Protein AF-A8Q9K2-F1 (afdb_monomer_lite)

Foldseek 3Di:
DLVVCLVVLVVVVNVVCQVVCVVVVNDDVVVVLLVQLSNLLVDDDPDDLVVSLVVSVVVCVVVVPDDFQNSLLSSLSSLCSVLVVCLVVLDALVSNCVSLVVSLVVLVQVLCVQQLNNPPPDDPDDDDDDDPPSDRNLVGRVLSLLSSLVSQLVSLVSSVSNVVVVCVVVVVVDPPQPPPGSLCVRLVVSVVSLVSSVVSVVVVVVVVVVVVVVPPDDDPPDDDPPPVPSLSSLLSVLLSCLSVVVLVVSLVSLLVQLVPDLDPVNLVSSLVSLVSQLVVLLPDDLVSSLVSLVSSLVSCVPPSSQPDDPDPGSLLSSLVSLLVSLLSLLCSQQPPDDPVVNLCCCQDPVHLVVVLVSLVSNLVSLLVDQHDDDCSLVDLRSLLSNLLSCVSNVHDLVSVVSSCVSNVPDPVSVVSNVVSNVVNVVVVVVVVVPDDDDDDDDDDDDDDDDDDDDDDDPPPPPPDDPDDDDDDDDDDDDDDDDD

pLDDT: mean 71.09, std 20.92, range [22.05, 94.56]

Structure (mmCIF, N/CA/C/O backbone):
data_AF-A8Q9K2-F1
#
_entry.id   AF-A8Q9K2-F1
#
loop_
_atom_site.group_PDB
_atom_site.id
_atom_site.type_symbol
_atom_site.label_atom_id
_atom_site.label_alt_id
_atom_site.label_comp_id
_atom_site.label_asym_id
_atom_site.label_entity_id
_atom_site.label_seq_id
_atom_site.pdbx_PDB_ins_code
_atom_site.Cartn_x
_atom_site.Cartn_y
_atom_site.Cartn_z
_atom_site.occupancy
_atom_site.B_iso_or_equiv
_atom_site.auth_seq_id
_atom_site.auth_comp_id
_atom_site.auth_asym_id
_atom_site.auth_atom_id
_atom_site.pdbx_PDB_model_num
ATOM 1 N N . MET A 1 1 ? -9.027 19.944 8.288 1.00 60.22 1 MET A N 1
ATOM 2 C CA . MET A 1 1 ? -7.819 20.645 8.782 1.00 60.22 1 MET A CA 1
ATOM 3 C C . MET A 1 1 ? -6.836 19.699 9.482 1.00 60.22 1 MET A C 1
ATOM 5 O O . MET A 1 1 ? -5.762 19.484 8.935 1.00 60.22 1 MET A O 1
ATOM 9 N N . LEU A 1 2 ? -7.207 19.042 10.596 1.00 69.62 2 LEU A N 1
ATOM 10 C CA . LEU A 1 2 ? -6.344 18.103 11.353 1.00 69.62 2 LEU A CA 1
ATOM 11 C C . LEU A 1 2 ? -5.632 17.043 10.490 1.00 69.62 2 LEU A C 1
ATOM 13 O O . LEU A 1 2 ? -4.417 16.878 10.571 1.00 69.62 2 LEU A O 1
ATOM 17 N N . ARG A 1 3 ? -6.368 16.376 9.588 1.00 65.31 3 ARG A N 1
ATOM 18 C CA . ARG A 1 3 ? -5.808 15.371 8.660 1.00 65.31 3 ARG A CA 1
ATOM 19 C C . ARG A 1 3 ? -4.657 15.911 7.788 1.00 65.31 3 ARG A C 1
ATOM 21 O O . ARG A 1 3 ? -3.778 15.133 7.431 1.00 65.31 3 ARG A O 1
ATOM 28 N N . SER A 1 4 ? -4.657 17.208 7.466 1.00 64.56 4 SER A N 1
ATOM 29 C CA . SER A 1 4 ? -3.613 17.869 6.666 1.00 64.56 4 SER A CA 1
ATOM 30 C C . SER A 1 4 ? -2.328 18.063 7.477 1.00 64.56 4 SER A C 1
ATOM 32 O O . SER A 1 4 ? -1.261 17.647 7.033 1.00 64.56 4 SER A O 1
ATOM 34 N N . HIS A 1 5 ? -2.432 18.596 8.700 1.00 73.06 5 HIS A N 1
ATOM 35 C CA . HIS A 1 5 ? -1.278 18.811 9.589 1.00 73.06 5 HIS A CA 1
ATOM 36 C C . HIS A 1 5 ? -0.619 17.500 10.031 1.00 73.06 5 HIS A C 1
ATOM 38 O O . HIS A 1 5 ? 0.604 17.403 10.111 1.00 73.06 5 HIS A O 1
ATOM 44 N N . VAL A 1 6 ? -1.410 16.439 10.213 1.00 67.50 6 VAL A N 1
ATOM 45 C CA . VAL A 1 6 ? -0.874 15.095 10.464 1.00 67.50 6 VAL A CA 1
ATOM 46 C C . VAL A 1 6 ? 0.019 14.594 9.326 1.00 67.50 6 VAL A C 1
ATOM 48 O O . VAL A 1 6 ? 1.026 13.937 9.584 1.00 67.50 6 VAL A O 1
ATOM 51 N N . GLN A 1 7 ? -0.322 14.873 8.064 1.00 63.88 7 GLN A N 1
ATOM 52 C CA . GLN A 1 7 ? 0.498 14.441 6.926 1.00 63.88 7 GLN A CA 1
ATOM 53 C C . GLN A 1 7 ? 1.806 15.230 6.808 1.00 63.88 7 GLN A C 1
ATOM 55 O O . GLN A 1 7 ? 2.812 14.655 6.396 1.00 63.88 7 GLN A O 1
ATOM 60 N N . THR A 1 8 ? 1.812 16.506 7.200 1.00 66.00 8 THR A N 1
ATOM 61 C CA . THR A 1 8 ? 3.030 17.328 7.281 1.00 66.00 8 THR A CA 1
ATOM 62 C C . THR A 1 8 ? 3.807 17.107 8.578 1.00 66.00 8 THR A C 1
ATOM 64 O O . THR A 1 8 ? 4.806 17.783 8.806 1.00 66.00 8 THR A O 1
ATOM 67 N N . THR A 1 9 ? 3.374 16.159 9.424 1.00 72.25 9 THR A N 1
ATOM 68 C CA . THR A 1 9 ? 3.949 15.885 10.753 1.00 72.25 9 THR A CA 1
ATOM 69 C C . THR A 1 9 ? 4.042 17.130 11.641 1.00 72.25 9 THR A C 1
ATOM 71 O O . THR A 1 9 ? 4.910 17.231 12.503 1.00 72.25 9 THR A O 1
ATOM 74 N N . ASP A 1 10 ? 3.132 18.080 11.430 1.00 80.00 10 ASP A N 1
ATOM 75 C CA . ASP A 1 10 ? 3.025 19.324 12.186 1.00 80.00 10 ASP A CA 1
ATOM 76 C C . ASP A 1 10 ? 2.203 19.073 13.456 1.00 80.00 10 ASP A C 1
ATOM 78 O O . ASP A 1 10 ? 1.042 19.466 13.580 1.00 80.00 10 ASP A O 1
ATOM 82 N N . TRP A 1 11 ? 2.794 18.299 14.368 1.00 81.38 11 TRP A N 1
ATOM 83 C CA . TRP A 1 11 ? 2.110 17.799 15.559 1.00 81.38 11 TRP A CA 1
ATOM 84 C C . TRP A 1 11 ? 1.711 18.910 16.526 1.00 81.38 11 TRP A C 1
ATOM 86 O O . TRP A 1 11 ? 0.678 18.786 17.168 1.00 81.38 11 TRP A O 1
ATOM 96 N N . HIS A 1 12 ? 2.447 20.025 16.551 1.00 81.81 12 HIS A N 1
ATOM 97 C CA . HIS A 1 12 ? 2.087 21.188 17.360 1.00 81.81 12 HIS A CA 1
ATOM 98 C C . HIS A 1 12 ? 0.717 21.748 16.959 1.00 81.81 12 HIS A C 1
ATOM 100 O O . HIS A 1 12 ? -0.153 21.932 17.805 1.00 81.81 12 HIS A O 1
ATOM 106 N N . ARG A 1 13 ? 0.487 21.976 15.657 1.00 81.44 13 ARG A N 1
ATOM 107 C CA . ARG A 1 13 ? -0.816 22.465 15.177 1.00 81.44 13 ARG A CA 1
ATOM 108 C C . ARG A 1 13 ? -1.926 21.431 15.318 1.00 81.44 13 ARG A C 1
ATOM 110 O O . ARG A 1 13 ? -3.089 21.802 15.435 1.00 81.44 13 ARG A O 1
ATOM 117 N N . VAL A 1 14 ? -1.587 20.141 15.285 1.00 83.00 14 VAL A N 1
ATOM 118 C CA . VAL A 1 14 ? -2.546 19.069 15.582 1.00 83.00 14 VAL A CA 1
ATOM 119 C C . VAL A 1 14 ? -2.979 19.145 17.045 1.00 83.00 14 VAL A C 1
ATOM 121 O O . VAL A 1 14 ? -4.178 19.164 17.292 1.00 83.00 14 VAL A O 1
ATOM 124 N N . ASP A 1 15 ? -2.042 19.247 17.988 1.00 81.81 15 ASP A N 1
ATOM 125 C CA . ASP A 1 15 ? -2.337 19.319 19.424 1.00 81.81 15 ASP A CA 1
ATOM 126 C C . ASP A 1 15 ? -3.170 20.563 19.771 1.00 81.81 15 ASP A C 1
ATOM 128 O O . ASP A 1 15 ? -4.173 20.462 20.474 1.00 81.81 15 ASP A O 1
ATOM 132 N N . GLU A 1 16 ? -2.806 21.725 19.221 1.00 83.31 16 GLU A N 1
ATOM 133 C CA . GLU A 1 16 ? -3.547 22.978 19.400 1.00 83.31 16 GLU A CA 1
ATOM 134 C C . GLU A 1 16 ? -4.986 22.859 18.875 1.00 83.31 16 GLU A C 1
ATOM 136 O O . GLU A 1 16 ? -5.944 23.178 19.578 1.00 83.31 16 GLU A O 1
ATOM 141 N N . ALA A 1 17 ? -5.159 22.317 17.666 1.00 84.56 17 ALA A N 1
ATOM 142 C CA . ALA A 1 17 ? -6.479 22.118 17.077 1.00 84.56 17 ALA A CA 1
ATOM 143 C C . ALA A 1 17 ? -7.313 21.049 17.810 1.00 84.56 17 ALA A C 1
ATOM 145 O O . ALA A 1 17 ? -8.537 21.167 17.848 1.00 84.56 17 ALA A O 1
ATOM 146 N N . LEU A 1 18 ? -6.685 20.026 18.402 1.00 85.00 18 LEU A N 1
ATOM 147 C CA . LEU A 1 18 ? -7.368 19.054 19.263 1.00 85.00 18 LEU A CA 1
ATOM 148 C C . LEU A 1 18 ? -7.838 19.707 20.563 1.00 85.00 18 LEU A C 1
ATOM 150 O O . LEU A 1 18 ? -8.991 19.528 20.941 1.00 85.00 18 LEU A O 1
ATOM 154 N N . HIS A 1 19 ? -6.978 20.491 21.219 1.00 82.62 19 HIS A N 1
ATOM 155 C CA . HIS A 1 19 ? -7.313 21.167 22.471 1.00 82.62 19 HIS A CA 1
ATOM 156 C C . HIS A 1 19 ? -8.465 22.162 22.283 1.00 82.62 19 HIS A C 1
ATOM 158 O O . HIS A 1 19 ? -9.457 22.109 23.008 1.00 82.62 19 HIS A O 1
ATOM 164 N N . VAL A 1 20 ? -8.379 23.004 21.248 1.00 85.06 20 VAL A N 1
ATOM 165 C CA . VAL A 1 20 ? -9.450 23.937 20.875 1.00 85.06 20 VAL A CA 1
ATOM 166 C C . VAL A 1 20 ? -10.716 23.180 20.467 1.00 85.06 20 VAL A C 1
ATOM 168 O O . VAL A 1 20 ? -11.809 23.541 20.891 1.00 85.06 20 VAL A O 1
ATOM 171 N N . GLY A 1 21 ? -10.595 22.104 19.684 1.00 82.56 21 GLY A N 1
ATOM 172 C CA . GLY A 1 21 ? -11.744 21.316 19.236 1.00 82.56 21 GLY A CA 1
ATOM 173 C C . GLY A 1 21 ? -12.503 20.633 20.376 1.00 82.56 21 GLY A C 1
ATOM 174 O O . GLY A 1 21 ? -13.732 20.627 20.353 1.00 82.56 21 GLY A O 1
ATOM 175 N N . VAL A 1 22 ? -11.801 20.115 21.388 1.00 84.62 22 VAL A N 1
ATOM 176 C CA . VAL A 1 22 ? -12.423 19.552 22.600 1.00 84.62 22 VAL A CA 1
ATOM 177 C C . VAL A 1 22 ? -13.064 20.653 23.443 1.00 84.62 22 VAL A C 1
ATOM 179 O O . VAL A 1 22 ? -14.209 20.504 23.861 1.00 84.62 22 VAL A O 1
ATOM 182 N N . ALA A 1 23 ? -12.379 21.785 23.642 1.00 82.75 23 ALA A N 1
ATOM 183 C CA . ALA A 1 23 ? -12.917 22.916 24.403 1.00 82.75 23 ALA A CA 1
ATOM 184 C C . ALA A 1 23 ? -14.195 23.503 23.776 1.00 82.75 23 ALA A C 1
ATOM 186 O O . ALA A 1 23 ? -15.094 23.942 24.488 1.00 82.75 23 ALA A O 1
ATOM 187 N N . LEU A 1 24 ? -14.295 23.478 22.444 1.00 86.00 24 LEU A N 1
ATOM 188 C CA . LEU A 1 24 ? -15.474 23.915 21.691 1.00 86.00 24 LEU A CA 1
ATOM 189 C C . LEU A 1 24 ? -16.555 22.827 21.549 1.00 86.00 24 LEU A C 1
ATOM 191 O O . LEU A 1 24 ? -17.568 23.067 20.897 1.00 86.00 24 LEU A O 1
ATOM 195 N N . GLY A 1 25 ? -16.343 21.625 22.097 1.00 81.94 25 GLY A N 1
ATOM 196 C CA . GLY A 1 25 ? -17.260 20.486 21.960 1.00 81.94 25 GLY A CA 1
ATOM 197 C C . GLY A 1 25 ? -17.372 19.922 20.535 1.00 81.94 25 GLY A C 1
ATOM 198 O O . GLY A 1 25 ? -18.257 19.116 20.260 1.00 81.94 25 GLY A O 1
ATOM 199 N N . ALA A 1 26 ? -16.493 20.339 19.620 1.00 82.38 26 ALA A N 1
ATOM 200 C CA . ALA A 1 26 ? -16.473 19.896 18.227 1.00 82.38 26 ALA A CA 1
ATOM 201 C C . ALA A 1 26 ? -15.768 18.542 18.037 1.00 82.38 26 ALA A C 1
ATOM 203 O O . ALA A 1 26 ? -15.952 17.894 17.007 1.00 82.38 26 ALA A O 1
ATOM 204 N N . LEU A 1 27 ? -14.946 18.132 19.007 1.00 82.75 27 LEU A N 1
ATOM 205 C CA . LEU A 1 27 ? -14.232 16.856 19.036 1.00 82.75 27 LEU A CA 1
ATOM 206 C C . LEU A 1 27 ? -14.474 16.156 20.368 1.00 82.75 27 LEU A C 1
ATOM 208 O O . LEU A 1 27 ? -14.642 16.807 21.400 1.00 82.75 27 LEU A O 1
ATOM 212 N N . ASN A 1 28 ? -14.454 14.827 20.345 1.00 84.12 28 ASN A N 1
ATOM 213 C CA . ASN A 1 28 ? -14.558 14.023 21.557 1.00 84.12 28 ASN A CA 1
ATOM 214 C C . ASN A 1 28 ? -13.165 13.608 22.072 1.00 84.12 28 ASN A C 1
ATOM 216 O O . ASN A 1 28 ? -12.153 13.727 21.380 1.00 84.12 28 ASN A O 1
ATOM 220 N N . GLU A 1 29 ? -13.098 13.086 23.299 1.00 82.44 29 GLU A N 1
ATOM 221 C CA . GLU A 1 29 ? -11.837 12.572 23.861 1.00 82.44 29 GLU A CA 1
ATOM 222 C C . GLU A 1 29 ? -11.249 11.414 23.034 1.00 82.44 29 GLU A C 1
ATOM 224 O O . GLU A 1 29 ? -10.033 11.232 22.979 1.00 82.44 29 GLU A O 1
ATOM 229 N N . LEU A 1 30 ? -12.100 10.650 22.341 1.00 84.88 30 LEU A N 1
ATOM 230 C CA . LEU A 1 30 ? -11.689 9.543 21.480 1.00 84.88 30 LEU A CA 1
ATOM 231 C C . LEU A 1 30 ? -10.865 10.033 20.277 1.00 84.88 30 LEU A C 1
ATOM 233 O O . LEU A 1 30 ? -9.857 9.411 19.939 1.00 84.88 30 LEU A O 1
ATOM 237 N N . ASP A 1 31 ? -11.206 11.190 19.705 1.00 83.38 31 ASP A N 1
ATOM 238 C CA . ASP A 1 31 ? -10.422 11.858 18.668 1.00 83.38 31 ASP A CA 1
ATOM 239 C C . ASP A 1 31 ? -9.018 12.193 19.185 1.00 83.38 31 ASP A C 1
ATOM 241 O O . ASP A 1 31 ? -8.028 11.946 18.494 1.00 83.38 31 ASP A O 1
ATOM 245 N N . VAL A 1 32 ? -8.897 12.676 20.425 1.00 85.12 32 VAL A N 1
ATOM 246 C CA . VAL A 1 32 ? -7.589 12.968 21.032 1.00 85.12 32 VAL A CA 1
ATOM 247 C C . VAL A 1 32 ? -6.730 11.706 21.076 1.00 85.12 32 VAL A C 1
ATOM 249 O O . VAL A 1 32 ? -5.629 11.705 20.523 1.00 85.12 32 VAL A O 1
ATOM 252 N N . TYR A 1 33 ? -7.245 10.599 21.624 1.00 87.81 33 TYR A N 1
ATOM 253 C CA . TYR A 1 33 ? -6.498 9.335 21.683 1.00 87.81 33 TYR A CA 1
ATOM 254 C C . TYR A 1 33 ? -6.107 8.813 20.297 1.00 87.81 33 TYR A C 1
ATOM 256 O O . TYR A 1 33 ? -4.987 8.327 20.106 1.00 87.81 33 TYR A O 1
ATOM 264 N N . HIS A 1 34 ? -6.992 8.959 19.310 1.00 84.69 34 HIS A N 1
ATOM 265 C CA . HIS A 1 34 ? -6.717 8.621 17.915 1.00 84.69 34 HIS A CA 1
ATOM 266 C C . HIS A 1 34 ? -5.505 9.350 17.359 1.00 84.69 34 HIS A C 1
ATOM 268 O O . HIS A 1 34 ? -4.596 8.730 16.791 1.00 84.69 34 HIS A O 1
ATOM 274 N N . TYR A 1 35 ? -5.478 10.672 17.512 1.00 83.94 35 TYR A N 1
ATOM 275 C CA . TYR A 1 35 ? -4.391 11.491 16.998 1.00 83.94 35 TYR A CA 1
ATOM 276 C C . TYR A 1 35 ? -3.109 11.325 17.826 1.00 83.94 35 TYR A C 1
ATOM 278 O O . TYR A 1 35 ? -2.030 11.300 17.230 1.00 83.94 35 TYR A O 1
ATOM 286 N N . THR A 1 36 ? -3.194 11.083 19.139 1.00 85.75 36 THR A N 1
ATOM 287 C CA . THR A 1 36 ? -2.038 10.735 19.984 1.00 85.75 36 THR A CA 1
ATOM 288 C C . THR A 1 36 ? -1.395 9.420 19.542 1.00 85.75 36 THR A C 1
ATOM 290 O O . THR A 1 36 ? -0.189 9.365 19.300 1.00 85.75 36 THR A O 1
ATOM 293 N N . LEU A 1 37 ? -2.180 8.353 19.351 1.00 87.19 37 LEU A N 1
ATOM 294 C CA . LEU A 1 37 ? -1.656 7.079 18.845 1.00 87.19 37 LEU A CA 1
ATOM 295 C C . LEU A 1 37 ? -1.076 7.240 17.439 1.00 87.19 37 LEU A C 1
ATOM 297 O O . LEU A 1 37 ? -0.024 6.678 17.128 1.00 87.19 37 LEU A O 1
ATOM 301 N N . ARG A 1 38 ? -1.717 8.050 16.592 1.00 84.12 38 ARG A N 1
ATOM 302 C CA . ARG A 1 38 ? -1.205 8.351 15.256 1.00 84.12 38 ARG A CA 1
ATOM 303 C C . ARG A 1 38 ? 0.128 9.095 15.307 1.00 84.12 38 ARG A C 1
ATOM 305 O O . ARG A 1 38 ? 1.022 8.743 14.543 1.00 84.12 38 ARG A O 1
ATOM 312 N N . ARG A 1 39 ? 0.294 10.052 16.217 1.00 84.38 39 ARG A N 1
ATOM 313 C CA . ARG A 1 39 ? 1.551 10.767 16.466 1.00 84.38 39 ARG A CA 1
ATOM 314 C C . ARG A 1 39 ? 2.671 9.825 16.891 1.00 84.38 39 ARG A C 1
ATOM 316 O O . ARG A 1 39 ? 3.721 9.813 16.250 1.00 84.38 39 ARG A O 1
ATOM 323 N N . LEU A 1 40 ? 2.410 8.944 17.857 1.00 83.19 40 LEU A N 1
ATOM 324 C CA . LEU A 1 40 ? 3.377 7.946 18.336 1.00 83.19 40 LEU A CA 1
ATOM 325 C C . LEU A 1 40 ? 3.912 7.034 17.216 1.00 83.19 40 LEU A C 1
ATOM 327 O O . LEU A 1 40 ? 5.046 6.558 17.275 1.00 83.19 40 LEU A O 1
ATOM 331 N N . ARG A 1 41 ? 3.130 6.810 16.149 1.00 81.50 41 ARG A N 1
ATOM 332 C CA . ARG A 1 41 ? 3.584 6.057 14.965 1.00 81.50 41 ARG A CA 1
ATOM 333 C C . ARG A 1 41 ? 4.640 6.784 14.131 1.00 81.50 41 ARG A C 1
ATOM 335 O O . ARG A 1 41 ? 5.357 6.127 13.370 1.00 81.50 41 ARG A O 1
ATOM 342 N N . HIS A 1 42 ? 4.679 8.108 14.208 1.00 76.56 42 HIS A N 1
ATOM 343 C CA . HIS A 1 42 ? 5.476 8.984 13.353 1.00 76.56 42 HIS A CA 1
ATOM 344 C C . HIS A 1 42 ? 6.602 9.712 14.101 1.00 76.56 42 HIS A C 1
ATOM 346 O O . HIS A 1 42 ? 7.536 10.170 13.445 1.00 76.56 42 HIS A O 1
ATOM 352 N N . GLU A 1 43 ? 6.553 9.784 15.432 1.00 72.56 43 GLU A N 1
ATOM 353 C CA . GLU A 1 43 ? 7.617 10.366 16.256 1.00 72.56 43 GLU A CA 1
ATOM 354 C C . GLU A 1 43 ? 8.941 9.578 16.204 1.00 72.56 43 GLU A C 1
ATOM 356 O O . GLU A 1 43 ? 8.999 8.378 15.891 1.00 72.56 43 GLU A O 1
ATOM 361 N N . THR A 1 44 ? 10.035 10.297 16.473 1.00 59.56 44 THR A N 1
ATOM 362 C CA . THR A 1 44 ? 11.428 9.845 16.349 1.00 59.56 44 THR A CA 1
ATOM 363 C C . THR A 1 44 ? 11.825 8.789 17.396 1.00 59.56 44 THR A C 1
ATOM 365 O O . THR A 1 44 ? 11.068 8.432 18.297 1.00 59.56 44 THR A O 1
ATOM 368 N N . CYS A 1 45 ? 13.010 8.192 17.212 1.00 57.56 45 CYS A N 1
ATOM 369 C CA . CYS A 1 45 ? 13.467 6.938 17.830 1.00 57.56 45 CYS A CA 1
ATOM 370 C C . CYS A 1 45 ? 13.647 6.921 19.361 1.00 57.56 45 CYS A C 1
ATOM 372 O O . CYS A 1 45 ? 14.028 5.876 19.880 1.00 57.56 45 CYS A O 1
ATOM 374 N N . THR A 1 46 ? 13.409 8.018 20.078 1.00 55.72 46 THR A N 1
ATOM 375 C CA . THR A 1 46 ? 13.729 8.139 21.512 1.00 55.72 46 THR A CA 1
ATOM 376 C C . THR A 1 46 ? 12.648 7.593 22.444 1.00 55.72 46 THR A C 1
ATOM 378 O O . THR A 1 46 ? 12.947 7.267 23.587 1.00 55.72 46 THR A O 1
ATOM 381 N N . LEU A 1 47 ? 11.407 7.466 21.971 1.00 62.88 47 LEU A N 1
ATOM 382 C CA . LEU A 1 47 ? 10.279 7.018 22.787 1.00 62.88 47 LEU A CA 1
ATOM 383 C C . LEU A 1 47 ? 10.029 5.513 22.638 1.00 62.88 47 LEU A C 1
ATOM 385 O O . LEU A 1 47 ? 9.994 5.007 21.508 1.00 62.88 47 LEU A O 1
ATOM 389 N N . ASP A 1 48 ? 9.810 4.828 23.768 1.00 78.50 48 ASP A N 1
ATOM 390 C CA . ASP A 1 48 ? 9.334 3.441 23.816 1.00 78.50 48 ASP A CA 1
ATOM 391 C C . ASP A 1 48 ? 7.838 3.385 23.444 1.00 78.50 48 ASP A C 1
ATOM 393 O O . ASP A 1 48 ? 6.982 3.785 24.243 1.00 78.50 48 ASP A O 1
ATOM 397 N N . PRO A 1 49 ? 7.480 2.878 22.247 1.00 77.75 49 PRO A N 1
ATOM 398 C CA . PRO A 1 49 ? 6.093 2.862 21.795 1.00 77.75 49 PRO A CA 1
ATOM 399 C C . PRO A 1 49 ? 5.196 1.963 22.650 1.00 77.75 49 PRO A C 1
ATOM 401 O O . PRO A 1 49 ? 3.981 2.146 22.632 1.00 77.75 49 PRO A O 1
ATOM 404 N N . HIS A 1 50 ? 5.757 0.980 23.366 1.00 81.38 50 HIS A N 1
ATOM 405 C CA . HIS A 1 50 ? 4.979 0.052 24.193 1.00 81.38 50 HIS A CA 1
ATOM 406 C C . HIS A 1 50 ? 4.567 0.713 25.507 1.00 81.38 50 HIS A C 1
ATOM 408 O O . HIS A 1 50 ? 3.382 0.688 25.839 1.00 81.38 50 HIS A O 1
ATOM 414 N N . SER A 1 51 ? 5.503 1.377 26.195 1.00 84.19 51 SER A N 1
ATOM 415 C CA . SER A 1 51 ? 5.203 2.195 27.377 1.00 84.19 51 SER A CA 1
ATOM 416 C C . SER A 1 51 ? 4.184 3.298 27.065 1.00 84.19 51 SER A C 1
ATOM 418 O O . SER A 1 51 ? 3.167 3.414 27.748 1.00 84.19 51 SER A O 1
ATOM 420 N N . ASN A 1 52 ? 4.366 4.033 25.964 1.00 85.00 52 ASN A N 1
ATOM 421 C CA . ASN A 1 52 ? 3.438 5.106 25.589 1.00 85.00 52 ASN A CA 1
ATOM 422 C C . ASN A 1 52 ? 2.041 4.577 25.224 1.00 85.00 52 ASN A C 1
ATOM 424 O O . ASN A 1 52 ? 1.032 5.168 25.600 1.00 85.00 52 ASN A O 1
ATOM 428 N N . ALA A 1 53 ? 1.958 3.438 24.531 1.00 85.94 53 ALA A N 1
ATOM 429 C CA . ALA A 1 53 ? 0.682 2.779 24.258 1.00 85.94 53 ALA A CA 1
ATOM 430 C C . ALA A 1 53 ? -0.027 2.334 25.553 1.00 85.94 53 ALA A C 1
ATOM 432 O O . ALA A 1 53 ? -1.244 2.481 25.671 1.00 85.94 53 ALA A O 1
ATOM 433 N N . ALA A 1 54 ? 0.723 1.833 26.540 1.00 86.75 54 ALA A N 1
ATOM 434 C CA . ALA A 1 54 ? 0.181 1.472 27.848 1.00 86.75 54 ALA A CA 1
ATOM 435 C C . ALA A 1 54 ? -0.319 2.699 28.629 1.00 86.75 54 ALA A C 1
ATOM 437 O O . ALA A 1 54 ? -1.378 2.631 29.252 1.00 86.75 54 ALA A O 1
ATOM 438 N N . GLN A 1 55 ? 0.388 3.831 28.550 1.00 87.81 55 GLN A N 1
ATOM 439 C CA . GLN A 1 55 ? -0.049 5.096 29.150 1.00 87.81 55 GLN A CA 1
ATOM 440 C C . GLN A 1 55 ? -1.363 5.591 28.537 1.00 87.81 55 GLN A C 1
ATOM 442 O O . GLN A 1 55 ? -2.282 5.931 29.280 1.00 87.81 55 GLN A O 1
ATOM 447 N N . VAL A 1 56 ? -1.495 5.549 27.204 1.00 88.12 56 VAL A N 1
ATOM 448 C CA . VAL A 1 56 ? -2.750 5.897 26.514 1.00 88.12 56 VAL A CA 1
ATOM 449 C C . VAL A 1 56 ? -3.903 5.021 27.011 1.00 88.12 56 VAL A C 1
ATOM 451 O O . VAL A 1 56 ? -4.945 5.544 27.394 1.00 88.12 56 VAL A O 1
ATOM 454 N N . LEU A 1 57 ? -3.711 3.699 27.086 1.00 89.25 57 LEU A N 1
ATOM 455 C CA . LEU A 1 57 ? -4.737 2.784 27.600 1.00 89.25 57 LEU A CA 1
ATOM 456 C C . LEU A 1 57 ? -5.090 3.044 29.072 1.00 89.25 57 LEU A C 1
ATOM 458 O O . LEU A 1 57 ? -6.259 2.954 29.445 1.00 89.25 57 LEU A O 1
ATOM 462 N N . SER A 1 58 ? -4.101 3.368 29.909 1.00 90.31 58 SER A N 1
ATOM 463 C CA . SER A 1 58 ? -4.331 3.724 31.312 1.00 90.31 58 SER A CA 1
ATOM 464 C C . SER A 1 58 ? -5.170 4.996 31.428 1.00 90.31 58 SER A C 1
ATOM 466 O O . SER A 1 58 ? -6.120 5.029 32.207 1.00 90.31 58 SER A O 1
ATOM 468 N N . HIS A 1 59 ? -4.869 6.014 30.621 1.00 89.62 59 HIS A N 1
ATOM 469 C CA . HIS A 1 59 ? -5.605 7.276 30.613 1.00 89.62 59 HIS A CA 1
ATOM 470 C C . HIS A 1 59 ? -7.035 7.108 30.067 1.00 89.62 59 HIS A C 1
ATOM 472 O O . HIS A 1 59 ? -7.990 7.608 30.660 1.00 89.62 59 HIS A O 1
ATOM 478 N N . MET A 1 60 ? -7.223 6.317 29.002 1.00 90.94 60 MET A N 1
ATOM 479 C CA . MET A 1 60 ? -8.560 5.944 28.512 1.00 90.94 60 MET A CA 1
ATOM 480 C C . MET A 1 60 ? -9.385 5.247 29.598 1.00 90.94 60 MET A C 1
ATOM 482 O O . MET A 1 60 ? -10.564 5.537 29.781 1.00 90.94 60 MET A O 1
ATOM 486 N N . ARG A 1 61 ? -8.756 4.346 30.363 1.00 89.44 61 ARG A N 1
ATOM 487 C CA . ARG A 1 61 ? -9.421 3.652 31.469 1.00 89.44 61 ARG A CA 1
ATOM 488 C C . ARG A 1 61 ? -9.813 4.605 32.598 1.00 89.44 61 ARG A C 1
ATOM 490 O O . ARG A 1 61 ? -10.901 4.456 33.140 1.00 89.44 61 ARG A O 1
ATOM 497 N N . GLN A 1 62 ? -8.945 5.552 32.947 1.00 89.25 62 GLN A N 1
ATOM 498 C CA . GLN A 1 62 ? -9.192 6.547 33.999 1.00 89.25 62 GLN A CA 1
ATOM 499 C C . GLN A 1 62 ? -10.298 7.539 33.616 1.00 89.25 62 GLN A C 1
ATOM 501 O O . GLN A 1 62 ? -11.134 7.860 34.451 1.00 89.25 62 GLN A O 1
ATOM 506 N N . SER A 1 63 ? -10.338 7.966 32.353 1.00 86.44 63 SER A N 1
ATOM 507 C CA . SER A 1 63 ? -11.392 8.842 31.810 1.00 86.44 63 SER A CA 1
ATOM 508 C C . SER A 1 63 ? -12.721 8.122 31.548 1.00 86.44 63 SER A C 1
ATOM 510 O O . SER A 1 63 ? -13.727 8.763 31.266 1.00 86.44 63 SER A O 1
ATOM 512 N N . GLY A 1 64 ? -12.755 6.786 31.612 1.00 86.12 64 GLY A N 1
ATOM 513 C CA . GLY A 1 64 ? -13.944 5.999 31.273 1.00 86.12 64 GLY A CA 1
ATOM 514 C C . GLY A 1 64 ? -14.250 5.936 29.770 1.00 86.12 64 GLY A C 1
ATOM 515 O O . GLY A 1 64 ? -15.301 5.420 29.381 1.00 86.12 64 GLY A O 1
ATOM 516 N N . THR A 1 65 ? -13.338 6.407 28.912 1.00 86.62 65 THR A N 1
ATOM 517 C CA . THR A 1 65 ? -13.501 6.360 27.455 1.00 86.62 65 THR A CA 1
ATOM 518 C C . THR A 1 65 ? -13.453 4.914 26.954 1.00 86.62 65 THR A C 1
ATOM 520 O O . THR A 1 65 ? -12.477 4.186 27.159 1.00 86.62 65 THR A O 1
ATOM 523 N N . LYS A 1 66 ? -14.513 4.478 26.259 1.00 86.94 66 LYS A N 1
ATOM 524 C CA . LYS A 1 66 ? -14.596 3.129 25.678 1.00 86.94 66 LYS A CA 1
ATOM 525 C C . LYS A 1 66 ? -13.701 3.005 24.445 1.00 86.94 66 LYS A C 1
ATOM 527 O O . LYS A 1 66 ? -13.691 3.876 23.583 1.00 86.94 66 LYS A O 1
ATOM 532 N N . LEU A 1 67 ? -12.991 1.883 24.347 1.00 87.56 67 LEU A N 1
ATOM 533 C CA . LEU A 1 67 ? -12.165 1.550 23.190 1.00 87.56 67 LEU A CA 1
ATOM 534 C C . LEU A 1 67 ? -13.044 1.156 21.995 1.00 87.56 67 LEU A C 1
ATOM 536 O O . LEU A 1 67 ? -13.785 0.176 22.080 1.00 87.56 67 LEU A O 1
ATOM 540 N N . ASP A 1 68 ? -12.927 1.886 20.890 1.00 89.44 68 ASP A N 1
ATOM 541 C CA . ASP A 1 68 ? -13.605 1.583 19.630 1.00 89.44 68 ASP A CA 1
ATOM 542 C C . ASP A 1 68 ? -12.695 0.818 18.648 1.00 89.44 68 ASP A C 1
ATOM 544 O O . ASP A 1 68 ? -11.491 0.639 18.870 1.00 89.44 68 ASP A O 1
ATOM 548 N N . ASP A 1 69 ? -13.285 0.358 17.542 1.00 86.94 69 ASP A N 1
ATOM 549 C CA . ASP A 1 69 ? -12.596 -0.421 16.507 1.00 86.94 69 ASP A CA 1
ATOM 550 C C . ASP A 1 69 ? -11.385 0.317 15.933 1.00 86.94 69 ASP A C 1
ATOM 552 O O . ASP A 1 69 ? -10.280 -0.218 15.790 1.00 86.94 69 ASP A O 1
ATOM 556 N N . SER A 1 70 ? -11.581 1.599 15.647 1.00 85.38 70 SER A N 1
ATOM 557 C CA . SER A 1 70 ? -10.577 2.391 14.969 1.00 85.38 70 SER A CA 1
ATOM 558 C C . SER A 1 70 ? -9.404 2.743 15.898 1.00 85.38 70 SER A C 1
ATOM 560 O O . SER A 1 70 ? -8.252 2.689 15.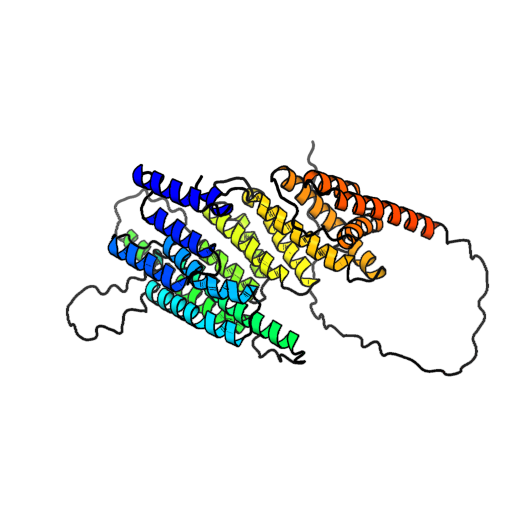454 1.00 85.38 70 SER A O 1
ATOM 562 N N . THR A 1 71 ? -9.641 3.033 17.186 1.00 88.56 71 THR A N 1
ATOM 563 C CA . THR A 1 71 ? -8.564 3.286 18.164 1.00 88.56 71 THR A CA 1
ATOM 564 C C . THR A 1 71 ? -7.757 2.016 18.404 1.00 88.56 71 THR A C 1
ATOM 566 O O . THR A 1 71 ? -6.524 2.064 18.437 1.00 88.56 71 THR A O 1
ATOM 569 N N . LEU A 1 72 ? -8.419 0.856 18.503 1.00 91.00 72 LEU A N 1
ATOM 570 C CA . LEU A 1 72 ? -7.735 -0.431 18.635 1.00 91.00 72 LEU A CA 1
ATOM 571 C C . LEU A 1 72 ? -6.838 -0.713 17.419 1.00 91.00 72 LEU A C 1
ATOM 573 O O . LEU A 1 72 ? -5.682 -1.103 17.586 1.00 91.00 72 LEU A O 1
ATOM 577 N N . ALA A 1 73 ? -7.315 -0.447 16.202 1.00 89.25 73 ALA A N 1
ATOM 578 C CA . ALA A 1 73 ? -6.501 -0.556 14.994 1.00 89.25 73 ALA A CA 1
ATOM 579 C C . ALA A 1 73 ? -5.253 0.356 15.041 1.00 89.25 73 ALA A C 1
ATOM 581 O O . ALA A 1 73 ? -4.139 -0.086 14.733 1.00 89.25 73 ALA A O 1
ATOM 582 N N . GLN A 1 74 ? -5.399 1.616 15.476 1.00 88.56 74 GLN A N 1
ATOM 583 C CA . GLN A 1 74 ? -4.261 2.535 15.634 1.00 88.56 74 GLN A CA 1
ATOM 584 C C . GLN A 1 74 ? -3.262 2.046 16.681 1.00 88.56 74 GLN A C 1
ATOM 586 O O . GLN A 1 74 ? -2.056 2.056 16.424 1.00 88.56 74 GLN A O 1
ATOM 591 N N . LEU A 1 75 ? -3.753 1.561 17.821 1.00 91.44 75 LEU A N 1
ATOM 592 C CA . LEU A 1 75 ? -2.935 0.990 18.883 1.00 91.44 75 LEU A CA 1
ATOM 593 C C . LEU A 1 75 ? -2.073 -0.166 18.357 1.00 91.44 75 LEU A C 1
ATOM 595 O O . LEU A 1 75 ? -0.861 -0.185 18.576 1.00 91.44 75 LEU A O 1
ATOM 599 N N . MET A 1 76 ? -2.666 -1.091 17.596 1.00 91.81 76 MET A N 1
ATOM 600 C CA . MET A 1 76 ? -1.937 -2.216 16.999 1.00 91.81 76 MET A CA 1
ATOM 601 C C . MET A 1 76 ? -0.834 -1.742 16.045 1.00 91.81 76 MET A C 1
ATOM 603 O O . MET A 1 76 ? 0.283 -2.268 16.063 1.00 91.81 76 MET A O 1
ATOM 607 N N . HIS A 1 77 ? -1.087 -0.698 15.253 1.00 90.38 77 HIS A N 1
ATOM 608 C CA . HIS A 1 77 ? -0.050 -0.097 14.417 1.00 90.38 77 HIS A CA 1
ATOM 609 C C . HIS A 1 77 ? 1.083 0.551 15.218 1.00 90.38 77 HIS A C 1
ATOM 611 O O . HIS A 1 77 ? 2.238 0.443 14.794 1.00 90.38 77 HIS A O 1
ATOM 617 N N . THR A 1 78 ? 0.777 1.213 16.337 1.00 89.94 78 THR A N 1
ATOM 618 C CA . THR A 1 78 ? 1.773 1.822 17.234 1.00 89.94 78 THR A CA 1
ATOM 619 C C . THR A 1 78 ? 2.695 0.762 17.827 1.00 89.94 78 THR A C 1
ATOM 621 O O . THR A 1 78 ? 3.916 0.905 17.785 1.00 89.94 78 THR A O 1
ATOM 624 N N . LEU A 1 79 ? 2.140 -0.368 18.266 1.00 90.19 79 LEU A N 1
ATOM 625 C CA . LEU A 1 79 ? 2.910 -1.472 18.844 1.00 90.19 79 LEU A CA 1
ATOM 626 C C . LEU A 1 79 ? 3.885 -2.132 17.853 1.00 90.19 79 LEU A C 1
ATOM 628 O O . LEU A 1 79 ? 4.908 -2.680 18.265 1.00 90.19 79 LEU A O 1
ATOM 632 N N . VAL A 1 80 ? 3.602 -2.061 16.548 1.00 91.62 80 VAL A N 1
ATOM 633 C CA . VAL A 1 80 ? 4.439 -2.630 15.472 1.00 91.62 80 VAL A CA 1
ATOM 634 C C . VAL A 1 80 ? 5.553 -1.669 15.018 1.00 91.62 80 VAL A C 1
ATOM 636 O O . VAL A 1 80 ? 6.454 -2.067 14.271 1.00 91.62 80 VAL A O 1
ATOM 639 N N . VAL A 1 81 ? 5.556 -0.410 15.476 1.00 90.00 81 VAL A N 1
ATOM 640 C CA . VAL A 1 81 ? 6.577 0.599 15.123 1.00 90.00 81 VAL A CA 1
ATOM 641 C C . VAL A 1 81 ? 8.016 0.099 15.335 1.00 90.00 81 VAL A C 1
ATOM 643 O O . VAL A 1 81 ? 8.806 0.247 14.395 1.00 90.00 81 VAL A O 1
ATOM 646 N N . PRO A 1 82 ? 8.383 -0.550 16.462 1.00 89.44 82 PRO A N 1
ATOM 647 C CA . PRO A 1 82 ? 9.731 -1.089 16.655 1.00 89.44 82 PRO A CA 1
ATOM 648 C C . PRO A 1 82 ? 10.149 -2.081 15.561 1.00 89.44 82 PRO A C 1
ATOM 650 O O . PRO A 1 82 ? 11.253 -1.984 15.029 1.00 89.44 82 PRO A O 1
ATOM 653 N N . VAL A 1 83 ? 9.247 -2.973 15.134 1.00 91.44 83 VAL A N 1
ATOM 654 C CA . VAL A 1 83 ? 9.526 -3.946 14.061 1.00 91.44 83 VAL A CA 1
ATOM 655 C C . VAL A 1 83 ? 9.701 -3.238 12.718 1.00 91.44 83 VAL A C 1
ATOM 657 O O . VAL A 1 83 ? 10.599 -3.569 11.945 1.00 91.44 83 VAL A O 1
ATOM 660 N N . ARG A 1 84 ? 8.882 -2.217 12.429 1.00 90.06 84 ARG A N 1
ATOM 661 C CA . ARG A 1 84 ? 9.038 -1.398 11.213 1.00 90.06 84 ARG A CA 1
ATOM 662 C C . ARG A 1 84 ? 10.386 -0.680 11.192 1.00 90.06 84 ARG A C 1
ATOM 664 O O . ARG A 1 84 ? 11.019 -0.635 10.136 1.00 90.06 84 ARG A O 1
ATOM 671 N N . ARG A 1 85 ? 10.830 -0.150 12.336 1.00 88.31 85 ARG A N 1
ATOM 672 C CA . ARG A 1 85 ? 12.150 0.477 12.498 1.00 88.31 85 ARG A CA 1
ATOM 673 C C . ARG A 1 85 ? 13.261 -0.551 12.265 1.00 88.31 85 ARG A C 1
ATOM 675 O O . ARG A 1 85 ? 14.065 -0.354 11.358 1.00 88.31 85 ARG A O 1
ATOM 682 N N . ALA A 1 86 ? 13.231 -1.689 12.959 1.00 89.69 86 ALA A N 1
ATOM 683 C CA . ALA A 1 86 ? 14.182 -2.789 12.774 1.00 89.69 86 ALA A CA 1
ATOM 684 C C . ALA A 1 86 ? 14.260 -3.258 11.306 1.00 89.69 86 ALA A C 1
ATOM 686 O O . ALA A 1 86 ? 15.343 -3.446 10.750 1.00 89.69 86 ALA A O 1
ATOM 687 N N . HIS A 1 87 ? 13.113 -3.376 10.627 1.00 89.31 87 HIS A N 1
ATOM 688 C CA . HIS A 1 87 ? 13.057 -3.818 9.231 1.00 89.31 87 HIS A CA 1
ATOM 689 C C . HIS A 1 87 ? 13.710 -2.823 8.268 1.00 89.31 87 HIS A C 1
ATOM 691 O O . HIS A 1 87 ? 14.375 -3.246 7.314 1.00 89.31 87 HIS A O 1
ATOM 697 N N . ARG A 1 88 ? 13.527 -1.519 8.519 1.00 87.94 88 ARG A N 1
ATOM 698 C CA . ARG A 1 88 ? 14.165 -0.430 7.762 1.00 87.94 88 ARG A CA 1
ATOM 699 C C . ARG A 1 88 ? 15.669 -0.370 8.014 1.00 87.94 88 ARG A C 1
ATOM 701 O O . ARG A 1 88 ? 16.412 -0.195 7.057 1.00 87.94 88 ARG A O 1
ATOM 708 N N . MET A 1 89 ? 16.092 -0.579 9.260 1.00 88.69 89 MET A N 1
ATOM 709 C CA . MET A 1 89 ? 17.504 -0.633 9.658 1.00 88.69 89 MET A CA 1
ATOM 710 C C . MET A 1 89 ? 18.217 -1.911 9.195 1.00 88.69 89 MET A C 1
ATOM 712 O O . MET A 1 89 ? 19.431 -2.006 9.312 1.00 88.69 89 MET A O 1
ATOM 716 N N . GLN A 1 90 ? 17.480 -2.879 8.636 1.00 89.38 90 GLN A N 1
ATOM 717 C CA . GLN A 1 90 ? 18.021 -4.138 8.114 1.00 89.38 90 GLN A CA 1
ATOM 718 C C . GLN A 1 90 ? 18.843 -4.912 9.156 1.00 89.38 90 GLN A C 1
ATOM 720 O O . GLN A 1 90 ? 19.897 -5.458 8.837 1.00 89.38 90 GLN A O 1
ATOM 725 N N . VAL A 1 91 ? 18.341 -4.951 10.393 1.00 89.69 91 VAL A N 1
ATOM 726 C CA . VAL A 1 91 ? 18.987 -5.651 11.511 1.00 89.69 91 VAL A CA 1
ATOM 727 C C . VAL A 1 91 ? 19.141 -7.155 11.250 1.00 89.69 91 VAL A C 1
ATOM 729 O O . VAL A 1 91 ? 18.542 -7.707 10.317 1.00 89.69 91 VAL A O 1
ATOM 732 N N . SER A 1 92 ? 19.944 -7.819 12.085 1.00 89.25 92 SER A N 1
ATOM 733 C CA . SER A 1 92 ? 20.168 -9.263 12.004 1.00 89.25 92 SER A CA 1
ATOM 734 C C . SER A 1 92 ? 18.865 -10.064 12.210 1.00 89.25 92 SER A C 1
ATOM 736 O O . SER A 1 92 ? 17.881 -9.535 12.740 1.00 89.25 92 SER A O 1
ATOM 738 N N . PRO A 1 93 ? 18.813 -11.345 11.797 1.00 89.31 93 PRO A N 1
ATOM 739 C CA . PRO A 1 93 ? 17.655 -12.198 12.061 1.00 89.31 93 PRO A CA 1
ATOM 740 C C . PRO A 1 93 ? 17.317 -12.324 13.554 1.00 89.31 93 PRO A C 1
ATOM 742 O O . PRO A 1 93 ? 16.137 -12.299 13.905 1.00 89.31 93 PRO A O 1
ATOM 745 N N . ASP A 1 94 ? 18.323 -12.402 14.427 1.00 90.44 94 ASP A N 1
ATOM 746 C CA . ASP A 1 94 ? 18.120 -12.546 15.872 1.00 90.44 94 ASP A CA 1
ATOM 747 C C . ASP A 1 94 ? 17.540 -11.270 16.494 1.00 90.44 94 ASP A C 1
ATOM 749 O O . ASP A 1 94 ? 16.561 -11.336 17.244 1.00 90.44 94 ASP A O 1
ATOM 753 N N . ASP A 1 95 ? 18.045 -10.101 16.089 1.00 92.75 95 ASP A N 1
ATOM 754 C CA . ASP A 1 95 ? 17.493 -8.802 16.495 1.00 92.75 95 ASP A CA 1
ATOM 755 C C . ASP A 1 95 ? 16.068 -8.602 15.962 1.00 92.75 95 ASP A C 1
ATOM 757 O O . ASP A 1 95 ? 15.188 -8.067 16.635 1.00 92.75 95 ASP A O 1
ATOM 761 N N . MET A 1 96 ? 15.796 -9.060 14.738 1.00 93.00 96 MET A N 1
ATOM 762 C CA . MET A 1 96 ? 14.448 -9.007 14.177 1.00 93.00 96 MET A CA 1
ATOM 763 C C . MET A 1 96 ? 13.474 -9.863 14.995 1.00 93.00 96 MET A C 1
ATOM 765 O O . MET A 1 96 ? 12.347 -9.438 15.277 1.00 93.00 96 MET A O 1
ATOM 769 N N . LEU A 1 97 ? 13.897 -11.064 15.396 1.00 90.56 97 LEU A N 1
ATOM 770 C CA . LEU A 1 97 ? 13.090 -11.973 16.204 1.00 90.56 97 LEU A CA 1
ATOM 771 C C . LEU A 1 97 ? 12.856 -11.431 17.617 1.00 90.56 97 LEU A C 1
ATOM 773 O O . LEU A 1 97 ? 11.734 -11.558 18.117 1.00 90.56 97 LEU A O 1
ATOM 777 N N . SER A 1 98 ? 13.865 -10.820 18.245 1.00 92.81 98 SER A N 1
ATOM 778 C CA . SER A 1 98 ? 13.746 -10.248 19.593 1.00 92.81 98 SER A CA 1
ATOM 779 C C . SER A 1 98 ? 12.698 -9.132 19.642 1.00 92.81 98 SER A C 1
ATOM 781 O O . SER A 1 98 ? 11.862 -9.122 20.544 1.00 92.81 98 SER A O 1
ATOM 783 N N . VAL A 1 99 ? 12.641 -8.281 18.612 1.00 92.12 99 VAL A N 1
ATOM 784 C CA . VAL A 1 99 ? 11.649 -7.200 18.500 1.00 92.12 99 VAL A CA 1
ATOM 785 C C . VAL A 1 99 ? 10.278 -7.715 18.038 1.00 92.12 99 VAL A C 1
ATOM 787 O O . VAL A 1 99 ? 9.240 -7.195 18.445 1.00 92.12 99 VAL A O 1
ATOM 790 N N . THR A 1 100 ? 10.228 -8.762 17.207 1.00 92.00 100 THR A N 1
ATOM 791 C CA . THR A 1 100 ? 8.958 -9.285 16.670 1.00 92.00 100 THR A CA 1
ATOM 792 C C . THR A 1 100 ? 8.171 -10.128 17.679 1.00 92.00 100 THR A C 1
ATOM 794 O O . THR A 1 100 ? 6.938 -10.100 17.677 1.00 92.00 100 THR A O 1
ATOM 797 N N . ARG A 1 101 ? 8.849 -10.906 18.535 1.00 90.75 101 ARG A N 1
ATOM 798 C CA . ARG A 1 101 ? 8.198 -11.840 19.475 1.00 90.75 101 ARG A CA 1
ATOM 799 C C . ARG A 1 101 ? 7.198 -11.158 20.427 1.00 90.75 101 ARG A C 1
ATOM 801 O O . ARG A 1 101 ? 6.078 -11.668 20.512 1.00 90.75 101 ARG A O 1
ATOM 808 N N . PRO A 1 102 ? 7.528 -10.039 21.104 1.00 90.62 102 PRO A N 1
ATOM 809 C CA . PRO A 1 102 ? 6.583 -9.346 21.983 1.00 90.62 102 PRO A CA 1
ATOM 810 C C . PRO A 1 102 ? 5.341 -8.868 21.228 1.00 90.62 102 PRO A C 1
ATOM 812 O O . PRO A 1 102 ? 4.217 -9.128 21.647 1.00 90.62 102 PRO A O 1
ATOM 815 N N . VAL A 1 103 ? 5.541 -8.263 20.055 1.00 91.75 103 VAL A N 1
ATOM 816 C CA . VAL A 1 103 ? 4.452 -7.729 19.228 1.00 91.75 103 VAL A CA 1
ATOM 817 C C . VAL A 1 103 ? 3.525 -8.843 18.745 1.00 91.75 103 VAL A C 1
ATOM 819 O O . VAL A 1 103 ? 2.307 -8.713 18.833 1.00 91.75 103 VAL A O 1
ATOM 822 N N . ARG A 1 104 ? 4.080 -9.982 18.307 1.00 90.81 104 ARG A N 1
ATOM 823 C CA . ARG A 1 104 ? 3.284 -11.154 17.913 1.00 90.81 104 ARG A CA 1
ATOM 824 C C . ARG A 1 104 ? 2.429 -11.681 19.066 1.00 90.81 104 ARG A C 1
ATOM 826 O O . ARG A 1 104 ? 1.275 -12.028 18.837 1.00 90.81 104 ARG A O 1
ATOM 833 N N . ARG A 1 105 ? 2.976 -11.742 20.287 1.00 90.12 105 ARG A N 1
ATOM 834 C CA . ARG A 1 105 ? 2.215 -12.169 21.474 1.00 90.12 105 ARG A CA 1
ATOM 835 C C . ARG A 1 105 ? 1.050 -11.225 21.749 1.00 90.12 105 ARG A C 1
ATOM 837 O O . ARG A 1 105 ? -0.051 -11.707 21.974 1.00 90.12 105 ARG A O 1
ATOM 844 N N . ILE A 1 106 ? 1.272 -9.911 21.675 1.00 89.88 106 ILE A N 1
ATOM 845 C CA . ILE A 1 106 ? 0.205 -8.925 21.890 1.00 89.88 106 ILE A CA 1
ATOM 846 C C . ILE A 1 106 ? -0.897 -9.084 20.836 1.00 89.88 106 ILE A C 1
ATOM 848 O O . ILE A 1 106 ? -2.056 -9.233 21.208 1.00 89.88 106 ILE A O 1
ATOM 852 N N . LEU A 1 107 ? -0.545 -9.162 19.545 1.00 90.81 107 LEU A N 1
ATOM 853 C CA . LEU A 1 107 ? -1.519 -9.376 18.464 1.00 90.81 107 LEU A CA 1
ATOM 854 C C . LEU A 1 107 ? -2.327 -10.667 18.668 1.00 90.81 107 LEU A C 1
ATOM 856 O O . LEU A 1 107 ? -3.548 -10.665 18.531 1.00 90.81 107 LEU A O 1
ATOM 860 N N . GLN A 1 108 ? -1.670 -11.760 19.062 1.00 89.00 108 GLN A N 1
ATOM 861 C CA . GLN A 1 108 ? -2.346 -13.028 19.329 1.00 89.00 108 GLN A CA 1
ATOM 862 C C . GLN A 1 108 ? -3.297 -12.943 20.530 1.00 89.00 108 GLN A C 1
ATOM 864 O O . GLN A 1 108 ? -4.425 -13.425 20.445 1.00 89.00 108 GLN A O 1
ATOM 869 N N . THR A 1 109 ? -2.874 -12.329 21.635 1.00 88.44 109 THR A N 1
ATOM 870 C CA . THR A 1 109 ? -3.718 -12.156 22.826 1.00 88.44 109 THR A CA 1
ATOM 871 C C . THR A 1 109 ? -4.917 -11.260 22.528 1.00 88.44 109 THR A C 1
ATOM 873 O O . THR A 1 109 ? -6.042 -11.612 22.879 1.00 88.44 109 THR A O 1
ATOM 876 N N . SER A 1 110 ? -4.708 -10.148 21.819 1.00 88.88 110 SER A N 1
ATOM 877 C CA . SER A 1 110 ? -5.788 -9.271 21.363 1.00 88.88 110 SER A CA 1
ATOM 878 C C . SER A 1 110 ? -6.759 -10.015 20.444 1.00 88.88 110 SER A C 1
ATOM 880 O O . SER A 1 110 ? -7.966 -9.870 20.600 1.00 88.88 110 SER A O 1
ATOM 882 N N . PHE A 1 111 ? -6.264 -10.876 19.547 1.00 87.81 111 PHE A N 1
ATOM 883 C CA . PHE A 1 111 ? -7.112 -11.657 18.644 1.00 87.81 111 PHE A CA 1
ATOM 884 C C . PHE A 1 111 ? -8.013 -12.610 19.436 1.00 87.81 111 PHE A C 1
ATOM 886 O O . PHE A 1 111 ? -9.225 -12.629 19.243 1.00 87.81 111 PHE A O 1
ATOM 893 N N . LEU A 1 112 ? -7.437 -13.351 20.389 1.00 85.94 112 LEU A N 1
ATOM 894 C CA . LEU A 1 112 ? -8.191 -14.258 21.260 1.00 85.94 112 LEU A CA 1
ATOM 895 C C . LEU A 1 112 ? -9.206 -13.516 22.137 1.00 85.94 112 LEU A C 1
ATOM 897 O O . LEU A 1 112 ? -10.291 -14.039 22.394 1.00 85.94 112 LEU A O 1
ATOM 901 N N . TRP A 1 113 ? -8.875 -12.306 22.592 1.00 86.81 113 TRP A N 1
ATOM 902 C CA . TRP A 1 113 ? -9.793 -11.456 23.347 1.00 86.81 113 TRP A CA 1
ATOM 903 C C . TRP A 1 113 ? -10.985 -10.992 22.496 1.00 86.81 113 TRP A C 1
ATOM 905 O O . TRP A 1 113 ? -12.125 -11.076 22.961 1.00 86.81 113 TRP A O 1
ATOM 915 N N . ILE A 1 114 ? -10.756 -10.572 21.245 1.00 85.94 114 ILE A N 1
ATOM 916 C CA . ILE A 1 114 ? -11.833 -10.173 20.323 1.00 85.94 114 ILE A CA 1
ATOM 917 C C . ILE A 1 114 ? -12.721 -11.375 19.986 1.00 85.94 114 ILE A C 1
ATOM 919 O O . ILE A 1 114 ? -13.943 -11.285 20.080 1.00 85.94 114 ILE A O 1
ATOM 923 N N . CYS A 1 115 ? -12.123 -12.523 19.669 1.00 80.06 115 CYS A N 1
ATOM 924 C CA . CYS A 1 115 ? -12.852 -13.749 19.335 1.00 80.06 115 CYS A CA 1
ATOM 925 C C . CYS A 1 115 ? -13.521 -14.430 20.547 1.00 80.06 115 CYS A C 1
ATOM 927 O O . CYS A 1 115 ? -14.107 -15.499 20.397 1.00 80.06 115 CYS A O 1
ATOM 929 N N . GLY A 1 116 ? -13.416 -13.864 21.756 1.00 72.75 116 GLY A N 1
ATOM 930 C CA . GLY A 1 116 ? -14.041 -14.410 22.967 1.00 72.75 116 GLY A CA 1
ATOM 931 C C . GLY A 1 116 ? -13.378 -15.680 23.522 1.00 72.75 116 GLY A C 1
ATOM 932 O O . GLY A 1 116 ? -13.878 -16.267 24.477 1.00 72.75 116 GLY A O 1
ATOM 933 N N . SER A 1 117 ? -12.235 -16.096 22.970 1.00 64.81 117 SER A N 1
ATOM 934 C CA . SER A 1 117 ? -11.495 -17.304 23.371 1.00 64.81 117 SER A CA 1
ATOM 935 C C . SER A 1 117 ? -10.529 -17.076 24.546 1.00 64.81 117 SER A C 1
ATOM 937 O O . SER A 1 117 ? -9.943 -18.026 25.057 1.00 64.81 117 SER A O 1
ATOM 939 N N . GLY A 1 118 ? -10.332 -15.822 24.972 1.00 50.00 118 GLY A N 1
ATOM 940 C CA . GLY A 1 118 ? -9.299 -15.427 25.940 1.00 50.00 118 GLY A CA 1
ATOM 941 C C . GLY A 1 118 ? -9.685 -15.421 27.428 1.00 50.00 118 GLY A C 1
ATOM 942 O O . GLY A 1 118 ? -8.806 -15.195 28.251 1.00 50.00 118 GLY A O 1
ATOM 943 N N . ALA A 1 119 ? -10.952 -15.652 27.801 1.00 46.25 119 ALA A N 1
ATOM 944 C CA . ALA A 1 119 ? -11.423 -15.469 29.188 1.00 46.25 119 ALA A CA 1
ATOM 945 C C . ALA A 1 119 ? -11.799 -16.764 29.945 1.00 46.25 119 ALA A C 1
ATOM 947 O O . ALA A 1 119 ? -12.240 -16.695 31.086 1.00 46.25 119 ALA A O 1
ATOM 948 N N . SER A 1 120 ? -11.617 -17.955 29.362 1.00 40.75 120 SER A N 1
ATOM 949 C CA . SER A 1 120 ? -12.106 -19.220 29.952 1.00 40.75 120 SER A CA 1
ATOM 950 C C . SER A 1 120 ? -11.038 -20.012 30.729 1.00 40.75 120 SER A C 1
ATOM 952 O O . SER A 1 120 ? -10.948 -21.233 30.624 1.00 40.75 120 SER A O 1
ATOM 954 N N . ARG A 1 121 ? -10.177 -19.337 31.504 1.00 37.22 121 ARG A N 1
ATOM 955 C CA . ARG A 1 121 ? -9.250 -20.032 32.427 1.00 37.22 121 ARG A CA 1
ATOM 956 C C . ARG A 1 121 ? -9.121 -19.446 33.835 1.00 37.22 121 ARG A C 1
ATOM 958 O O . ARG A 1 121 ? -8.339 -19.989 34.602 1.00 37.22 121 ARG A O 1
ATOM 965 N N . VAL A 1 122 ? -9.872 -18.403 34.206 1.00 37.94 122 VAL A N 1
ATOM 966 C CA . VAL A 1 122 ? -9.684 -17.748 35.523 1.00 37.94 122 VAL A CA 1
ATOM 967 C C . VAL A 1 122 ? -10.850 -17.923 36.506 1.00 37.94 122 VAL A C 1
ATOM 969 O O . VAL A 1 122 ? -10.630 -17.770 37.700 1.00 37.94 122 VAL A O 1
ATOM 972 N N . HIS A 1 123 ? -12.043 -18.360 36.096 1.00 35.12 123 HIS A N 1
ATOM 973 C CA . HIS A 1 123 ? -13.108 -18.694 37.056 1.00 35.12 123 HIS A CA 1
ATOM 974 C C . HIS A 1 123 ? -13.627 -20.108 36.831 1.00 35.12 123 HIS A C 1
ATOM 976 O O . HIS A 1 123 ? -14.482 -20.348 35.984 1.00 35.12 123 HIS A O 1
ATOM 982 N N . LYS A 1 124 ? -13.051 -21.048 37.588 1.00 36.44 124 LYS A N 1
ATOM 983 C CA . LYS A 1 124 ? -13.580 -22.404 37.758 1.00 36.44 124 LYS A CA 1
ATOM 984 C C . LYS A 1 124 ? -14.409 -22.573 39.035 1.00 36.44 124 LYS A C 1
ATOM 986 O O . LYS A 1 124 ? -14.923 -23.660 39.243 1.00 36.44 124 LYS A O 1
ATOM 991 N N . ASP A 1 125 ? -14.609 -21.506 39.808 1.00 38.38 125 ASP A N 1
ATOM 992 C CA . ASP A 1 125 ? -15.306 -21.565 41.092 1.00 38.38 125 ASP A CA 1
ATOM 993 C C . ASP A 1 125 ? -16.380 -20.482 41.169 1.00 38.38 125 ASP A C 1
ATOM 995 O O . ASP A 1 125 ? -16.180 -19.464 41.817 1.00 38.38 125 ASP A O 1
ATOM 999 N N . SER A 1 126 ? -17.506 -20.652 40.476 1.00 34.31 126 SER A N 1
ATOM 1000 C CA . SER A 1 126 ? -18.796 -20.069 40.885 1.00 34.31 126 SER A CA 1
ATOM 1001 C C . SER A 1 126 ? -19.915 -20.777 40.127 1.00 34.31 126 SER A C 1
ATOM 1003 O O . SER A 1 126 ? -20.134 -20.530 38.943 1.00 34.31 126 SER A O 1
ATOM 1005 N N . GLN A 1 127 ? -20.615 -21.680 40.809 1.00 41.84 127 GLN A N 1
ATOM 1006 C CA . GLN A 1 127 ? -21.979 -22.039 40.446 1.00 41.84 127 GLN A CA 1
ATOM 1007 C C . GLN A 1 127 ? -22.855 -20.805 40.683 1.00 41.84 127 GLN A C 1
ATOM 1009 O O . GLN A 1 127 ? -23.117 -20.452 41.829 1.00 41.84 127 GLN A O 1
ATOM 1014 N N . SER A 1 128 ? -23.295 -20.145 39.619 1.00 33.62 128 SER A N 1
ATOM 1015 C CA . SER A 1 128 ? -24.533 -19.371 39.642 1.00 33.62 128 SER A CA 1
ATOM 1016 C C . SER A 1 128 ? -25.094 -19.235 38.231 1.00 33.62 128 SER A C 1
ATOM 1018 O O . SER A 1 128 ? -24.372 -19.096 37.242 1.00 33.62 128 SER A O 1
ATOM 1020 N N . ASP A 1 129 ? -26.407 -19.384 38.169 1.00 33.72 129 ASP A N 1
ATOM 1021 C CA . ASP A 1 129 ? -27.224 -19.507 36.978 1.00 33.72 129 ASP A CA 1
ATOM 1022 C C . ASP A 1 129 ? -27.149 -18.300 36.033 1.00 33.72 129 ASP A C 1
ATOM 1024 O O . ASP A 1 129 ? -27.165 -17.148 36.457 1.00 33.72 129 ASP A O 1
ATOM 1028 N N . GLY A 1 130 ? -27.195 -18.593 34.729 1.00 37.50 130 GLY A N 1
ATOM 1029 C CA . GLY A 1 130 ? -27.753 -17.692 33.719 1.00 37.50 130 GLY A CA 1
ATOM 1030 C C . GLY A 1 130 ? -26.822 -16.615 33.146 1.00 37.50 130 GLY A C 1
ATOM 1031 O O . GLY A 1 130 ? -26.540 -15.601 33.768 1.00 37.50 130 GLY A O 1
ATOM 1032 N N . VAL A 1 131 ? -26.516 -16.769 31.850 1.00 34.72 131 VAL A N 1
ATOM 1033 C CA . VAL A 1 131 ? -25.930 -15.776 30.920 1.00 34.72 131 VAL A CA 1
ATOM 1034 C C . VAL A 1 131 ? -24.396 -15.660 30.918 1.00 34.72 131 VAL A C 1
ATOM 1036 O O . VAL A 1 131 ? -23.817 -14.592 31.085 1.00 34.72 131 VAL A O 1
ATOM 1039 N N . ALA A 1 132 ? -23.715 -16.742 30.535 1.00 32.56 132 ALA A N 1
ATOM 1040 C CA . ALA A 1 132 ? -22.445 -16.632 29.811 1.00 32.56 132 ALA A CA 1
ATOM 1041 C C . ALA A 1 132 ? -22.706 -16.775 28.303 1.00 32.56 132 ALA A C 1
ATOM 1043 O O . ALA A 1 132 ? -22.319 -17.754 27.664 1.00 32.56 132 ALA A O 1
ATOM 1044 N N . LEU A 1 133 ? -23.388 -15.790 27.712 1.00 37.91 133 LEU A N 1
ATOM 1045 C CA . LEU A 1 133 ? -23.318 -15.598 26.267 1.00 37.91 133 LEU A CA 1
ATOM 1046 C C . LEU A 1 133 ? -21.864 -15.209 25.976 1.00 37.91 133 LEU A C 1
ATOM 1048 O O . LEU A 1 133 ? -21.468 -14.064 26.198 1.00 37.91 133 LEU A O 1
ATOM 1052 N N . HIS A 1 134 ? -21.053 -16.183 25.551 1.00 47.28 134 HIS A N 1
ATOM 1053 C CA . HIS A 1 134 ? -19.731 -15.983 24.960 1.00 47.28 134 HIS A CA 1
ATOM 1054 C C . HIS A 1 134 ? -19.883 -15.079 23.727 1.00 47.28 134 HIS A C 1
ATOM 1056 O O . HIS A 1 134 ? -19.905 -15.538 22.587 1.00 47.28 134 HIS A O 1
ATOM 1062 N N . THR A 1 135 ? -20.065 -13.782 23.957 1.00 56.88 135 THR A N 1
ATOM 1063 C CA . THR A 1 135 ? -20.291 -12.784 22.921 1.00 56.88 135 THR A CA 1
ATOM 1064 C C . THR A 1 135 ? -18.954 -12.518 22.266 1.00 56.88 135 THR A C 1
ATOM 1066 O O . THR A 1 135 ? -18.077 -11.832 22.797 1.00 56.88 135 THR A O 1
ATOM 1069 N N . SER A 1 136 ? -18.771 -13.139 21.105 1.00 67.38 136 SER A N 1
ATOM 1070 C CA . SER A 1 136 ? -17.727 -12.744 20.178 1.00 67.38 136 SER A CA 1
ATOM 1071 C C . SER A 1 136 ? -17.814 -11.232 19.967 1.00 67.38 136 SER A C 1
ATOM 1073 O O . SER A 1 136 ? -18.871 -10.710 19.622 1.00 67.38 136 SER A O 1
ATOM 1075 N N . ARG A 1 137 ? -16.704 -10.520 20.171 1.00 82.06 137 ARG A N 1
ATOM 1076 C CA . ARG A 1 137 ? -16.613 -9.079 19.890 1.00 82.06 137 ARG A CA 1
ATOM 1077 C C . ARG A 1 137 ? -16.247 -8.824 18.429 1.00 82.06 137 ARG A C 1
ATOM 1079 O O . ARG A 1 137 ? -16.058 -7.678 18.036 1.00 82.06 137 ARG A O 1
ATOM 1086 N N . THR A 1 138 ? -16.142 -9.880 17.619 1.00 78.38 138 THR A N 1
ATOM 1087 C CA . THR A 1 138 ? -15.815 -9.811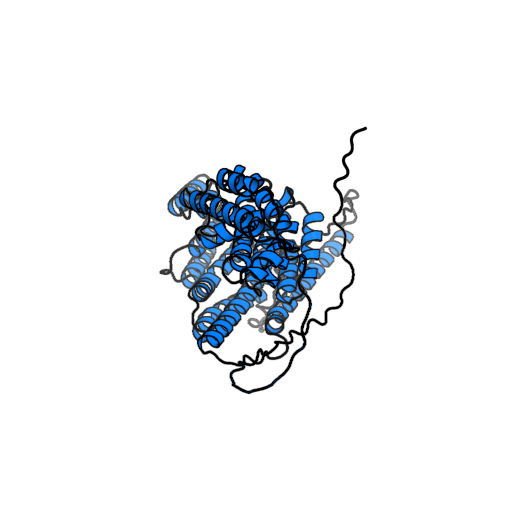 16.192 1.00 78.38 138 THR A CA 1
ATOM 1088 C C . THR A 1 138 ? -16.670 -8.803 15.415 1.00 78.38 138 THR A C 1
ATOM 1090 O O . THR A 1 138 ? -16.073 -8.054 14.644 1.00 78.38 138 THR A O 1
ATOM 1093 N N . PRO A 1 139 ? -18.000 -8.687 15.624 1.00 77.25 139 PRO A N 1
ATOM 1094 C CA . PRO A 1 139 ? -18.800 -7.697 14.902 1.00 77.25 139 PRO A CA 1
ATOM 1095 C C . PRO A 1 139 ? -18.411 -6.245 15.208 1.00 77.25 139 PRO A C 1
ATOM 1097 O O . PRO A 1 139 ? -18.581 -5.399 14.334 1.00 77.25 139 PRO A O 1
ATOM 1100 N N . LEU A 1 140 ? -17.877 -5.977 16.408 1.00 82.38 140 LEU A N 1
ATOM 1101 C CA . LEU A 1 140 ? -17.509 -4.644 16.901 1.00 82.38 140 LEU A CA 1
ATOM 1102 C C . LEU A 1 140 ? -16.089 -4.215 16.507 1.00 82.38 140 LEU A C 1
ATOM 1104 O O . LEU A 1 140 ? -15.806 -3.025 16.526 1.00 82.38 140 LEU A O 1
ATOM 1108 N N . PHE A 1 141 ? -15.199 -5.163 16.192 1.00 86.00 141 PHE A N 1
ATOM 1109 C CA . PHE A 1 141 ? -13.763 -4.914 15.991 1.00 86.00 141 PHE A CA 1
ATOM 1110 C C . PHE A 1 141 ? -13.252 -5.413 14.627 1.00 86.00 141 PHE A C 1
ATOM 1112 O O . PHE A 1 141 ? -12.199 -6.052 14.531 1.00 86.00 141 PHE A O 1
ATOM 1119 N N . ARG A 1 142 ? -14.029 -5.204 13.558 1.00 82.88 142 ARG A N 1
ATOM 1120 C CA . ARG A 1 142 ? -13.750 -5.772 12.225 1.00 82.88 142 ARG A CA 1
ATOM 1121 C C . ARG A 1 142 ? -12.513 -5.148 11.582 1.00 82.88 142 ARG A C 1
ATOM 1123 O O . ARG A 1 142 ? -11.680 -5.872 11.028 1.00 82.88 142 ARG A O 1
ATOM 1130 N N . CYS A 1 143 ? -12.370 -3.827 11.672 1.00 83.19 143 CYS A N 1
ATOM 1131 C CA . CYS A 1 143 ? -11.214 -3.111 11.142 1.00 83.19 143 CYS A CA 1
ATOM 1132 C C . CYS A 1 143 ? -9.950 -3.501 11.906 1.00 83.19 143 CYS A C 1
ATOM 1134 O O . CYS A 1 143 ? -8.955 -3.870 11.286 1.00 83.19 143 CYS A O 1
ATOM 1136 N N . ALA A 1 144 ? -9.998 -3.507 13.240 1.00 87.88 144 ALA A N 1
ATOM 1137 C CA . ALA A 1 144 ? -8.887 -3.924 14.081 1.00 87.88 144 ALA A CA 1
ATOM 1138 C C . ALA A 1 144 ? -8.456 -5.362 13.783 1.00 87.88 144 ALA A C 1
ATOM 1140 O O . ALA A 1 144 ? -7.262 -5.608 13.635 1.00 87.88 144 ALA A O 1
ATOM 1141 N N . LEU A 1 145 ? -9.396 -6.302 13.628 1.00 87.50 145 LEU A N 1
ATOM 1142 C CA . LEU A 1 145 ? -9.073 -7.681 13.253 1.00 87.50 145 LEU A CA 1
ATOM 1143 C C . LEU A 1 145 ? -8.353 -7.759 11.902 1.00 87.50 145 LEU A C 1
ATOM 1145 O O . LEU A 1 145 ? -7.331 -8.438 11.807 1.00 87.50 145 LEU A O 1
ATOM 1149 N N . SER A 1 146 ? -8.847 -7.058 10.876 1.00 85.44 146 SER A N 1
ATOM 1150 C CA . SER A 1 146 ? -8.180 -7.008 9.567 1.00 85.44 146 SER A CA 1
ATOM 1151 C C . SER A 1 146 ? -6.768 -6.422 9.685 1.00 85.44 146 SER A C 1
ATOM 1153 O O . SER A 1 146 ? -5.801 -7.066 9.269 1.00 85.44 146 SER A O 1
ATOM 1155 N N . GLU A 1 147 ? -6.610 -5.269 10.349 1.00 88.12 147 GLU A N 1
ATOM 1156 C CA . GLU A 1 147 ? -5.295 -4.649 10.559 1.00 88.12 147 GLU A CA 1
ATOM 1157 C C . GLU A 1 147 ? -4.344 -5.563 11.332 1.00 88.12 147 GLU A C 1
ATOM 1159 O O . GLU A 1 147 ? -3.170 -5.674 10.990 1.00 88.12 147 GLU A O 1
ATOM 1164 N N . MET A 1 148 ? -4.823 -6.256 12.363 1.00 90.88 148 MET A N 1
ATOM 1165 C CA . MET A 1 148 ? -4.003 -7.180 13.142 1.00 90.88 148 MET A CA 1
ATOM 1166 C C . MET A 1 148 ? -3.462 -8.323 12.287 1.00 90.88 148 MET A C 1
ATOM 1168 O O . MET A 1 148 ? -2.280 -8.652 12.391 1.00 90.88 148 MET A O 1
ATOM 1172 N N . LEU A 1 149 ? -4.292 -8.905 11.420 1.00 88.69 149 LEU A N 1
ATOM 1173 C CA . LEU A 1 149 ? -3.872 -9.982 10.523 1.00 88.69 149 LEU A CA 1
ATOM 1174 C C . LEU A 1 149 ? -2.883 -9.494 9.461 1.00 88.69 149 LEU A C 1
ATOM 1176 O O . LEU A 1 149 ? -1.904 -10.184 9.167 1.00 88.69 149 LEU A O 1
ATOM 1180 N N . GLU A 1 150 ? -3.060 -8.282 8.942 1.00 86.00 150 GLU A N 1
ATOM 1181 C CA . GLU A 1 150 ? -2.064 -7.670 8.061 1.00 86.00 150 GLU A CA 1
ATOM 1182 C C . GLU A 1 150 ? -0.747 -7.370 8.762 1.00 86.00 150 GLU A C 1
ATOM 1184 O O . GLU A 1 150 ? 0.333 -7.538 8.187 1.00 86.00 150 GLU A O 1
ATOM 1189 N N . LEU A 1 151 ? -0.813 -6.927 10.015 1.00 90.31 151 LEU A N 1
ATOM 1190 C CA . LEU A 1 151 ? 0.373 -6.700 10.819 1.00 90.31 151 LEU A CA 1
ATOM 1191 C C . LEU A 1 151 ? 1.090 -8.019 11.085 1.00 90.31 151 LEU A C 1
ATOM 1193 O O . LEU A 1 151 ? 2.305 -8.064 10.924 1.00 90.31 151 LEU A O 1
ATOM 1197 N N . GLU A 1 152 ? 0.379 -9.107 11.381 1.00 89.50 152 GLU A N 1
ATOM 1198 C CA . GLU A 1 152 ? 0.973 -10.444 11.479 1.00 89.50 152 GLU A CA 1
ATOM 1199 C C . GLU A 1 152 ? 1.650 -10.887 10.175 1.00 89.50 152 GLU A C 1
ATOM 1201 O O . GLU A 1 152 ? 2.777 -11.397 10.217 1.00 89.50 152 GLU A O 1
ATOM 1206 N N . LEU A 1 153 ? 1.025 -10.627 9.020 1.00 85.56 153 LEU A N 1
ATOM 1207 C CA . LEU A 1 153 ? 1.629 -10.888 7.712 1.00 85.56 153 LEU A CA 1
ATOM 1208 C C . LEU A 1 153 ? 2.918 -10.075 7.532 1.00 85.56 153 LEU A C 1
ATOM 1210 O O . LEU A 1 153 ? 3.950 -10.611 7.118 1.00 85.56 153 LEU A O 1
ATOM 1214 N N . PHE A 1 154 ? 2.898 -8.796 7.913 1.00 86.94 154 PHE A N 1
ATOM 1215 C CA . PHE A 1 154 ? 4.081 -7.941 7.903 1.00 86.94 154 PHE A CA 1
ATOM 1216 C C . PHE A 1 154 ? 5.181 -8.458 8.842 1.00 86.94 154 PHE A C 1
ATOM 1218 O O . PHE A 1 154 ? 6.345 -8.479 8.443 1.00 86.94 154 PHE A O 1
ATOM 1225 N N . LEU A 1 155 ? 4.845 -8.905 10.057 1.00 89.56 155 LEU A N 1
ATOM 1226 C CA . LEU A 1 155 ? 5.804 -9.482 11.004 1.00 89.56 155 LEU A CA 1
ATOM 1227 C C . LEU A 1 155 ? 6.491 -10.716 10.408 1.00 89.56 155 LEU A C 1
ATOM 1229 O O . LEU A 1 155 ? 7.707 -10.881 10.535 1.00 89.56 155 LEU A O 1
ATOM 1233 N N . ALA A 1 156 ? 5.732 -11.598 9.758 1.00 85.31 156 ALA A N 1
ATOM 1234 C CA . ALA A 1 156 ? 6.290 -12.779 9.111 1.00 85.31 156 ALA A CA 1
ATOM 1235 C C . ALA A 1 156 ? 7.209 -12.404 7.937 1.00 85.31 156 ALA A C 1
ATOM 1237 O O . ALA A 1 156 ? 8.346 -12.875 7.859 1.00 85.31 156 ALA A O 1
ATOM 1238 N N . TYR A 1 157 ? 6.765 -11.471 7.093 1.00 82.81 157 TYR A N 1
ATOM 1239 C CA . TYR A 1 157 ? 7.563 -10.927 5.998 1.00 82.81 157 TYR A CA 1
ATOM 1240 C C . TYR A 1 157 ? 8.863 -10.262 6.489 1.00 82.81 157 TYR A C 1
ATOM 1242 O O . TYR A 1 157 ? 9.932 -10.483 5.917 1.00 82.81 157 TYR A O 1
ATOM 1250 N N . ALA A 1 158 ? 8.807 -9.464 7.559 1.00 86.50 158 ALA A N 1
ATOM 1251 C CA . ALA A 1 158 ? 9.968 -8.764 8.102 1.00 86.50 158 ALA A CA 1
ATOM 1252 C C . ALA A 1 158 ? 11.049 -9.738 8.593 1.00 86.50 158 ALA A C 1
ATOM 1254 O O . ALA A 1 158 ? 12.222 -9.547 8.261 1.00 86.50 158 ALA A O 1
ATOM 1255 N N . ASN A 1 159 ? 10.643 -10.803 9.296 1.00 86.69 159 ASN A N 1
ATOM 1256 C CA . ASN A 1 159 ? 11.533 -11.894 9.699 1.00 86.69 159 ASN A CA 1
ATOM 1257 C C . ASN A 1 159 ? 12.160 -12.576 8.484 1.00 86.69 159 ASN A C 1
ATOM 1259 O O . ASN A 1 159 ? 13.381 -12.686 8.404 1.00 86.69 159 ASN A O 1
ATOM 1263 N N . HIS A 1 160 ? 11.343 -12.981 7.507 1.00 82.25 160 HIS A N 1
ATOM 1264 C CA . HIS A 1 160 ? 11.841 -13.638 6.302 1.00 82.25 160 HIS A CA 1
ATOM 1265 C C . HIS A 1 160 ? 12.900 -12.797 5.579 1.00 82.25 160 HIS A C 1
ATOM 1267 O O . HIS A 1 160 ? 13.969 -13.294 5.227 1.00 82.25 160 HIS A O 1
ATOM 1273 N N . MET A 1 161 ? 12.640 -11.502 5.403 1.00 81.19 161 MET A N 1
ATOM 1274 C CA . MET A 1 161 ? 13.584 -10.610 4.738 1.00 81.19 161 MET A CA 1
ATOM 1275 C C . MET A 1 161 ? 14.883 -10.418 5.515 1.00 81.19 161 MET A C 1
ATOM 1277 O O . MET A 1 161 ? 15.926 -10.262 4.880 1.00 81.19 161 MET A O 1
ATOM 1281 N N . ALA A 1 162 ? 14.849 -10.429 6.851 1.00 84.38 162 ALA A N 1
ATOM 1282 C CA . ALA A 1 162 ? 16.066 -10.406 7.658 1.00 84.38 162 ALA A CA 1
ATOM 1283 C C . ALA A 1 162 ? 16.923 -11.653 7.376 1.00 84.38 162 ALA A C 1
ATOM 1285 O O . ALA A 1 162 ? 18.105 -11.518 7.058 1.00 84.38 162 ALA A O 1
ATOM 1286 N N . PHE A 1 163 ? 16.311 -12.845 7.347 1.00 83.19 163 PHE A N 1
ATOM 1287 C CA . PHE A 1 163 ? 16.994 -14.093 6.978 1.00 83.19 163 PHE A CA 1
ATOM 1288 C C . PHE A 1 163 ? 17.568 -14.065 5.556 1.00 83.19 163 PHE A C 1
ATOM 1290 O O . PHE A 1 163 ? 18.740 -14.379 5.361 1.00 83.19 163 PHE A O 1
ATOM 1297 N N . VAL A 1 164 ? 16.781 -13.647 4.558 1.00 79.31 164 VAL A N 1
ATOM 1298 C CA . VAL A 1 164 ? 17.237 -13.581 3.157 1.00 79.31 164 VAL A CA 1
ATOM 1299 C C . VAL A 1 164 ? 18.415 -12.623 2.996 1.00 79.31 164 VAL A C 1
ATOM 1301 O O . VAL A 1 164 ? 19.378 -12.939 2.298 1.00 79.31 164 VAL A O 1
ATOM 1304 N N . ARG A 1 165 ? 18.361 -11.445 3.629 1.00 81.56 165 ARG A N 1
ATOM 1305 C CA . ARG A 1 165 ? 19.456 -10.464 3.578 1.00 81.56 165 ARG A CA 1
ATOM 1306 C C . ARG A 1 165 ? 20.711 -11.000 4.255 1.00 81.56 165 ARG A C 1
ATOM 1308 O O . ARG A 1 165 ? 21.789 -10.875 3.682 1.00 81.56 165 ARG A O 1
ATOM 1315 N N . HIS A 1 166 ? 20.562 -11.624 5.421 1.00 82.00 166 HIS A N 1
ATOM 1316 C CA . HIS A 1 166 ? 21.667 -12.240 6.145 1.00 82.00 166 HIS A CA 1
ATOM 1317 C C . HIS A 1 166 ? 22.347 -13.331 5.306 1.00 82.00 166 HIS A C 1
ATOM 1319 O O . HIS A 1 166 ? 23.548 -13.260 5.059 1.00 82.00 166 HIS A O 1
ATOM 1325 N N . ALA A 1 167 ? 21.577 -14.274 4.756 1.00 78.56 167 ALA A N 1
ATOM 1326 C CA . ALA A 1 167 ? 22.108 -15.334 3.898 1.00 78.56 167 ALA A CA 1
ATOM 1327 C C . ALA A 1 167 ? 22.842 -14.785 2.660 1.00 78.56 167 ALA A C 1
ATOM 1329 O O . ALA A 1 167 ? 23.925 -15.262 2.320 1.00 78.56 167 ALA A O 1
ATOM 1330 N N . ARG A 1 168 ? 22.295 -13.739 2.016 1.00 79.00 168 ARG A N 1
ATOM 1331 C CA . ARG A 1 168 ? 22.950 -13.050 0.886 1.00 79.00 168 ARG A CA 1
ATOM 1332 C C . ARG A 1 168 ? 24.266 -12.390 1.292 1.00 79.00 168 ARG A C 1
ATOM 1334 O O . ARG A 1 168 ? 25.241 -12.509 0.558 1.00 79.00 168 ARG A O 1
ATOM 1341 N N . LYS A 1 169 ? 24.298 -11.704 2.439 1.00 80.62 169 LYS A N 1
ATOM 1342 C CA . LYS A 1 169 ? 25.504 -11.035 2.956 1.00 80.62 169 LYS A CA 1
ATOM 1343 C C . LYS A 1 169 ? 26.627 -12.038 3.227 1.00 80.62 169 LYS A C 1
ATOM 1345 O O . LYS A 1 169 ? 27.775 -11.755 2.916 1.00 80.62 169 LYS A O 1
ATOM 1350 N N . HIS A 1 170 ? 26.282 -13.213 3.745 1.00 78.31 170 HIS A N 1
ATOM 1351 C CA . HIS A 1 170 ? 27.240 -14.270 4.073 1.00 78.31 170 HIS A CA 1
ATOM 1352 C C . HIS A 1 170 ? 27.496 -15.257 2.923 1.00 78.31 170 HIS A C 1
ATOM 1354 O O . HIS A 1 170 ? 28.071 -16.314 3.160 1.00 78.31 170 HIS A O 1
ATOM 1360 N N . GLN A 1 171 ? 27.065 -14.932 1.692 1.00 70.06 171 GLN A N 1
ATOM 1361 C CA . GLN A 1 171 ? 27.242 -15.754 0.484 1.00 70.06 171 GLN A CA 1
ATOM 1362 C C . GLN A 1 171 ? 26.905 -17.242 0.689 1.00 70.06 171 GLN A C 1
ATOM 1364 O O . GLN A 1 171 ? 27.492 -18.121 0.056 1.00 70.06 171 GLN A O 1
ATOM 1369 N N . GLN A 1 172 ? 25.950 -17.543 1.573 1.00 66.81 172 GLN A N 1
ATOM 1370 C CA . GLN A 1 172 ? 25.567 -18.918 1.860 1.00 66.81 172 GLN A CA 1
ATOM 1371 C C . GLN A 1 172 ? 24.884 -19.481 0.610 1.00 66.81 172 GLN A C 1
ATOM 1373 O O . GLN A 1 172 ? 23.754 -19.116 0.283 1.00 66.81 172 GLN A O 1
ATOM 1378 N N . ARG A 1 173 ? 25.618 -20.330 -0.127 1.00 52.50 173 ARG A N 1
ATOM 1379 C CA . ARG A 1 173 ? 25.272 -20.799 -1.483 1.00 52.50 173 ARG A CA 1
ATOM 1380 C C . ARG A 1 173 ? 23.961 -21.581 -1.571 1.00 52.50 173 ARG A C 1
ATOM 1382 O O . ARG A 1 173 ? 23.442 -21.743 -2.667 1.00 52.50 173 ARG A O 1
ATOM 1389 N N . PHE A 1 174 ? 23.384 -22.005 -0.451 1.00 47.50 174 PHE A N 1
ATOM 1390 C CA . PHE A 1 174 ? 22.128 -22.741 -0.437 1.00 47.50 174 PHE A CA 1
ATOM 1391 C C . PHE A 1 174 ? 21.292 -22.355 0.783 1.00 47.50 174 PHE A C 1
ATOM 1393 O O . PHE A 1 174 ? 21.337 -23.017 1.816 1.00 47.50 174 PHE A O 1
ATOM 1400 N N . LEU A 1 175 ? 20.422 -21.354 0.640 1.00 50.03 175 LEU A N 1
ATOM 1401 C CA . LEU A 1 175 ? 19.111 -21.503 1.267 1.00 50.03 175 LEU A CA 1
ATOM 1402 C C . LEU A 1 175 ? 18.411 -22.602 0.461 1.00 50.03 175 LEU A C 1
ATOM 1404 O O . LEU A 1 175 ? 17.724 -22.298 -0.512 1.00 50.03 175 LEU A O 1
ATOM 1408 N N . ARG A 1 176 ? 18.643 -23.880 0.810 1.00 47.09 176 ARG A N 1
ATOM 1409 C CA . ARG A 1 176 ? 17.720 -24.954 0.418 1.00 47.09 176 ARG A CA 1
ATOM 1410 C C . ARG A 1 176 ? 16.352 -24.446 0.851 1.00 47.09 176 ARG A C 1
ATOM 1412 O O . ARG A 1 176 ? 16.140 -24.277 2.050 1.00 47.09 176 ARG A O 1
ATOM 1419 N N . GLN A 1 177 ? 15.495 -24.078 -0.099 1.00 44.44 177 GLN A N 1
ATOM 1420 C CA . GLN A 1 177 ? 14.123 -23.717 0.223 1.00 44.44 177 GLN A CA 1
ATOM 1421 C C . GLN A 1 177 ? 13.535 -24.946 0.919 1.00 44.44 177 GLN A C 1
ATOM 1423 O O . GLN A 1 177 ? 13.507 -26.009 0.302 1.00 44.44 177 GLN A O 1
ATOM 1428 N N . PRO A 1 178 ? 13.165 -24.879 2.207 1.00 44.03 178 PRO A N 1
ATOM 1429 C CA . PRO A 1 178 ? 12.442 -25.986 2.787 1.00 44.03 178 PRO A CA 1
ATOM 1430 C C . PRO A 1 178 ? 11.042 -25.953 2.182 1.00 44.03 178 PRO A C 1
ATOM 1432 O O . PRO A 1 178 ? 10.378 -24.920 2.261 1.00 44.03 178 PRO A O 1
ATOM 1435 N N . ASP A 1 179 ? 10.597 -27.062 1.602 1.00 37.75 179 ASP A N 1
ATOM 1436 C CA . ASP A 1 179 ? 9.194 -27.232 1.248 1.00 37.75 179 ASP A CA 1
ATOM 1437 C C . ASP A 1 179 ? 8.335 -27.284 2.526 1.00 37.75 179 ASP A C 1
ATOM 1439 O O . ASP A 1 179 ? 8.749 -27.863 3.541 1.00 37.75 179 ASP A O 1
ATOM 1443 N N . PRO A 1 180 ? 7.152 -26.648 2.552 1.00 50.28 180 PRO A N 1
ATOM 1444 C CA . PRO A 1 180 ? 6.581 -25.806 1.503 1.00 50.28 180 PRO A CA 1
ATOM 1445 C C . PRO A 1 180 ? 7.256 -24.428 1.459 1.00 50.28 180 PRO A C 1
ATOM 1447 O O . PRO A 1 180 ? 7.751 -23.962 2.499 1.00 50.28 180 PRO A O 1
ATOM 1450 N N . PRO A 1 181 ? 7.231 -23.748 0.298 1.00 57.50 181 PRO A N 1
ATOM 1451 C CA . PRO A 1 181 ? 7.955 -22.510 0.115 1.00 57.50 181 PRO A CA 1
ATOM 1452 C C . PRO A 1 181 ? 7.545 -21.498 1.181 1.00 57.50 181 PRO A C 1
ATO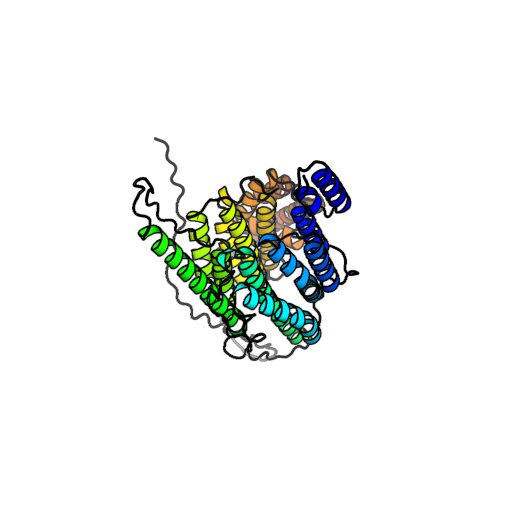M 1454 O O . PRO A 1 181 ? 6.384 -21.377 1.564 1.00 57.50 181 PRO A O 1
ATOM 1457 N N . VAL A 1 182 ? 8.549 -20.808 1.711 1.00 56.31 182 VAL A N 1
ATOM 1458 C CA . VAL A 1 182 ? 8.511 -19.953 2.905 1.00 56.31 182 VAL A CA 1
ATOM 1459 C C . VAL A 1 182 ? 7.226 -19.113 3.040 1.00 56.31 182 VAL A C 1
ATOM 1461 O O . VAL A 1 182 ? 6.699 -18.980 4.144 1.00 56.31 182 VAL A O 1
ATOM 1464 N N . HIS A 1 183 ? 6.703 -18.563 1.943 1.00 59.91 183 HIS A N 1
ATOM 1465 C CA . HIS A 1 183 ? 5.468 -17.780 1.948 1.00 59.91 183 HIS A CA 1
ATOM 1466 C C . HIS A 1 183 ? 4.246 -18.578 2.440 1.00 59.91 183 HIS A C 1
ATOM 1468 O O . HIS A 1 183 ? 3.478 -18.061 3.246 1.00 59.91 183 HIS A O 1
ATOM 1474 N N . VAL A 1 184 ? 4.124 -19.859 2.079 1.00 61.22 184 VAL A N 1
ATOM 1475 C CA . VAL A 1 184 ? 3.042 -20.762 2.511 1.00 61.22 184 VAL A CA 1
ATOM 1476 C C . VAL A 1 184 ? 3.054 -20.972 4.025 1.00 61.22 184 VAL A C 1
ATOM 1478 O O . VAL A 1 184 ? 2.012 -20.862 4.673 1.00 61.22 184 VAL A O 1
ATOM 1481 N N . ARG A 1 185 ? 4.238 -21.206 4.616 1.00 65.62 185 ARG A N 1
ATOM 1482 C CA . ARG A 1 185 ? 4.391 -21.419 6.071 1.00 65.62 185 ARG A CA 1
ATOM 1483 C C . ARG A 1 185 ? 3.916 -20.219 6.891 1.00 65.62 185 ARG A C 1
ATOM 1485 O O . ARG A 1 185 ? 3.483 -20.386 8.028 1.00 65.62 185 ARG A O 1
ATOM 1492 N N . TYR A 1 186 ? 4.013 -19.019 6.326 1.00 70.56 186 TYR A N 1
ATOM 1493 C CA . TYR A 1 186 ? 3.666 -17.777 7.008 1.00 70.56 186 TYR A CA 1
ATOM 1494 C C . TYR A 1 186 ? 2.235 -17.308 6.748 1.00 70.56 186 TYR A C 1
ATOM 1496 O O . TYR A 1 186 ? 1.631 -16.717 7.641 1.00 70.56 186 TYR A O 1
ATOM 1504 N N . THR A 1 187 ? 1.675 -17.580 5.569 1.00 76.19 187 THR A N 1
ATOM 1505 C CA . THR A 1 187 ? 0.296 -17.193 5.238 1.00 76.19 187 THR A CA 1
ATOM 1506 C C . THR A 1 187 ? -0.740 -18.128 5.855 1.00 76.19 187 THR A C 1
ATOM 1508 O O . THR A 1 187 ? -1.840 -17.692 6.176 1.00 76.19 187 THR A O 1
ATOM 1511 N N . GLU A 1 188 ? -0.406 -19.407 6.049 1.00 80.12 188 GLU A N 1
ATOM 1512 C CA . GLU A 1 188 ? -1.365 -20.433 6.478 1.00 80.12 188 GLU A CA 1
ATOM 1513 C C . GLU A 1 188 ? -1.982 -20.185 7.873 1.00 80.12 188 GLU A C 1
ATOM 1515 O O . GLU A 1 188 ? -3.209 -20.222 7.998 1.00 80.12 188 GLU A O 1
ATOM 1520 N N . PRO A 1 189 ? -1.217 -19.832 8.928 1.00 82.81 189 PRO A N 1
ATOM 1521 C CA . PRO A 1 189 ? -1.813 -19.473 10.218 1.00 82.81 189 PRO A CA 1
ATOM 1522 C C . PRO A 1 189 ? -2.776 -18.281 10.128 1.00 82.81 189 PRO A C 1
ATOM 1524 O O . PRO A 1 189 ? -3.783 -18.244 10.834 1.00 82.81 189 PRO A O 1
ATOM 1527 N N . ILE A 1 190 ? -2.482 -17.319 9.249 1.00 83.38 190 ILE A N 1
ATOM 1528 C CA . ILE A 1 190 ? -3.306 -16.124 9.043 1.00 83.38 190 ILE A CA 1
ATOM 1529 C C . ILE A 1 190 ? -4.599 -16.506 8.318 1.00 83.38 190 ILE A C 1
ATOM 1531 O O . ILE A 1 190 ? -5.674 -16.107 8.756 1.00 83.38 190 ILE A O 1
ATOM 1535 N N . ARG A 1 191 ? -4.531 -17.362 7.290 1.00 81.44 191 ARG A N 1
ATOM 1536 C CA . ARG A 1 191 ? -5.717 -17.904 6.600 1.00 81.44 191 ARG A CA 1
ATOM 1537 C C . ARG A 1 191 ? -6.672 -18.614 7.553 1.00 81.44 191 ARG A C 1
ATOM 1539 O O . ARG A 1 191 ? -7.877 -18.394 7.481 1.00 81.44 191 ARG A O 1
ATOM 1546 N N . ARG A 1 192 ? -6.149 -19.401 8.498 1.00 83.06 192 ARG A N 1
ATOM 1547 C CA . ARG A 1 192 ? -6.979 -20.046 9.531 1.00 83.06 192 ARG A CA 1
ATOM 1548 C C . ARG A 1 192 ? -7.698 -19.028 10.413 1.00 83.06 192 ARG A C 1
ATOM 1550 O O . ARG A 1 192 ? -8.865 -19.228 10.736 1.00 83.06 192 ARG A O 1
ATOM 1557 N N . LYS A 1 193 ? -7.037 -17.922 10.771 1.00 84.81 193 LYS A N 1
ATOM 1558 C CA . LYS A 1 193 ? -7.674 -16.823 11.515 1.00 84.81 193 LYS A CA 1
ATOM 1559 C C . LYS A 1 193 ? -8.746 -16.115 10.686 1.00 84.81 193 LYS A C 1
ATOM 1561 O O . LYS A 1 193 ? -9.818 -15.855 11.219 1.00 84.81 193 LYS A O 1
ATOM 1566 N N . VAL A 1 194 ? -8.504 -15.868 9.395 1.00 83.12 194 VAL A N 1
ATOM 1567 C CA . VAL A 1 194 ? -9.518 -15.311 8.479 1.00 83.12 194 VAL A CA 1
ATOM 1568 C C . VAL A 1 194 ? -10.739 -16.225 8.395 1.00 83.12 194 VAL A C 1
ATOM 1570 O O . VAL A 1 194 ? -11.864 -15.761 8.565 1.00 83.12 194 VAL A O 1
ATOM 1573 N N . ALA A 1 195 ? -10.532 -17.531 8.209 1.00 81.31 195 ALA A N 1
ATOM 1574 C CA . ALA A 1 195 ? -11.615 -18.510 8.191 1.00 81.31 195 ALA A CA 1
ATOM 1575 C C . ALA A 1 195 ? -12.411 -18.510 9.509 1.00 81.31 195 ALA A C 1
ATOM 1577 O O . ALA A 1 195 ? -13.639 -18.528 9.485 1.00 81.31 195 ALA A O 1
ATOM 1578 N N . ALA A 1 196 ? -11.731 -18.418 10.657 1.00 79.81 196 ALA A N 1
ATOM 1579 C CA . ALA A 1 196 ? -12.383 -18.326 11.962 1.00 79.81 196 ALA A CA 1
ATOM 1580 C C . ALA A 1 196 ? -13.220 -17.043 12.124 1.00 79.81 196 ALA A C 1
ATOM 1582 O O . ALA A 1 196 ? -14.337 -17.110 12.636 1.00 79.81 196 ALA A O 1
ATOM 1583 N N . ILE A 1 197 ? -12.716 -15.892 11.659 1.00 80.31 197 ILE A N 1
ATOM 1584 C CA . ILE A 1 197 ? -13.463 -14.624 11.664 1.00 80.31 197 ILE A CA 1
ATOM 1585 C C . ILE A 1 197 ? -14.716 -14.739 10.791 1.00 80.31 197 ILE A C 1
ATOM 1587 O O . ILE A 1 197 ? -15.799 -14.384 11.247 1.00 80.31 197 ILE A O 1
ATOM 1591 N N . ARG A 1 198 ? -14.589 -15.271 9.568 1.00 78.00 198 ARG A N 1
ATOM 1592 C CA . ARG A 1 198 ? -15.726 -15.466 8.654 1.00 78.00 198 ARG A CA 1
ATOM 1593 C C . ARG A 1 198 ? -16.801 -16.351 9.276 1.00 78.00 198 ARG A C 1
ATOM 1595 O O . ARG A 1 198 ? -17.961 -15.966 9.314 1.00 78.00 198 ARG A O 1
ATOM 1602 N N . LEU A 1 199 ? -16.404 -17.483 9.860 1.00 76.69 199 LEU A N 1
ATOM 1603 C CA . LEU A 1 199 ? -17.331 -18.367 10.570 1.00 76.69 199 LEU A CA 1
ATOM 1604 C C . LEU A 1 199 ? -18.037 -17.660 11.736 1.00 76.69 199 LEU A C 1
ATOM 1606 O O . LEU A 1 199 ? -19.211 -17.929 11.986 1.00 76.69 199 LEU A O 1
ATOM 1610 N N . ALA A 1 200 ? -17.345 -16.776 12.459 1.00 75.06 200 ALA A N 1
ATOM 1611 C CA . ALA A 1 200 ? -17.949 -15.999 13.538 1.00 75.06 200 ALA A CA 1
ATOM 1612 C C . ALA A 1 200 ? -18.965 -14.971 13.010 1.00 75.06 200 ALA A C 1
ATOM 1614 O O . ALA A 1 200 ? -20.058 -14.869 13.563 1.00 75.06 200 ALA A O 1
ATOM 1615 N N . LEU A 1 201 ? -18.637 -14.265 11.926 1.00 76.06 201 LEU A N 1
ATOM 1616 C CA . LEU A 1 201 ? -19.524 -13.288 11.284 1.00 76.06 201 LEU A CA 1
ATOM 1617 C C . LEU A 1 201 ? -20.754 -13.955 10.649 1.00 76.06 201 LEU A C 1
ATOM 1619 O O . LEU A 1 201 ? -21.866 -13.452 10.788 1.00 76.06 201 LEU A O 1
ATOM 1623 N N . ASP A 1 202 ? -20.593 -15.131 10.038 1.00 75.56 202 ASP A N 1
ATOM 1624 C CA . ASP A 1 202 ? -21.704 -15.904 9.470 1.00 75.56 202 ASP A CA 1
ATOM 1625 C C . ASP A 1 202 ? -22.677 -16.420 10.536 1.00 75.56 202 ASP A C 1
ATOM 1627 O O . ASP A 1 202 ? -23.881 -16.529 10.284 1.00 75.56 202 ASP A O 1
ATOM 1631 N N . ARG A 1 203 ? -22.168 -16.783 11.721 1.00 72.50 203 ARG A N 1
ATOM 1632 C CA . ARG A 1 203 ? -23.003 -17.185 12.865 1.00 72.50 203 ARG A CA 1
ATOM 1633 C C . ARG A 1 203 ? -23.803 -16.006 13.399 1.00 72.50 203 ARG A C 1
ATOM 1635 O O . ARG A 1 203 ? -25.000 -16.158 13.618 1.00 72.50 203 ARG A O 1
ATOM 1642 N N . ASP A 1 204 ? -23.151 -14.859 13.562 1.00 70.19 204 ASP A N 1
ATOM 1643 C CA . ASP A 1 204 ? -23.789 -13.618 14.005 1.00 70.19 204 ASP A CA 1
ATOM 1644 C C . ASP A 1 204 ? -24.903 -13.202 13.031 1.00 70.19 204 ASP A C 1
ATOM 1646 O O . ASP A 1 204 ? -26.050 -13.027 13.430 1.00 70.19 204 ASP A O 1
ATOM 1650 N N . ARG A 1 205 ? -24.618 -13.214 11.721 1.00 70.88 205 ARG A N 1
ATOM 1651 C CA . ARG A 1 205 ? -25.608 -12.935 10.669 1.00 70.88 205 ARG A CA 1
ATOM 1652 C C . ARG A 1 205 ? -26.829 -13.853 10.749 1.00 70.88 205 ARG A C 1
ATOM 1654 O O . ARG A 1 205 ? -27.959 -13.381 10.639 1.00 70.88 205 ARG A O 1
ATOM 1661 N N . ARG A 1 206 ? -26.618 -15.162 10.925 1.00 69.50 206 ARG A N 1
ATOM 1662 C CA . ARG A 1 206 ? -27.713 -16.139 11.052 1.00 69.50 206 ARG A CA 1
ATOM 1663 C C . ARG A 1 206 ? -28.540 -15.925 12.319 1.00 69.50 206 ARG A C 1
ATOM 1665 O O . ARG A 1 206 ? -29.757 -16.074 12.259 1.00 69.50 206 ARG A O 1
ATOM 1672 N N . ALA A 1 207 ? -27.905 -15.558 13.430 1.00 67.19 207 ALA A N 1
ATOM 1673 C CA . ALA A 1 207 ? -28.604 -15.235 14.671 1.00 67.19 207 ALA A CA 1
ATOM 1674 C C . ALA A 1 207 ? -29.500 -13.995 14.510 1.00 67.19 207 ALA A C 1
ATOM 1676 O O . ALA A 1 207 ? -30.652 -14.019 14.940 1.00 67.19 207 ALA A O 1
ATOM 1677 N N . THR A 1 208 ? -29.019 -12.956 13.823 1.00 65.00 208 THR A N 1
ATOM 1678 C CA . THR A 1 208 ? -29.798 -11.740 13.547 1.00 65.00 208 THR A CA 1
ATOM 1679 C C . THR A 1 208 ? -31.001 -12.020 12.642 1.00 65.00 208 THR A C 1
ATOM 1681 O O . THR A 1 208 ? -32.111 -11.603 12.957 1.00 65.00 208 THR A O 1
ATOM 1684 N N . ILE A 1 209 ? -30.823 -12.792 11.561 1.00 63.81 209 ILE A N 1
ATOM 1685 C CA . ILE A 1 209 ? -31.923 -13.150 10.642 1.00 63.81 209 ILE A CA 1
ATOM 1686 C C . ILE A 1 209 ? -32.979 -14.010 11.353 1.00 63.81 209 ILE A C 1
ATOM 1688 O O . ILE A 1 209 ? -34.169 -13.716 11.267 1.00 63.81 209 ILE A O 1
ATOM 1692 N N . GLY A 1 210 ? -32.556 -15.019 12.124 1.00 55.72 210 GLY A N 1
ATOM 1693 C CA . GLY A 1 210 ? -33.474 -15.866 12.896 1.00 55.72 210 GLY A CA 1
ATOM 1694 C C . GLY A 1 210 ? -34.203 -15.136 14.033 1.00 55.72 210 GLY A C 1
ATOM 1695 O O . GLY A 1 210 ? -35.227 -15.621 14.515 1.00 55.72 210 GLY A O 1
ATOM 1696 N N . SER A 1 211 ? -33.700 -13.971 14.458 1.00 52.44 211 SER A N 1
ATOM 1697 C CA . SER A 1 211 ? -34.387 -13.071 15.389 1.00 52.44 211 SER A CA 1
ATOM 1698 C C . SER A 1 211 ? -35.428 -12.194 14.683 1.00 52.44 211 SER A C 1
ATOM 1700 O O . SER A 1 211 ? -36.481 -11.933 15.260 1.00 52.44 211 SER A O 1
ATOM 1702 N N . CYS A 1 212 ? -35.172 -11.767 13.441 1.00 47.84 212 CYS A N 1
ATOM 1703 C CA . CYS A 1 212 ? -36.117 -10.980 12.640 1.00 47.84 212 CYS A CA 1
ATOM 1704 C C . CYS A 1 212 ? -37.332 -11.802 12.178 1.00 47.84 212 CYS A C 1
ATOM 1706 O O . CYS A 1 212 ? -38.442 -11.284 12.183 1.00 47.84 212 CYS A O 1
ATOM 1708 N N . GLU A 1 213 ? -37.177 -13.096 11.875 1.00 48.16 213 GLU A N 1
ATOM 1709 C CA . GLU A 1 213 ? -38.313 -13.963 11.494 1.00 48.16 213 GLU A CA 1
ATOM 1710 C C . GLU A 1 213 ? -39.323 -14.214 12.634 1.00 48.16 213 GLU A C 1
ATOM 1712 O O . GLU A 1 213 ? -40.447 -14.649 12.379 1.00 48.16 213 GLU A O 1
ATOM 1717 N N . ARG A 1 214 ? -38.961 -13.912 13.891 1.00 46.34 214 ARG A N 1
ATOM 1718 C CA . ARG A 1 214 ? -39.883 -13.948 15.044 1.00 46.34 214 ARG A CA 1
ATOM 1719 C C . ARG A 1 214 ? -40.615 -12.627 15.289 1.00 46.34 214 ARG A C 1
ATOM 1721 O O . ARG A 1 214 ? -41.527 -12.599 16.106 1.00 46.34 214 ARG A O 1
ATOM 1728 N N . SER A 1 215 ? -40.249 -11.569 14.571 1.00 44.81 215 SER A N 1
ATOM 1729 C CA . SER A 1 215 ? -40.909 -10.263 14.573 1.00 44.81 215 SER A CA 1
ATOM 1730 C C . SER A 1 215 ? -41.788 -10.138 13.325 1.00 44.81 215 SER A C 1
ATOM 1732 O O . SER A 1 215 ? -41.565 -9.286 12.468 1.00 44.81 215 SER A O 1
ATOM 1734 N N . LYS A 1 216 ? -42.767 -11.036 13.176 1.00 45.12 216 LYS A N 1
ATOM 1735 C CA . LYS A 1 216 ? -43.862 -10.840 12.219 1.00 45.12 216 LYS A CA 1
ATOM 1736 C C . LYS A 1 216 ? -44.803 -9.801 12.818 1.00 45.12 216 LYS A C 1
ATOM 1738 O O . LYS A 1 216 ? -45.569 -10.196 13.679 1.00 45.12 216 LYS A O 1
ATOM 1743 N N . ASP A 1 217 ? -44.671 -8.536 12.416 1.00 46.28 217 ASP A N 1
ATOM 1744 C CA . ASP A 1 217 ? -45.729 -7.502 12.446 1.00 46.28 217 ASP A CA 1
ATOM 1745 C C . ASP A 1 217 ? -45.257 -6.173 11.799 1.00 46.28 217 ASP A C 1
ATOM 1747 O O . ASP A 1 217 ? -45.600 -5.094 12.265 1.00 46.28 217 ASP A O 1
ATOM 1751 N N . ASP A 1 218 ? -44.474 -6.215 10.709 1.00 44.38 218 ASP A N 1
ATOM 1752 C CA . ASP A 1 218 ? -44.235 -5.014 9.883 1.00 44.38 218 ASP A CA 1
ATOM 1753 C C . ASP A 1 218 ? -44.000 -5.394 8.401 1.00 44.38 218 ASP A C 1
ATOM 1755 O O . ASP A 1 218 ? -43.065 -6.155 8.124 1.00 44.38 218 ASP A O 1
ATOM 1759 N N . PRO A 1 219 ? -44.819 -4.939 7.423 1.00 43.72 219 PRO A N 1
ATOM 1760 C CA . PRO A 1 219 ? -44.761 -5.438 6.044 1.00 43.72 219 PRO A CA 1
ATOM 1761 C C . PRO A 1 219 ? -43.765 -4.710 5.122 1.00 43.72 219 PRO A C 1
ATOM 1763 O O . PRO A 1 219 ? -43.602 -5.130 3.979 1.00 43.72 219 PRO A O 1
ATOM 1766 N N . ASP A 1 220 ? -43.068 -3.666 5.581 1.00 40.53 220 ASP A N 1
ATOM 1767 C CA . ASP A 1 220 ? -42.322 -2.751 4.693 1.00 40.53 220 ASP A CA 1
ATOM 1768 C C . ASP A 1 220 ? -40.791 -2.923 4.695 1.00 40.53 220 ASP A C 1
ATOM 1770 O O . ASP A 1 220 ? -40.035 -2.030 4.302 1.00 40.53 220 ASP A O 1
ATOM 1774 N N . HIS A 1 221 ? -40.268 -4.086 5.086 1.00 38.19 221 HIS A N 1
ATOM 1775 C CA . HIS A 1 221 ? -38.834 -4.367 4.948 1.00 38.19 221 HIS A CA 1
ATOM 1776 C C . HIS A 1 221 ? -38.505 -5.016 3.604 1.00 38.19 221 HIS A C 1
ATOM 1778 O O . HIS A 1 221 ? -38.336 -6.226 3.471 1.00 38.19 221 HIS A O 1
ATOM 1784 N N . SER A 1 222 ? -38.385 -4.138 2.604 1.00 33.16 222 SER A N 1
ATOM 1785 C CA . SER A 1 222 ? -37.786 -4.386 1.294 1.00 33.16 222 SER A CA 1
ATOM 1786 C C . SER A 1 222 ? -36.525 -5.257 1.394 1.00 33.16 222 SER A C 1
ATOM 1788 O O . SER A 1 222 ? -35.477 -4.854 1.906 1.00 33.16 222 SER A O 1
ATOM 1790 N N . THR A 1 223 ? -36.639 -6.472 0.865 1.00 34.16 223 THR A N 1
ATOM 1791 C CA . THR A 1 223 ? -35.563 -7.426 0.599 1.00 34.16 223 THR A CA 1
ATOM 1792 C C . THR A 1 223 ? -34.634 -6.901 -0.498 1.00 34.16 223 THR A C 1
ATOM 1794 O O . THR A 1 223 ? -34.694 -7.336 -1.646 1.00 34.16 223 THR A O 1
ATOM 1797 N N . ALA A 1 224 ? -33.732 -5.983 -0.153 1.00 29.66 224 ALA A N 1
ATOM 1798 C CA . ALA A 1 224 ? -32.489 -5.816 -0.899 1.00 29.66 224 ALA A CA 1
ATOM 1799 C C . ALA A 1 224 ? -31.475 -6.862 -0.390 1.00 29.66 224 ALA A C 1
ATOM 1801 O O . ALA A 1 224 ? -31.315 -7.011 0.825 1.00 29.66 224 ALA A O 1
ATOM 1802 N N . PRO A 1 225 ? -30.772 -7.612 -1.259 1.00 33.44 225 PRO A N 1
ATOM 1803 C CA . PRO A 1 225 ? -29.811 -8.613 -0.820 1.00 33.44 225 PRO A CA 1
ATOM 1804 C C . PRO A 1 225 ? -28.573 -7.900 -0.263 1.00 33.44 225 PRO A C 1
ATOM 1806 O O . PRO A 1 225 ? -27.628 -7.599 -0.989 1.00 33.44 225 PRO A O 1
ATOM 1809 N N . PHE A 1 226 ? -28.564 -7.612 1.040 1.00 37.03 226 PHE A N 1
ATOM 1810 C CA . PHE A 1 226 ? -27.405 -7.060 1.741 1.00 37.03 226 PHE A CA 1
ATOM 1811 C C . PHE A 1 226 ? -26.300 -8.124 1.843 1.00 37.03 226 PHE A C 1
ATOM 1813 O O . PHE A 1 226 ? -26.109 -8.798 2.857 1.00 37.03 226 PHE A O 1
ATOM 1820 N N . ILE A 1 227 ? -25.543 -8.290 0.761 1.00 38.62 227 ILE A N 1
ATOM 1821 C CA . ILE A 1 227 ? -24.164 -8.776 0.802 1.00 38.62 227 ILE A CA 1
ATOM 1822 C C . ILE A 1 227 ? -23.314 -7.547 1.130 1.00 38.62 227 ILE A C 1
ATOM 1824 O O . ILE A 1 227 ? -22.646 -6.987 0.265 1.00 38.62 227 ILE A O 1
ATOM 1828 N N . ALA A 1 228 ? -23.368 -7.077 2.377 1.00 46.47 228 ALA A N 1
ATOM 1829 C CA . ALA A 1 228 ? -22.325 -6.185 2.861 1.00 46.47 228 ALA A CA 1
ATOM 1830 C C . ALA A 1 228 ? -21.064 -7.046 2.967 1.00 46.47 228 ALA A C 1
ATOM 1832 O O . ALA A 1 228 ? -20.860 -7.743 3.958 1.00 46.47 228 ALA A O 1
ATOM 1833 N N . MET A 1 229 ? -20.277 -7.104 1.889 1.00 58.00 229 MET A N 1
ATOM 1834 C CA . MET A 1 229 ? -18.946 -7.683 1.966 1.00 58.00 229 MET A CA 1
ATOM 1835 C C . MET A 1 229 ? -18.203 -6.968 3.087 1.00 58.00 229 MET A C 1
ATOM 1837 O O . MET A 1 229 ? -18.182 -5.738 3.115 1.00 58.00 229 MET A O 1
ATOM 1841 N N . ASP A 1 230 ? -17.575 -7.712 3.990 1.00 74.62 230 ASP A N 1
ATOM 1842 C CA . ASP A 1 230 ? -16.669 -7.109 4.958 1.00 74.62 230 ASP A CA 1
ATOM 1843 C C . ASP A 1 230 ? -15.449 -6.571 4.207 1.00 74.62 230 ASP A C 1
ATOM 1845 O O . ASP A 1 230 ? -14.468 -7.278 3.971 1.00 74.62 230 ASP A O 1
ATOM 1849 N N . ILE A 1 231 ? -15.547 -5.303 3.804 1.00 77.75 231 ILE A N 1
ATOM 1850 C CA . ILE A 1 231 ? -14.575 -4.552 3.004 1.00 77.75 231 ILE A CA 1
ATOM 1851 C C . ILE A 1 231 ? -13.132 -4.789 3.498 1.00 77.75 231 ILE A C 1
ATOM 1853 O O . ILE A 1 231 ? -12.268 -5.099 2.669 1.00 77.75 231 ILE A O 1
ATOM 1857 N N . PRO A 1 232 ? -12.836 -4.748 4.818 1.00 78.19 232 PRO A N 1
ATOM 1858 C CA . PRO A 1 232 ? -11.479 -4.993 5.305 1.00 78.19 232 PRO A CA 1
ATOM 1859 C C . PRO A 1 232 ? -10.999 -6.445 5.140 1.00 78.19 232 PRO A C 1
ATOM 1861 O O . PRO A 1 232 ? -9.791 -6.678 5.074 1.00 78.19 232 PRO A O 1
ATOM 1864 N N . LEU A 1 233 ? -11.903 -7.431 5.103 1.00 80.50 233 LEU A N 1
ATOM 1865 C CA . LEU A 1 233 ? -11.555 -8.842 4.893 1.00 80.50 233 LEU A CA 1
ATOM 1866 C C . LEU A 1 233 ? -11.270 -9.134 3.418 1.00 80.50 233 LEU A C 1
ATOM 1868 O O . LEU A 1 233 ? -10.269 -9.781 3.133 1.00 80.50 233 LEU A O 1
ATOM 1872 N N . VAL A 1 234 ? -12.054 -8.569 2.492 1.00 85.69 234 VAL A N 1
ATOM 1873 C CA . VAL A 1 234 ? -11.814 -8.700 1.039 1.00 85.69 234 VAL A CA 1
ATOM 1874 C C . VAL A 1 234 ? -10.399 -8.247 0.675 1.00 85.69 234 VAL A C 1
ATOM 1876 O O . VAL A 1 234 ? -9.662 -8.951 -0.016 1.00 85.69 234 VAL A O 1
ATOM 1879 N N . ARG A 1 235 ? -9.970 -7.094 1.203 1.00 88.69 235 ARG A N 1
ATOM 1880 C CA . ARG A 1 235 ? -8.599 -6.599 1.018 1.00 88.69 235 ARG A CA 1
ATOM 1881 C C . ARG A 1 235 ? -7.541 -7.576 1.541 1.00 88.69 235 ARG A C 1
ATOM 1883 O O . ARG A 1 235 ? -6.504 -7.771 0.896 1.00 88.69 235 ARG A O 1
ATOM 1890 N N . LEU A 1 236 ? -7.774 -8.157 2.717 1.00 85.12 236 LEU A N 1
ATOM 1891 C CA . LEU A 1 236 ? -6.851 -9.099 3.341 1.00 85.12 236 LEU A CA 1
ATOM 1892 C C . LEU A 1 236 ? -6.735 -10.390 2.520 1.00 85.12 236 LEU A C 1
ATOM 1894 O O . LEU A 1 236 ? -5.625 -10.883 2.339 1.00 85.12 236 LEU A O 1
ATOM 1898 N N . ASP A 1 237 ? -7.839 -10.899 1.975 1.00 86.38 237 ASP A N 1
ATOM 1899 C CA . ASP A 1 237 ? -7.849 -12.093 1.123 1.00 86.38 237 ASP A CA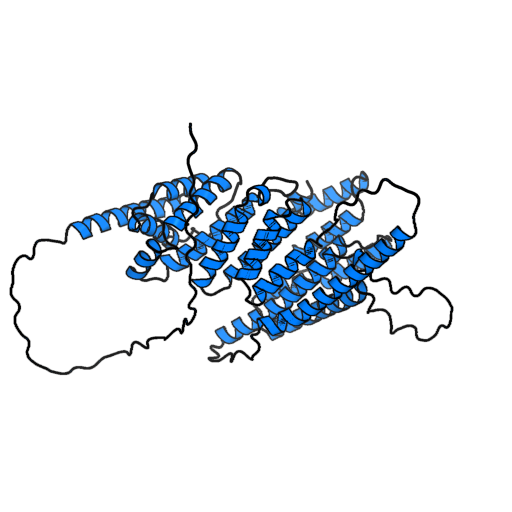 1
ATOM 1900 C C . ASP A 1 237 ? -7.023 -11.898 -0.146 1.00 86.38 237 ASP A C 1
ATOM 1902 O O . ASP A 1 237 ? -6.120 -12.692 -0.417 1.00 86.38 237 ASP A O 1
ATOM 1906 N N . ILE A 1 238 ? -7.241 -10.786 -0.853 1.00 89.50 238 ILE A N 1
ATOM 1907 C CA . ILE A 1 238 ? -6.454 -10.398 -2.032 1.00 89.50 238 ILE A CA 1
ATOM 1908 C C . ILE A 1 238 ? -4.958 -10.333 -1.673 1.00 89.50 238 ILE A C 1
ATOM 1910 O O . ILE A 1 238 ? -4.095 -10.858 -2.380 1.00 89.50 238 ILE A O 1
ATOM 1914 N N . THR A 1 239 ? -4.631 -9.741 -0.522 1.00 86.75 239 THR A N 1
ATOM 1915 C CA . THR A 1 239 ? -3.247 -9.633 -0.031 1.00 86.75 239 THR A CA 1
ATOM 1916 C C . THR A 1 239 ? -2.646 -11.009 0.307 1.00 86.75 239 THR A C 1
ATOM 1918 O O . THR A 1 239 ? -1.469 -11.273 0.031 1.00 86.75 239 THR A O 1
ATOM 1921 N N . LEU A 1 240 ? -3.439 -11.917 0.881 1.00 85.31 240 LEU A N 1
ATOM 1922 C CA . LEU A 1 240 ? -3.038 -13.289 1.204 1.00 85.31 240 LEU A CA 1
ATOM 1923 C C . LEU A 1 240 ? -2.873 -14.169 -0.040 1.00 85.31 240 LEU A C 1
ATOM 1925 O O . LEU A 1 240 ? -2.027 -15.063 -0.038 1.00 85.31 240 LEU A O 1
ATOM 1929 N N . GLN A 1 241 ? -3.648 -13.939 -1.096 1.00 86.00 241 GLN A N 1
ATOM 1930 C CA . GLN A 1 241 ? -3.484 -14.625 -2.378 1.00 86.00 241 GLN A CA 1
ATOM 1931 C C . GLN A 1 241 ? -2.206 -14.179 -3.080 1.00 86.00 241 GLN A C 1
ATOM 1933 O O . GLN A 1 241 ? -1.362 -15.019 -3.402 1.00 86.00 241 GLN A O 1
ATOM 1938 N N . ALA A 1 242 ? -2.006 -12.863 -3.204 1.00 84.06 242 ALA A N 1
ATOM 1939 C CA . ALA A 1 242 ? -0.802 -12.299 -3.805 1.00 84.06 242 ALA A CA 1
ATOM 1940 C C . ALA A 1 242 ? 0.464 -12.775 -3.074 1.00 84.06 242 ALA A C 1
ATOM 1942 O O . ALA A 1 242 ? 1.425 -13.217 -3.700 1.00 84.06 242 ALA A O 1
ATOM 1943 N N . SER A 1 243 ? 0.455 -12.758 -1.736 1.00 79.38 243 SER A N 1
ATOM 1944 C CA . SER A 1 243 ? 1.602 -13.218 -0.938 1.00 79.38 243 SER A CA 1
ATOM 1945 C C . SER A 1 243 ? 1.852 -14.727 -1.004 1.00 79.38 243 SER A C 1
ATOM 1947 O O . SER A 1 243 ? 2.970 -15.157 -0.733 1.00 79.38 243 SER A O 1
ATOM 1949 N N . HIS A 1 244 ? 0.858 -15.526 -1.392 1.00 77.56 244 HIS A N 1
ATOM 1950 C CA . HIS A 1 244 ? 0.984 -16.970 -1.595 1.00 77.56 244 HIS A CA 1
ATOM 1951 C C . HIS A 1 244 ? 1.424 -17.351 -3.018 1.00 77.56 244 HIS A C 1
ATOM 1953 O O . HIS A 1 244 ? 1.517 -18.532 -3.329 1.00 77.56 244 HIS A O 1
ATOM 1959 N N . GLY A 1 245 ? 1.679 -16.371 -3.889 1.00 77.75 245 GLY A N 1
ATOM 1960 C CA . GLY A 1 245 ? 2.058 -16.612 -5.283 1.00 77.75 245 GLY A CA 1
ATOM 1961 C C . GLY A 1 245 ? 0.876 -16.759 -6.247 1.00 77.75 245 GLY A C 1
ATOM 1962 O O . GLY A 1 245 ? 1.098 -16.883 -7.446 1.00 77.75 245 GLY A O 1
ATOM 1963 N N . ALA A 1 246 ? -0.371 -16.666 -5.771 1.00 86.25 246 ALA A N 1
ATOM 1964 C CA . ALA A 1 246 ? -1.570 -16.633 -6.614 1.00 86.25 246 ALA A CA 1
ATOM 1965 C C . ALA A 1 246 ? -1.828 -15.205 -7.135 1.00 86.25 246 ALA A C 1
ATOM 1967 O O . ALA A 1 246 ? -2.866 -14.602 -6.871 1.00 86.25 246 ALA A O 1
ATOM 1968 N N . TRP A 1 247 ? -0.838 -14.632 -7.829 1.00 87.19 247 TRP A N 1
ATOM 1969 C CA . TRP A 1 247 ? -0.858 -13.230 -8.258 1.00 87.19 247 TRP A CA 1
ATOM 1970 C C . TRP A 1 247 ? -2.010 -12.915 -9.218 1.00 87.19 247 TRP A C 1
ATOM 1972 O O . TRP A 1 247 ? -2.756 -11.970 -8.982 1.00 87.19 247 TRP A O 1
ATOM 1982 N N . ALA A 1 248 ? -2.186 -13.739 -10.257 1.00 88.69 248 ALA A N 1
ATOM 1983 C CA . ALA A 1 248 ? -3.250 -13.559 -11.246 1.00 88.69 248 ALA A CA 1
ATOM 1984 C C . ALA A 1 248 ? -4.637 -13.531 -10.584 1.00 88.69 248 ALA A C 1
ATOM 1986 O O . ALA A 1 248 ? -5.399 -12.592 -10.793 1.00 88.69 248 ALA A O 1
ATOM 1987 N N . GLN A 1 249 ? -4.901 -14.486 -9.685 1.00 91.06 249 GLN A N 1
ATOM 1988 C CA . GLN A 1 249 ? -6.148 -14.537 -8.923 1.00 91.06 249 GLN A CA 1
ATOM 1989 C C . GLN A 1 249 ? -6.354 -13.271 -8.077 1.00 91.06 249 GLN A C 1
ATOM 1991 O O . GLN A 1 249 ? -7.429 -12.678 -8.114 1.00 91.06 249 GLN A O 1
ATOM 1996 N N . ALA A 1 250 ? -5.316 -12.809 -7.372 1.00 91.75 250 ALA A N 1
ATOM 1997 C CA . ALA A 1 250 ? -5.400 -11.593 -6.567 1.00 91.75 250 ALA A CA 1
ATOM 1998 C C . ALA A 1 250 ? -5.720 -10.351 -7.421 1.00 91.75 250 ALA A C 1
ATOM 2000 O O . ALA A 1 250 ? -6.502 -9.492 -7.008 1.00 91.75 250 ALA A O 1
ATOM 2001 N N . CYS A 1 251 ? -5.135 -10.250 -8.618 1.00 93.25 251 CYS A N 1
ATOM 2002 C CA . CYS A 1 251 ? -5.430 -9.182 -9.571 1.00 93.25 251 CYS A CA 1
ATOM 2003 C C . CYS A 1 251 ? -6.861 -9.266 -10.113 1.00 93.25 251 CYS A C 1
ATOM 2005 O O . CYS A 1 251 ? -7.525 -8.233 -10.211 1.00 93.25 251 CYS A O 1
ATOM 2007 N N . ASP A 1 252 ? -7.352 -10.463 -10.429 1.00 93.50 252 ASP A N 1
ATOM 2008 C CA . ASP A 1 252 ? -8.714 -10.668 -10.926 1.00 93.50 252 ASP A CA 1
ATOM 2009 C C . ASP A 1 252 ? -9.761 -10.336 -9.860 1.00 93.50 252 ASP A C 1
ATOM 2011 O O . ASP A 1 252 ? -10.722 -9.617 -10.140 1.00 93.50 252 ASP A O 1
ATOM 2015 N N . GLU A 1 253 ? -9.540 -10.763 -8.617 1.00 92.88 253 GLU A N 1
ATOM 2016 C CA . GLU A 1 253 ? -10.410 -10.432 -7.488 1.00 92.88 253 GLU A CA 1
ATOM 2017 C C . GLU A 1 253 ? -10.398 -8.934 -7.171 1.00 92.88 253 GLU A C 1
ATOM 2019 O O . GLU A 1 253 ? -11.458 -8.344 -6.944 1.00 92.88 253 GLU A O 1
ATOM 2024 N N . LEU A 1 254 ? -9.227 -8.287 -7.215 1.00 94.56 254 LEU A N 1
ATOM 2025 C CA . LEU A 1 254 ? -9.132 -6.838 -7.054 1.00 94.56 254 LEU A CA 1
ATOM 2026 C C . LEU A 1 254 ? -9.871 -6.104 -8.178 1.00 94.56 254 LEU A C 1
ATOM 2028 O O . LEU A 1 254 ? -10.622 -5.171 -7.899 1.00 94.56 254 LEU A O 1
ATOM 2032 N N . ARG A 1 255 ? -9.703 -6.532 -9.434 1.00 94.50 255 ARG A N 1
ATOM 2033 C CA . ARG A 1 255 ? -10.386 -5.938 -10.592 1.00 94.50 255 ARG A CA 1
ATOM 2034 C C . ARG A 1 255 ? -11.903 -6.085 -10.472 1.00 94.50 255 ARG A C 1
ATOM 2036 O O . ARG A 1 255 ? -12.624 -5.107 -10.657 1.00 94.50 255 ARG A O 1
ATOM 2043 N N . ALA A 1 256 ? -12.380 -7.273 -10.103 1.00 92.25 256 ALA A N 1
ATOM 2044 C CA . ALA A 1 256 ? -13.797 -7.535 -9.878 1.00 92.25 256 ALA A CA 1
ATOM 2045 C C . ALA A 1 256 ? -14.358 -6.697 -8.720 1.00 92.25 256 ALA A C 1
ATOM 2047 O O . ALA A 1 256 ? -15.466 -6.172 -8.811 1.00 92.25 256 ALA A O 1
ATOM 2048 N N . TRP A 1 257 ? -13.596 -6.530 -7.637 1.00 92.69 257 TRP A N 1
ATOM 2049 C CA . TRP A 1 257 ? -14.020 -5.713 -6.505 1.00 92.69 257 TRP A CA 1
ATOM 2050 C C . TRP A 1 257 ? -14.107 -4.224 -6.854 1.00 92.69 257 TRP A C 1
ATOM 2052 O O . TRP A 1 257 ? -15.125 -3.606 -6.548 1.00 92.69 257 TRP A O 1
ATOM 2062 N N . VAL A 1 258 ? -13.097 -3.678 -7.536 1.00 91.69 258 VAL A N 1
ATOM 2063 C CA . VAL A 1 258 ? -13.079 -2.286 -8.022 1.00 91.69 258 VAL A CA 1
ATOM 2064 C C . VAL A 1 258 ? -14.243 -2.011 -8.979 1.00 91.69 258 VAL A C 1
ATOM 2066 O O . VAL A 1 258 ? -14.846 -0.945 -8.923 1.00 91.69 258 VAL A O 1
ATOM 2069 N N . ALA A 1 259 ? -14.598 -2.971 -9.837 1.00 89.56 259 ALA A N 1
ATOM 2070 C CA . ALA A 1 259 ? -15.737 -2.829 -10.744 1.00 89.56 259 ALA A CA 1
ATOM 2071 C C . ALA A 1 259 ? -17.097 -2.896 -10.024 1.00 89.56 259 ALA A C 1
ATOM 2073 O O . ALA A 1 259 ? -18.045 -2.231 -10.432 1.00 89.56 259 ALA A O 1
ATOM 2074 N N . ARG A 1 260 ? -17.204 -3.713 -8.969 1.00 89.94 260 ARG A N 1
ATOM 2075 C CA . ARG A 1 260 ? -18.469 -3.995 -8.275 1.00 89.94 260 ARG A CA 1
ATOM 2076 C C . ARG A 1 260 ? -18.858 -2.942 -7.239 1.00 89.94 260 ARG A C 1
ATOM 2078 O O . ARG A 1 260 ? -20.047 -2.721 -7.043 1.00 89.94 260 ARG A O 1
ATOM 2085 N N . ASP A 1 261 ? -17.895 -2.361 -6.524 1.00 87.06 261 ASP A N 1
ATOM 2086 C CA . ASP A 1 261 ? -18.167 -1.528 -5.347 1.00 87.06 261 ASP A CA 1
ATOM 2087 C C . ASP A 1 261 ? -17.406 -0.202 -5.408 1.00 87.06 261 ASP A C 1
ATOM 2089 O O . ASP A 1 261 ? -16.194 -0.146 -5.203 1.00 87.06 261 ASP A O 1
ATOM 2093 N N . THR A 1 262 ? -18.142 0.879 -5.666 1.00 87.44 262 THR A N 1
ATOM 2094 C CA . THR A 1 262 ? -17.612 2.246 -5.745 1.00 87.44 262 THR A CA 1
ATOM 2095 C C . THR A 1 262 ? -17.938 3.078 -4.502 1.00 87.44 262 THR A C 1
ATOM 2097 O O . THR A 1 262 ? -17.848 4.307 -4.545 1.00 87.44 262 THR A O 1
ATOM 2100 N N . SER A 1 263 ? -18.360 2.447 -3.400 1.00 85.94 263 SER A N 1
ATOM 2101 C CA . SER A 1 263 ? -18.650 3.149 -2.146 1.00 85.94 263 SER A CA 1
ATOM 2102 C C . SER A 1 263 ? -17.381 3.777 -1.552 1.00 85.94 263 SER A C 1
ATOM 2104 O O . SER A 1 263 ? -16.277 3.249 -1.696 1.00 85.94 263 SER A O 1
ATOM 2106 N N . ALA A 1 264 ? -17.507 4.913 -0.857 1.00 81.38 264 ALA A N 1
ATOM 2107 C CA . ALA A 1 264 ? -16.347 5.617 -0.296 1.00 81.38 264 ALA A CA 1
ATOM 2108 C C . ALA A 1 264 ? -15.474 4.746 0.646 1.00 81.38 264 ALA A C 1
ATOM 2110 O O . ALA A 1 264 ? -14.244 4.806 0.521 1.00 81.38 264 ALA A O 1
ATOM 2111 N N . PRO A 1 265 ? -16.045 3.897 1.531 1.00 81.50 265 PRO A N 1
ATOM 2112 C CA . PRO A 1 265 ? -15.259 2.970 2.346 1.00 81.50 265 PRO A CA 1
ATOM 2113 C C . PRO A 1 265 ? -14.526 1.911 1.510 1.00 81.50 265 PRO A C 1
ATOM 2115 O O . PRO A 1 265 ? -13.363 1.613 1.786 1.00 81.50 265 PRO A O 1
ATOM 2118 N N . ALA A 1 266 ? -15.161 1.380 0.459 1.00 85.44 266 ALA A N 1
ATOM 2119 C CA . ALA A 1 266 ? -14.537 0.397 -0.422 1.00 85.44 266 ALA A CA 1
ATOM 2120 C C . ALA A 1 266 ? -13.392 1.001 -1.227 1.00 85.44 266 ALA A C 1
ATOM 2122 O O . ALA A 1 266 ? -12.299 0.442 -1.244 1.00 85.44 266 ALA A O 1
ATOM 2123 N N . VAL A 1 267 ? -13.593 2.188 -1.800 1.00 86.62 267 VAL A N 1
ATOM 2124 C CA . VAL A 1 267 ? -12.561 2.910 -2.554 1.00 86.62 267 VAL A CA 1
ATOM 2125 C C . VAL A 1 267 ? -11.327 3.186 -1.691 1.00 86.62 267 VAL A C 1
ATOM 2127 O O . VAL A 1 267 ? -10.196 3.052 -2.164 1.00 86.62 267 VAL A O 1
ATOM 2130 N N . TYR A 1 268 ? -11.504 3.527 -0.411 1.00 84.50 268 TYR A N 1
ATOM 2131 C CA . TYR A 1 268 ? -10.380 3.694 0.513 1.00 84.50 268 TYR A CA 1
ATOM 2132 C C . TYR A 1 268 ? -9.557 2.403 0.664 1.00 84.50 268 TYR A C 1
ATOM 2134 O O . TYR A 1 268 ? -8.332 2.425 0.517 1.00 84.50 268 TYR A O 1
ATOM 2142 N N . GLU A 1 269 ? -10.215 1.270 0.897 1.00 85.69 269 GLU A N 1
ATOM 2143 C CA . GLU A 1 269 ? -9.552 -0.023 1.093 1.00 85.69 269 GLU A CA 1
ATOM 2144 C C . GLU A 1 269 ? -8.990 -0.610 -0.220 1.00 85.69 269 GLU A C 1
ATOM 2146 O O . GLU A 1 269 ? -7.905 -1.196 -0.216 1.00 85.69 269 GLU A O 1
ATOM 2151 N N . GLN A 1 270 ? -9.634 -0.369 -1.365 1.00 91.06 270 GLN A N 1
ATOM 2152 C CA . GLN A 1 270 ? -9.126 -0.709 -2.702 1.00 91.06 270 GLN A CA 1
ATOM 2153 C C . GLN A 1 270 ? -7.814 0.025 -3.000 1.00 91.06 270 GLN A C 1
ATOM 2155 O O . GLN A 1 270 ? -6.829 -0.598 -3.401 1.00 91.06 270 GLN A O 1
ATOM 2160 N N . ARG A 1 271 ? -7.743 1.338 -2.727 1.00 89.75 271 ARG A N 1
ATOM 2161 C CA . ARG A 1 271 ? -6.494 2.118 -2.851 1.00 89.75 271 ARG A CA 1
ATOM 2162 C C . ARG A 1 271 ? -5.379 1.517 -1.996 1.00 89.75 271 ARG A C 1
ATOM 2164 O O . ARG A 1 271 ? -4.232 1.431 -2.437 1.00 89.75 271 ARG A O 1
ATOM 2171 N N . ARG A 1 272 ? -5.701 1.082 -0.773 1.00 87.25 272 ARG A N 1
ATOM 2172 C CA . ARG A 1 272 ? -4.737 0.412 0.112 1.00 87.25 272 ARG A CA 1
ATOM 2173 C C . ARG A 1 272 ? -4.282 -0.929 -0.455 1.00 87.25 272 ARG A C 1
ATOM 2175 O O . ARG A 1 272 ? -3.082 -1.194 -0.431 1.00 87.25 272 ARG A O 1
ATOM 2182 N N . ALA A 1 273 ? -5.196 -1.738 -0.992 1.00 90.75 273 ALA A N 1
ATOM 2183 C CA . ALA A 1 273 ? -4.874 -3.001 -1.656 1.00 90.75 273 ALA A CA 1
ATOM 2184 C C . ALA A 1 273 ? -3.896 -2.779 -2.820 1.00 90.75 273 ALA A C 1
ATOM 2186 O O . ALA A 1 273 ? -2.836 -3.401 -2.857 1.00 90.75 273 ALA A O 1
ATOM 2187 N N . ILE A 1 274 ? -4.191 -1.813 -3.697 1.00 93.25 274 ILE A N 1
ATOM 2188 C CA . ILE A 1 274 ? -3.343 -1.419 -4.833 1.00 93.25 274 ILE A CA 1
ATOM 2189 C C . ILE A 1 274 ? -1.928 -1.075 -4.360 1.00 93.25 274 ILE A C 1
ATOM 2191 O O . ILE A 1 274 ? -0.949 -1.618 -4.869 1.00 93.25 274 ILE A O 1
ATOM 2195 N N . VAL A 1 275 ? -1.792 -0.213 -3.347 1.00 90.31 275 VAL A N 1
ATOM 2196 C CA . VAL A 1 275 ? -0.475 0.185 -2.820 1.00 90.31 275 VAL A CA 1
ATOM 2197 C C . VAL A 1 275 ? 0.277 -1.004 -2.208 1.00 90.31 275 VAL A C 1
ATOM 2199 O O . VAL A 1 275 ? 1.499 -1.114 -2.375 1.00 90.31 275 VAL A O 1
ATOM 2202 N N . THR A 1 276 ? -0.425 -1.894 -1.506 1.00 87.62 276 THR A N 1
ATOM 2203 C CA . THR A 1 276 ? 0.155 -3.097 -0.896 1.00 87.62 276 THR A CA 1
ATOM 2204 C C . THR A 1 276 ? 0.652 -4.076 -1.956 1.00 87.62 276 THR A C 1
ATOM 2206 O O . THR A 1 276 ? 1.824 -4.458 -1.913 1.00 87.62 276 THR A O 1
ATOM 2209 N N . LEU A 1 277 ? -0.182 -4.420 -2.941 1.00 90.44 277 LEU A N 1
ATOM 2210 C CA . LEU A 1 277 ? 0.179 -5.339 -4.022 1.00 90.44 277 LEU A CA 1
ATOM 2211 C C . LEU A 1 277 ? 1.306 -4.755 -4.871 1.00 90.44 277 LEU A C 1
ATOM 2213 O O . LEU A 1 277 ? 2.313 -5.425 -5.089 1.00 90.44 277 LEU A O 1
ATOM 2217 N N . PHE A 1 278 ? 1.235 -3.472 -5.233 1.00 91.44 278 PHE A N 1
ATOM 2218 C CA . PHE A 1 278 ? 2.331 -2.806 -5.937 1.00 91.44 278 PHE A CA 1
ATOM 2219 C C . PHE A 1 278 ? 3.649 -2.888 -5.147 1.00 91.44 278 PHE A C 1
ATOM 2221 O O . PHE A 1 278 ? 4.724 -3.096 -5.712 1.00 91.44 278 PHE A O 1
ATOM 2228 N N . SER A 1 279 ? 3.587 -2.776 -3.815 1.00 85.19 279 SER A N 1
ATOM 2229 C CA . SER A 1 279 ? 4.760 -2.913 -2.943 1.00 85.19 279 SER A CA 1
ATOM 2230 C C . SER A 1 279 ? 5.292 -4.349 -2.867 1.00 85.19 279 SER A C 1
ATOM 2232 O O . SER A 1 279 ? 6.481 -4.526 -2.587 1.00 85.19 279 SER A O 1
ATOM 2234 N N . PHE A 1 280 ? 4.453 -5.363 -3.094 1.00 82.00 280 PHE A N 1
ATOM 2235 C CA . PHE A 1 280 ? 4.883 -6.751 -3.288 1.00 82.00 280 PHE A CA 1
ATOM 2236 C C . PHE A 1 280 ? 5.570 -6.936 -4.637 1.00 82.00 280 PHE A C 1
ATOM 2238 O O . PHE A 1 280 ? 6.730 -7.348 -4.639 1.00 82.00 280 PHE A O 1
ATOM 2245 N N . ALA A 1 281 ?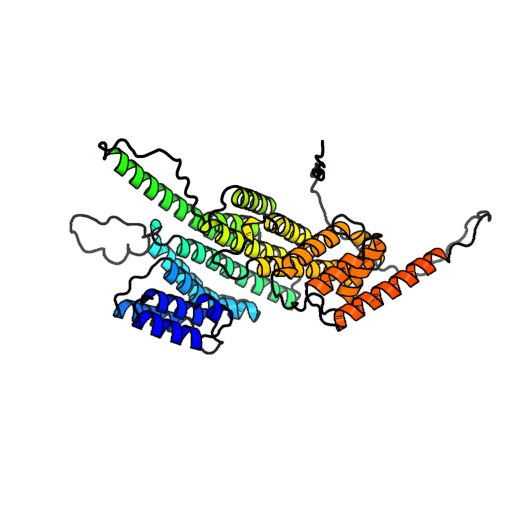 4.945 -6.491 -5.731 1.00 85.31 281 ALA A N 1
ATOM 2246 C CA . ALA A 1 281 ? 5.536 -6.527 -7.069 1.00 85.31 281 ALA A CA 1
ATOM 2247 C C . ALA A 1 281 ? 6.929 -5.874 -7.087 1.00 85.31 281 ALA A C 1
ATOM 2249 O O . ALA A 1 281 ? 7.900 -6.460 -7.555 1.00 85.31 281 ALA A O 1
ATOM 2250 N N . CYS A 1 282 ? 7.100 -4.716 -6.432 1.00 82.25 282 CYS A N 1
ATOM 2251 C CA . CYS A 1 282 ? 8.398 -4.030 -6.308 1.00 82.25 282 CYS A CA 1
ATOM 2252 C C . CYS A 1 282 ? 9.556 -4.914 -5.793 1.00 82.25 282 CYS A C 1
ATOM 2254 O O . CYS A 1 282 ? 10.725 -4.596 -6.043 1.00 82.25 282 CYS A O 1
ATOM 2256 N N . LYS A 1 283 ? 9.253 -5.976 -5.038 1.00 75.12 283 LYS A N 1
ATOM 2257 C CA . LYS A 1 283 ? 10.226 -6.876 -4.401 1.00 75.12 283 LYS A CA 1
ATOM 2258 C C . LYS A 1 283 ? 10.552 -8.109 -5.248 1.00 75.12 283 LYS A C 1
ATOM 2260 O O . LYS A 1 283 ? 11.511 -8.807 -4.912 1.00 75.12 283 LYS A O 1
ATOM 2265 N N . HIS A 1 284 ? 9.785 -8.383 -6.301 1.00 72.94 284 HIS A N 1
ATOM 2266 C CA . HIS A 1 284 ? 9.986 -9.543 -7.164 1.00 72.94 284 HIS A CA 1
ATOM 2267 C C . HIS A 1 284 ? 11.218 -9.384 -8.071 1.00 72.94 284 HIS A C 1
ATOM 2269 O O . HIS A 1 284 ? 11.878 -8.336 -8.119 1.00 72.94 284 HIS A O 1
ATOM 2275 N N . GLY A 1 285 ? 11.572 -10.474 -8.764 1.00 67.69 285 GLY A N 1
ATOM 2276 C CA . GLY A 1 285 ? 12.661 -10.504 -9.742 1.00 67.69 285 GLY A CA 1
ATOM 2277 C C . GLY A 1 285 ? 12.509 -9.401 -10.796 1.00 67.69 285 GLY A C 1
ATOM 2278 O O . GLY A 1 285 ? 11.405 -8.976 -11.112 1.00 67.69 285 GLY A O 1
ATOM 2279 N N . ARG A 1 286 ? 13.625 -8.888 -11.329 1.00 70.19 286 ARG A N 1
ATOM 2280 C CA . ARG A 1 286 ? 13.652 -7.584 -12.027 1.00 70.19 286 ARG A CA 1
ATOM 2281 C C . ARG A 1 286 ? 12.732 -7.458 -13.239 1.00 70.19 286 ARG A C 1
ATOM 2283 O O . ARG A 1 286 ? 12.229 -6.359 -13.444 1.00 70.19 286 ARG A O 1
ATOM 2290 N N . LEU A 1 287 ? 12.599 -8.513 -14.042 1.00 68.81 287 LEU A N 1
ATOM 2291 C CA . LEU A 1 287 ? 11.706 -8.514 -15.202 1.00 68.81 287 LEU A CA 1
ATOM 2292 C C . LEU A 1 287 ? 10.287 -8.893 -14.775 1.00 68.81 287 LEU A C 1
ATOM 2294 O O . LEU A 1 287 ? 9.377 -8.128 -15.059 1.00 68.81 287 LEU A O 1
ATOM 2298 N N . CYS A 1 288 ? 10.120 -9.962 -13.986 1.00 69.81 288 CYS A N 1
ATOM 2299 C CA . CYS A 1 288 ? 8.822 -10.395 -13.449 1.00 69.81 288 CYS A CA 1
ATOM 2300 C C . CYS A 1 288 ? 8.052 -9.256 -12.757 1.00 69.81 288 CYS A C 1
ATOM 2302 O O . CYS A 1 288 ? 6.871 -9.069 -13.022 1.00 69.81 288 CYS A O 1
ATOM 2304 N N . ARG A 1 289 ? 8.736 -8.419 -11.959 1.00 81.44 289 ARG A N 1
ATOM 2305 C CA . ARG A 1 289 ? 8.096 -7.284 -11.275 1.00 81.44 289 ARG A CA 1
ATOM 2306 C C . ARG A 1 289 ? 7.463 -6.269 -12.223 1.00 81.44 289 ARG A C 1
ATOM 2308 O O . ARG A 1 289 ? 6.567 -5.561 -11.797 1.00 81.44 289 ARG A O 1
ATOM 2315 N N . LEU A 1 290 ? 7.949 -6.121 -13.461 1.00 81.19 290 LEU A N 1
ATOM 2316 C CA . LEU A 1 290 ? 7.399 -5.126 -14.391 1.00 81.19 290 LEU A CA 1
ATOM 2317 C C . LEU A 1 290 ? 5.993 -5.521 -14.849 1.00 81.19 290 LEU A C 1
ATOM 2319 O O . LEU A 1 290 ? 5.128 -4.655 -14.900 1.00 81.19 290 LEU A O 1
ATOM 2323 N N . TYR A 1 291 ? 5.768 -6.810 -15.110 1.00 80.06 291 TYR A N 1
ATOM 2324 C CA . TYR A 1 291 ? 4.461 -7.364 -15.477 1.00 80.06 291 TYR A CA 1
ATOM 2325 C C . TYR A 1 291 ? 3.453 -7.138 -14.349 1.00 80.06 291 TYR A C 1
ATOM 2327 O O . TYR A 1 291 ? 2.407 -6.534 -14.534 1.00 80.06 291 TYR A O 1
ATOM 2335 N N . GLU A 1 292 ? 3.836 -7.522 -13.139 1.00 86.62 292 GLU A N 1
ATOM 2336 C CA . GLU A 1 292 ? 2.979 -7.415 -11.963 1.00 86.62 292 GLU A CA 1
ATOM 2337 C C . GLU A 1 292 ? 2.715 -5.959 -11.555 1.00 86.62 292 GLU A C 1
ATOM 2339 O O . GLU A 1 292 ? 1.607 -5.598 -11.166 1.00 86.62 292 GLU A O 1
ATOM 2344 N N . MET A 1 293 ? 3.724 -5.084 -11.658 1.00 88.94 293 MET A N 1
ATOM 2345 C CA . MET A 1 293 ? 3.523 -3.647 -11.463 1.00 88.94 293 MET A CA 1
ATOM 2346 C C . MET A 1 293 ? 2.529 -3.099 -12.490 1.00 88.94 293 MET A C 1
ATOM 2348 O O . MET A 1 293 ? 1.694 -2.279 -12.117 1.00 88.94 293 MET A O 1
ATOM 2352 N N . LEU A 1 294 ? 2.605 -3.553 -13.745 1.00 85.94 294 LEU A N 1
ATOM 2353 C CA . LEU A 1 294 ? 1.699 -3.131 -14.806 1.00 85.94 294 LEU A CA 1
ATOM 2354 C C . LEU A 1 294 ? 0.258 -3.584 -14.550 1.00 85.94 294 LEU A C 1
ATOM 2356 O O . LEU A 1 294 ? -0.640 -2.753 -14.642 1.00 85.94 294 LEU A O 1
ATOM 2360 N N . ASP A 1 295 ? 0.030 -4.838 -14.156 1.00 88.31 295 ASP A N 1
ATOM 2361 C CA . ASP A 1 295 ? -1.317 -5.340 -13.840 1.00 88.31 295 ASP A CA 1
ATOM 2362 C C . ASP A 1 295 ? -2.015 -4.465 -12.793 1.00 88.31 295 ASP A C 1
ATOM 2364 O O . ASP A 1 295 ? -3.180 -4.087 -12.937 1.00 88.31 295 ASP A O 1
ATOM 2368 N N . ILE A 1 296 ? -1.280 -4.090 -11.743 1.00 92.50 296 ILE A N 1
ATOM 2369 C CA . ILE A 1 296 ? -1.799 -3.233 -10.675 1.00 92.50 296 ILE A CA 1
ATOM 2370 C C . ILE A 1 296 ? -2.025 -1.807 -11.161 1.00 92.50 296 ILE A C 1
ATOM 2372 O O . ILE A 1 296 ? -2.992 -1.173 -10.741 1.00 92.50 296 ILE A O 1
ATOM 2376 N N . LEU A 1 297 ? -1.164 -1.295 -12.040 1.00 89.56 297 LEU A N 1
ATOM 2377 C CA . LEU A 1 297 ? -1.330 0.035 -12.613 1.00 89.56 297 LEU A CA 1
ATOM 2378 C C . LEU A 1 297 ? -2.570 0.112 -13.507 1.00 89.56 297 LEU A C 1
ATOM 2380 O O . LEU A 1 297 ? -3.354 1.039 -13.330 1.00 89.56 297 LEU A O 1
ATOM 2384 N N . ILE A 1 298 ? -2.820 -0.893 -14.347 1.00 87.12 298 ILE A N 1
ATOM 2385 C CA . ILE A 1 298 ? -4.032 -0.986 -15.179 1.00 87.12 298 ILE A CA 1
ATOM 2386 C C . ILE A 1 298 ? -5.290 -0.992 -14.301 1.00 87.12 298 ILE A C 1
ATOM 2388 O O . ILE A 1 298 ? -6.241 -0.254 -14.554 1.00 87.12 298 ILE A O 1
ATOM 2392 N N . ILE A 1 299 ? -5.295 -1.784 -13.223 1.00 90.25 299 ILE A N 1
ATOM 2393 C CA . ILE A 1 299 ? -6.406 -1.775 -12.257 1.00 90.25 299 ILE A CA 1
ATOM 2394 C C . ILE A 1 299 ? -6.522 -0.406 -11.579 1.00 90.25 299 ILE A C 1
ATOM 2396 O O . ILE A 1 299 ? -7.624 0.066 -11.306 1.00 90.25 299 ILE A O 1
ATOM 2400 N N . SER A 1 300 ? -5.394 0.249 -11.307 1.00 87.50 300 SER A N 1
ATOM 2401 C CA . SER A 1 300 ? -5.390 1.552 -10.664 1.00 87.50 300 SER A CA 1
ATOM 2402 C C . SER A 1 300 ? -5.969 2.648 -11.552 1.00 87.50 300 SER A C 1
ATOM 2404 O O . SER A 1 300 ? -6.585 3.548 -11.021 1.00 87.50 300 SER A O 1
ATOM 2406 N N . GLU A 1 301 ? -5.882 2.600 -12.877 1.00 82.75 301 GLU A N 1
ATOM 2407 C CA . GLU A 1 301 ? -6.331 3.713 -13.733 1.00 82.75 301 GLU A CA 1
ATOM 2408 C C . GLU A 1 301 ? -7.838 4.014 -13.714 1.00 82.75 301 GLU A C 1
ATOM 2410 O O . GLU A 1 301 ? -8.281 5.014 -14.284 1.00 82.75 301 GLU A O 1
ATOM 2415 N N . GLN A 1 302 ? -8.642 3.205 -13.023 1.00 83.75 302 GLN A N 1
ATOM 2416 C CA . GLN A 1 302 ? -10.077 3.429 -12.896 1.00 83.75 302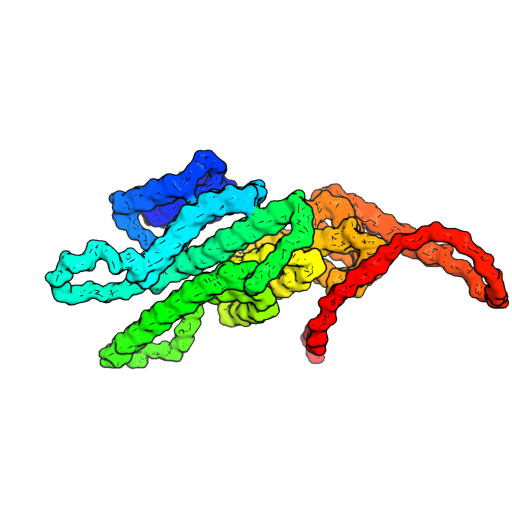 GLN A CA 1
ATOM 2417 C C . GLN A 1 302 ? -10.369 4.798 -12.268 1.00 83.75 302 GLN A C 1
ATOM 2419 O O . GLN A 1 302 ? -10.023 5.076 -11.120 1.00 83.75 302 GLN A O 1
ATOM 2424 N N . GLY A 1 303 ? -11.048 5.671 -13.020 1.00 72.69 303 GLY A N 1
ATOM 2425 C CA . GLY A 1 303 ? -11.175 7.087 -12.666 1.00 72.69 303 GLY A CA 1
ATOM 2426 C C . GLY A 1 303 ? -11.806 7.347 -11.294 1.00 72.69 303 GLY A C 1
ATOM 2427 O O . GLY A 1 303 ? -11.409 8.288 -10.612 1.00 72.69 303 GLY A O 1
ATOM 2428 N N . HIS A 1 304 ? -12.744 6.508 -10.845 1.00 83.44 304 HIS A N 1
ATOM 2429 C CA . HIS A 1 304 ? -13.381 6.649 -9.530 1.00 83.44 304 HIS A CA 1
ATOM 2430 C C . HIS A 1 304 ? -12.398 6.431 -8.364 1.00 83.44 304 HIS A C 1
ATOM 2432 O O . HIS A 1 304 ? -12.564 7.035 -7.304 1.00 83.44 304 HIS A O 1
ATOM 2438 N N . LEU A 1 305 ? -11.329 5.648 -8.570 1.00 83.00 305 LEU A N 1
ATOM 2439 C CA . LEU A 1 305 ? -10.319 5.383 -7.550 1.00 83.00 305 LEU A CA 1
ATOM 2440 C C . LEU A 1 305 ? -9.501 6.614 -7.205 1.00 83.00 305 LEU A C 1
ATOM 2442 O O . LEU A 1 305 ? -8.940 6.638 -6.122 1.00 83.00 305 LEU A O 1
ATOM 2446 N N . TRP A 1 306 ? -9.422 7.643 -8.045 1.00 80.06 306 TRP A N 1
ATOM 2447 C CA . TRP A 1 306 ? -8.558 8.800 -7.762 1.00 80.06 306 TRP A CA 1
ATOM 2448 C C . TRP A 1 306 ? -9.255 10.144 -7.892 1.00 80.06 306 TRP A C 1
ATOM 2450 O O . TRP A 1 306 ? -8.585 11.172 -7.837 1.00 80.06 306 TRP A O 1
ATOM 2460 N N . ARG A 1 307 ? -10.589 10.147 -8.003 1.00 71.56 307 ARG A N 1
ATOM 2461 C CA . ARG A 1 307 ? -11.382 11.364 -7.815 1.00 71.56 307 ARG A CA 1
ATOM 2462 C C . ARG A 1 307 ? -11.142 11.922 -6.414 1.00 71.56 307 ARG A C 1
ATOM 2464 O O . ARG A 1 307 ? -11.050 11.164 -5.437 1.00 71.56 307 ARG A O 1
ATOM 2471 N N . ASP A 1 308 ? -11.041 13.244 -6.349 1.00 58.16 308 ASP A N 1
ATOM 2472 C CA . ASP A 1 308 ? -10.967 13.978 -5.095 1.00 58.16 308 ASP A CA 1
ATOM 2473 C C . ASP A 1 308 ? -12.269 13.736 -4.317 1.00 58.16 308 ASP A C 1
ATOM 2475 O O . ASP A 1 308 ? -13.356 14.125 -4.733 1.00 58.16 308 ASP A O 1
ATOM 2479 N N . GLY A 1 309 ? -12.147 13.000 -3.215 1.00 54.94 309 GLY A N 1
ATOM 2480 C CA . GLY A 1 309 ? -13.169 12.857 -2.177 1.00 54.94 309 GLY A CA 1
ATOM 2481 C C . GLY A 1 309 ? -12.598 13.368 -0.853 1.00 54.94 309 GLY A C 1
ATOM 2482 O O . GLY A 1 309 ? -11.599 14.081 -0.850 1.00 54.94 309 GLY A O 1
ATOM 2483 N N . GLU A 1 310 ? -13.126 12.938 0.296 1.00 46.09 310 GLU A N 1
ATOM 2484 C CA . GLU A 1 310 ? -12.624 13.332 1.635 1.00 46.09 310 GLU A CA 1
ATOM 2485 C C . GLU A 1 310 ? -11.133 13.004 1.928 1.00 46.09 310 GLU A C 1
ATOM 2487 O O . GLU A 1 310 ? -10.598 13.330 2.995 1.00 46.09 310 GLU A O 1
ATOM 2492 N N . SER A 1 311 ? -10.444 12.326 1.006 1.00 46.53 311 SER A N 1
ATOM 2493 C CA . SER A 1 311 ? -9.012 12.039 1.052 1.00 46.53 311 SER A CA 1
ATOM 2494 C C . SER A 1 311 ? -8.249 13.089 0.241 1.00 46.53 311 SER A C 1
ATOM 2496 O O . SER A 1 311 ? -8.511 13.256 -0.944 1.00 46.53 311 SER A O 1
ATOM 2498 N N . MET A 1 312 ? -7.288 13.777 0.864 1.00 49.00 312 MET A N 1
ATOM 2499 C CA . MET A 1 312 ? -6.465 14.789 0.191 1.00 49.00 312 MET A CA 1
ATOM 2500 C C . MET A 1 312 ? -5.391 14.132 -0.697 1.00 49.00 312 MET A C 1
ATOM 2502 O O . MET A 1 312 ? -4.550 13.373 -0.211 1.00 49.00 312 MET A O 1
ATOM 2506 N N . ALA A 1 313 ? -5.446 14.459 -1.992 1.00 59.59 313 ALA A N 1
ATOM 2507 C CA . ALA A 1 313 ? -4.545 14.090 -3.092 1.00 59.59 313 ALA A CA 1
ATOM 2508 C C . ALA A 1 313 ? -4.384 12.582 -3.420 1.00 59.59 313 ALA A C 1
ATOM 2510 O O . ALA A 1 313 ? -3.252 12.105 -3.571 1.00 59.59 313 ALA A O 1
ATOM 2511 N N . PRO A 1 314 ? -5.472 11.807 -3.608 1.00 63.47 314 PRO A N 1
ATOM 2512 C CA . PRO A 1 314 ? -5.400 10.424 -4.087 1.00 63.47 314 PRO A CA 1
ATOM 2513 C C . PRO A 1 314 ? -4.600 10.311 -5.397 1.00 63.47 314 PRO A C 1
ATOM 2515 O O . PRO A 1 314 ? -3.761 9.415 -5.520 1.00 63.47 314 PRO A O 1
ATOM 2518 N N . GLY A 1 315 ? -4.729 11.280 -6.309 1.00 70.44 315 GLY A N 1
ATOM 2519 C CA . GLY A 1 315 ? -3.925 11.344 -7.533 1.00 70.44 315 GLY A CA 1
ATOM 2520 C C . GLY A 1 315 ? -2.404 11.361 -7.299 1.00 70.44 315 GLY A C 1
ATOM 2521 O O . GLY A 1 315 ? -1.658 10.813 -8.107 1.00 70.44 315 GLY A O 1
ATOM 2522 N N . ALA A 1 316 ? -1.913 11.884 -6.164 1.00 74.69 316 ALA A N 1
ATOM 2523 C CA . ALA A 1 316 ? -0.482 11.857 -5.833 1.00 74.69 316 ALA A CA 1
ATOM 2524 C C . ALA A 1 316 ? 0.045 10.432 -5.667 1.00 74.69 316 ALA A C 1
ATOM 2526 O O . ALA A 1 316 ? 1.190 10.138 -6.013 1.00 74.69 316 ALA A O 1
ATOM 2527 N N . THR A 1 317 ? -0.782 9.543 -5.114 1.00 80.38 317 THR A N 1
ATOM 2528 C CA . THR A 1 317 ? -0.420 8.137 -4.938 1.00 80.38 317 THR A CA 1
ATOM 2529 C C . THR A 1 317 ? -0.288 7.465 -6.295 1.00 80.38 317 THR A C 1
ATOM 2531 O O . THR A 1 317 ? 0.753 6.864 -6.544 1.00 80.38 317 THR A O 1
ATOM 2534 N N . LEU A 1 318 ? -1.267 7.644 -7.190 1.00 81.50 318 LEU A N 1
ATOM 2535 C CA . LEU A 1 318 ? -1.217 7.117 -8.557 1.00 81.50 318 LEU A CA 1
ATOM 2536 C C . LEU A 1 318 ? 0.052 7.574 -9.294 1.00 81.50 318 LEU A C 1
ATOM 2538 O O . LEU A 1 318 ? 0.799 6.741 -9.806 1.00 81.50 318 LEU A O 1
ATOM 2542 N N . VAL A 1 319 ? 0.363 8.876 -9.254 1.00 79.31 319 VAL A N 1
ATOM 2543 C CA . VAL A 1 319 ? 1.594 9.422 -9.854 1.00 79.31 319 VAL A CA 1
ATOM 2544 C C . VAL A 1 319 ? 2.842 8.760 -9.261 1.00 79.31 319 VAL A C 1
ATOM 2546 O O . VAL A 1 319 ? 3.752 8.383 -9.994 1.00 79.31 319 VAL A O 1
ATOM 2549 N N . ARG A 1 320 ? 2.902 8.545 -7.939 1.00 80.88 320 ARG A N 1
ATOM 2550 C CA . ARG A 1 320 ? 4.041 7.859 -7.296 1.00 80.88 320 ARG A CA 1
ATOM 2551 C C . ARG A 1 320 ? 4.185 6.400 -7.733 1.00 80.88 320 ARG A C 1
ATOM 2553 O O . ARG A 1 320 ? 5.320 5.925 -7.819 1.00 80.88 320 ARG A O 1
ATOM 2560 N N . LEU A 1 321 ? 3.084 5.683 -7.972 1.00 86.25 321 LEU A N 1
ATOM 2561 C CA . LEU A 1 321 ? 3.122 4.302 -8.466 1.00 86.25 321 LEU A CA 1
ATOM 2562 C C . LEU A 1 321 ? 3.688 4.266 -9.890 1.00 86.25 321 LEU A C 1
ATOM 2564 O O . LEU A 1 321 ? 4.685 3.583 -10.129 1.00 86.25 321 LEU A O 1
ATOM 2568 N N . TRP A 1 322 ? 3.148 5.088 -10.792 1.00 85.25 322 TRP A N 1
ATOM 2569 C CA . TRP A 1 322 ? 3.651 5.215 -12.161 1.00 85.25 322 TRP A CA 1
ATOM 2570 C C . TRP A 1 322 ? 5.120 5.636 -12.214 1.00 85.25 322 TRP A C 1
ATOM 2572 O O . TRP A 1 322 ? 5.923 5.000 -12.894 1.00 85.25 322 TRP A O 1
ATOM 2582 N N . LEU A 1 323 ? 5.527 6.629 -11.417 1.00 82.12 323 LEU A N 1
ATOM 2583 C CA . LEU A 1 323 ? 6.931 7.035 -11.330 1.00 82.12 323 LEU A CA 1
ATOM 2584 C C . LEU A 1 323 ? 7.830 5.873 -10.897 1.00 82.12 323 LEU A C 1
ATOM 2586 O O . LEU A 1 323 ? 8.890 5.663 -11.485 1.00 82.12 323 LEU A O 1
ATOM 2590 N N . ARG A 1 324 ? 7.423 5.077 -9.898 1.00 85.31 324 ARG A N 1
ATOM 2591 C CA . ARG A 1 324 ? 8.190 3.890 -9.479 1.00 85.31 324 ARG A CA 1
ATOM 2592 C C . ARG A 1 324 ? 8.302 2.850 -10.588 1.00 85.31 324 ARG A C 1
ATOM 2594 O O . ARG A 1 324 ? 9.366 2.241 -10.702 1.00 85.31 324 ARG A O 1
ATOM 2601 N N . PHE A 1 325 ? 7.255 2.658 -11.388 1.00 86.81 325 PHE A N 1
ATOM 2602 C CA . PHE A 1 325 ? 7.297 1.789 -12.562 1.00 86.81 325 PHE A CA 1
ATOM 2603 C C . PHE A 1 325 ? 8.296 2.293 -13.603 1.00 86.81 325 PHE A C 1
ATOM 2605 O O . PHE A 1 325 ? 9.214 1.550 -13.951 1.00 86.81 325 PHE A O 1
ATOM 2612 N N . VAL A 1 326 ? 8.230 3.572 -13.984 1.00 84.50 326 VAL A N 1
ATOM 2613 C CA . VAL A 1 326 ? 9.206 4.194 -14.897 1.00 84.50 326 VAL A CA 1
ATOM 2614 C C . VAL A 1 326 ? 10.636 4.030 -14.369 1.00 84.50 326 VAL A C 1
ATOM 2616 O O . VAL A 1 326 ? 11.551 3.668 -15.108 1.00 84.50 326 VAL A O 1
ATOM 2619 N N . GLY A 1 327 ? 10.852 4.208 -13.065 1.00 82.25 327 GLY A N 1
ATOM 2620 C CA . GLY A 1 327 ? 12.146 3.961 -12.425 1.00 82.25 327 GLY A CA 1
ATOM 2621 C C . GLY A 1 327 ? 12.621 2.513 -12.493 1.00 82.25 327 GLY A C 1
ATOM 2622 O O . GLY A 1 327 ? 13.793 2.242 -12.761 1.00 82.25 327 GLY A O 1
ATOM 2623 N N . ALA A 1 328 ? 11.723 1.568 -12.219 1.00 81.94 328 ALA A N 1
ATOM 2624 C CA . ALA A 1 328 ? 12.021 0.143 -12.267 1.00 81.94 328 ALA A CA 1
ATOM 2625 C C . ALA A 1 328 ? 12.358 -0.310 -13.690 1.00 81.94 328 ALA A C 1
ATOM 2627 O O . ALA A 1 328 ? 13.305 -1.086 -13.862 1.00 81.94 328 ALA A O 1
ATOM 2628 N N . TRP A 1 329 ? 11.618 0.214 -14.666 1.00 84.00 329 TRP A N 1
ATOM 2629 C CA . TRP A 1 329 ? 11.796 -0.019 -16.088 1.00 84.00 329 TRP A CA 1
ATOM 2630 C C . TRP A 1 329 ? 13.118 0.563 -16.586 1.00 84.00 329 TRP A C 1
ATOM 2632 O O . TRP A 1 329 ? 13.980 -0.178 -17.047 1.00 84.00 329 TRP A O 1
ATOM 2642 N N . THR A 1 330 ? 13.358 1.860 -16.373 1.00 80.25 330 THR A N 1
ATOM 2643 C CA . THR A 1 330 ? 14.591 2.539 -16.818 1.00 80.25 330 THR A CA 1
ATOM 2644 C C . THR A 1 330 ? 15.843 1.970 -16.157 1.00 80.25 330 THR A C 1
ATOM 2646 O O . THR A 1 330 ? 16.907 1.946 -16.766 1.00 80.25 330 THR A O 1
ATOM 2649 N N . HIS A 1 331 ? 15.754 1.460 -14.926 1.00 77.56 331 HIS A N 1
ATOM 2650 C CA . HIS A 1 331 ? 16.859 0.724 -14.312 1.00 77.56 331 HIS A CA 1
ATOM 2651 C C . HIS A 1 331 ? 17.055 -0.673 -14.928 1.00 77.56 331 HIS A C 1
ATOM 2653 O O . HIS A 1 331 ? 18.192 -1.133 -15.041 1.00 77.56 331 HIS A O 1
ATOM 2659 N N . GLY A 1 332 ? 15.966 -1.367 -15.277 1.00 71.81 332 GLY A N 1
ATOM 2660 C CA . GLY A 1 332 ? 16.006 -2.669 -15.946 1.00 71.81 332 GLY A CA 1
ATOM 2661 C C . GLY A 1 332 ? 16.628 -2.576 -17.336 1.00 71.81 332 GLY A C 1
ATOM 2662 O O . GLY A 1 332 ? 17.588 -3.288 -17.610 1.00 71.81 332 GLY A O 1
ATOM 2663 N N . VAL A 1 333 ? 16.130 -1.647 -18.149 1.00 67.94 333 VAL A N 1
ATOM 2664 C CA . VAL A 1 333 ? 16.536 -1.422 -19.541 1.00 67.94 333 VAL A CA 1
ATOM 2665 C C . VAL A 1 333 ? 17.829 -0.613 -19.617 1.00 67.94 333 VAL A C 1
ATOM 2667 O O . VAL A 1 333 ? 18.804 -1.032 -20.225 1.00 67.94 333 VAL A O 1
ATOM 2670 N N . GLY A 1 334 ? 17.888 0.536 -18.949 1.00 61.34 334 GLY A N 1
ATOM 2671 C CA . GLY A 1 334 ? 18.919 1.547 -19.178 1.00 61.34 334 GLY A CA 1
ATOM 2672 C C . GLY A 1 334 ? 20.311 1.240 -18.643 1.00 61.34 334 GLY A C 1
ATOM 2673 O O . GLY A 1 334 ? 21.295 1.543 -19.313 1.00 61.34 334 GLY A O 1
ATOM 2674 N N . VAL A 1 335 ? 20.401 0.655 -17.445 1.00 64.00 335 VAL A N 1
ATOM 2675 C CA . VAL A 1 335 ? 21.663 0.592 -16.679 1.00 64.00 335 VAL A CA 1
ATOM 2676 C C . VAL A 1 335 ? 22.346 -0.774 -16.760 1.00 64.00 335 VAL A C 1
ATOM 2678 O O . VAL A 1 335 ? 23.559 -0.858 -16.605 1.00 64.00 335 VAL A O 1
ATOM 2681 N N . ARG A 1 336 ? 21.590 -1.862 -16.954 1.00 61.72 336 ARG A N 1
ATOM 2682 C CA . ARG A 1 336 ? 22.112 -3.232 -16.772 1.00 61.72 336 ARG A CA 1
ATOM 2683 C C . ARG A 1 336 ? 22.049 -4.122 -18.008 1.00 61.72 336 ARG A C 1
ATOM 2685 O O . ARG A 1 336 ? 22.568 -5.233 -17.956 1.00 61.72 336 ARG A O 1
ATOM 2692 N N . CYS A 1 337 ? 21.435 -3.657 -19.089 1.00 64.50 337 CYS A N 1
ATOM 2693 C CA . CYS A 1 337 ? 21.382 -4.375 -20.356 1.00 64.50 337 CYS A CA 1
ATOM 2694 C C . CYS A 1 337 ? 22.442 -3.822 -21.320 1.00 64.50 337 CYS A C 1
ATOM 2696 O O . CYS A 1 337 ? 22.643 -2.608 -21.405 1.00 64.50 337 CYS A O 1
ATOM 2698 N N . GLY A 1 338 ? 23.117 -4.716 -22.052 1.00 65.25 338 GLY A N 1
ATOM 2699 C CA . GLY A 1 338 ? 23.958 -4.338 -23.194 1.00 65.25 338 GLY A CA 1
ATOM 2700 C C . GLY A 1 338 ? 23.139 -3.637 -24.287 1.00 65.25 338 GLY A C 1
ATOM 2701 O O . GLY A 1 338 ? 21.911 -3.639 -24.229 1.00 65.25 338 GLY A O 1
ATOM 2702 N N . MET A 1 339 ? 23.795 -3.011 -25.272 1.00 67.38 339 MET A N 1
ATOM 2703 C CA . MET A 1 339 ? 23.101 -2.264 -26.341 1.00 67.38 339 MET A CA 1
ATOM 2704 C C . MET A 1 339 ? 22.025 -3.097 -27.058 1.00 67.38 339 MET A C 1
ATOM 2706 O O . MET A 1 339 ? 20.878 -2.676 -27.082 1.00 67.38 339 MET A O 1
ATOM 2710 N N . GLN A 1 340 ? 22.350 -4.312 -27.498 1.00 67.62 340 GLN A N 1
ATOM 2711 C CA . GLN A 1 340 ? 21.420 -5.197 -28.214 1.00 67.62 340 GLN A CA 1
ATOM 2712 C C . GLN A 1 340 ? 20.148 -5.524 -27.410 1.00 67.62 340 GLN A C 1
ATOM 2714 O O . GLN A 1 340 ? 19.027 -5.369 -27.880 1.00 67.62 340 GLN A O 1
ATOM 2719 N N . ARG A 1 341 ? 20.304 -5.860 -26.125 1.00 68.44 341 ARG A N 1
ATOM 2720 C CA . ARG A 1 341 ? 19.170 -6.163 -25.238 1.00 68.44 341 ARG A CA 1
ATOM 2721 C C . ARG A 1 341 ? 18.335 -4.926 -24.888 1.00 68.44 341 ARG A C 1
ATOM 2723 O O . ARG A 1 341 ? 17.198 -5.059 -24.452 1.00 68.44 341 ARG A O 1
ATOM 2730 N N . ARG A 1 342 ? 18.889 -3.717 -25.040 1.00 71.44 342 ARG A N 1
ATOM 2731 C CA . ARG A 1 342 ? 18.122 -2.469 -24.898 1.00 71.44 342 ARG A CA 1
ATOM 2732 C C . ARG A 1 342 ? 17.206 -2.244 -26.090 1.00 71.44 342 ARG A C 1
ATOM 2734 O O . ARG A 1 342 ? 16.066 -1.857 -25.871 1.00 71.44 342 ARG A O 1
ATOM 2741 N N . GLU A 1 343 ? 17.675 -2.531 -27.299 1.00 73.25 343 GLU A N 1
ATOM 2742 C CA . GLU A 1 343 ? 16.861 -2.437 -28.515 1.00 73.25 343 GLU A CA 1
ATOM 2743 C C . GLU A 1 343 ? 15.725 -3.464 -28.501 1.00 73.25 343 GLU A C 1
ATOM 2745 O O . GLU A 1 343 ? 14.569 -3.100 -28.693 1.00 73.25 343 GLU A O 1
ATOM 2750 N N . GLU A 1 344 ? 16.022 -4.715 -28.138 1.00 73.62 344 GLU A N 1
ATOM 2751 C CA . GLU A 1 344 ? 15.010 -5.768 -27.981 1.00 73.62 344 GLU A CA 1
ATOM 2752 C C . GLU A 1 344 ? 13.920 -5.391 -26.969 1.00 73.62 344 GLU A C 1
ATOM 2754 O O . GLU A 1 344 ? 12.735 -5.610 -27.212 1.00 73.62 344 GLU A O 1
ATOM 2759 N N . VAL A 1 345 ? 14.296 -4.802 -25.826 1.00 73.88 345 VAL A N 1
ATOM 2760 C CA . VAL A 1 345 ? 13.305 -4.383 -24.828 1.00 73.88 345 VAL A CA 1
ATOM 2761 C C . VAL A 1 345 ? 12.552 -3.134 -25.279 1.00 73.88 345 VAL A C 1
ATOM 2763 O O . VAL A 1 345 ? 11.356 -3.060 -25.026 1.00 73.88 345 VAL A O 1
ATOM 2766 N N . ALA A 1 346 ? 13.204 -2.184 -25.957 1.00 75.06 346 ALA A N 1
ATOM 2767 C CA . ALA A 1 346 ? 12.560 -0.980 -26.488 1.00 75.06 346 ALA A CA 1
ATOM 2768 C C . ALA A 1 346 ? 11.507 -1.293 -27.565 1.00 75.06 346 ALA A C 1
ATOM 2770 O O . ALA A 1 346 ? 10.489 -0.605 -27.622 1.00 75.06 346 ALA A O 1
ATOM 2771 N N . LEU A 1 347 ? 11.730 -2.332 -28.373 1.00 80.44 347 LEU A N 1
ATOM 2772 C CA . LEU A 1 347 ? 10.810 -2.790 -29.421 1.00 80.44 347 LEU A CA 1
ATOM 2773 C C . LEU A 1 347 ? 9.818 -3.862 -28.939 1.00 80.44 347 LEU A C 1
ATOM 2775 O O . LEU A 1 347 ? 8.836 -4.153 -29.617 1.00 80.44 347 LEU A O 1
ATOM 2779 N N . GLY A 1 348 ? 10.078 -4.470 -27.782 1.00 75.56 348 GLY A N 1
ATOM 2780 C CA . GLY A 1 348 ? 9.257 -5.536 -27.224 1.00 75.56 348 GLY A CA 1
ATOM 2781 C C . GLY A 1 348 ? 7.933 -5.061 -26.602 1.00 75.56 348 GLY A C 1
ATOM 2782 O O . GLY A 1 348 ? 7.632 -3.869 -26.555 1.00 75.56 348 GLY A O 1
ATOM 2783 N N . PRO A 1 349 ? 7.143 -5.989 -26.031 1.00 68.31 349 PRO A N 1
ATOM 2784 C CA . PRO A 1 349 ? 5.844 -5.686 -25.412 1.00 68.31 349 PRO A CA 1
ATOM 2785 C C . PRO A 1 349 ? 5.940 -4.776 -24.173 1.00 68.31 349 PRO A C 1
ATOM 2787 O O . PRO A 1 349 ? 4.984 -4.087 -23.833 1.00 68.31 349 PRO A O 1
ATOM 2790 N N . TYR A 1 350 ? 7.109 -4.726 -23.525 1.00 69.56 350 TYR A N 1
ATOM 2791 C CA . TYR A 1 350 ? 7.424 -3.774 -22.449 1.00 69.56 350 TYR A CA 1
ATOM 2792 C C . TYR A 1 350 ? 8.200 -2.567 -22.967 1.00 69.56 350 TYR A C 1
ATOM 2794 O O . TYR A 1 350 ? 8.862 -1.900 -22.186 1.00 69.56 350 TYR A O 1
ATOM 2802 N N . GLY A 1 351 ? 8.187 -2.324 -24.270 1.00 77.56 351 GLY A N 1
ATOM 2803 C CA . GLY A 1 351 ? 8.987 -1.308 -24.925 1.00 77.56 351 GLY A CA 1
ATOM 2804 C C . GLY A 1 351 ? 8.366 0.075 -24.902 1.00 77.56 351 GLY A C 1
ATOM 2805 O O . GLY A 1 351 ? 7.664 0.465 -23.965 1.00 77.56 351 GLY A O 1
ATOM 2806 N N . TRP A 1 352 ? 8.655 0.844 -25.945 1.00 85.12 352 TRP A N 1
ATOM 2807 C CA . TRP A 1 352 ? 8.266 2.243 -26.018 1.00 85.12 352 TRP A CA 1
ATOM 2808 C C . TRP A 1 352 ? 6.750 2.453 -25.966 1.00 85.12 352 TRP A C 1
ATOM 2810 O O . TRP A 1 352 ? 6.310 3.354 -25.266 1.00 85.12 352 TRP A O 1
ATOM 2820 N N . THR A 1 353 ? 5.945 1.604 -26.609 1.00 83.25 353 THR A N 1
ATOM 2821 C CA . THR A 1 353 ? 4.474 1.738 -26.631 1.00 83.25 353 THR A CA 1
ATOM 2822 C C . THR A 1 353 ? 3.860 1.744 -25.232 1.00 83.25 353 THR A C 1
ATOM 2824 O O . THR A 1 353 ? 2.968 2.533 -24.931 1.00 83.25 353 THR A O 1
ATOM 2827 N N . LEU A 1 354 ? 4.357 0.884 -24.343 1.00 81.00 354 LEU A N 1
ATOM 2828 C CA . LEU A 1 354 ? 3.907 0.873 -22.956 1.00 81.00 354 LEU A CA 1
ATOM 2829 C C . LEU A 1 354 ? 4.398 2.117 -22.205 1.00 81.00 354 LEU A C 1
ATOM 2831 O O . LEU A 1 354 ? 3.684 2.685 -21.380 1.00 81.00 354 LEU A O 1
ATOM 2835 N N . MET A 1 355 ? 5.633 2.534 -22.477 1.00 85.25 355 MET A N 1
ATOM 2836 C CA . MET A 1 355 ? 6.233 3.690 -21.827 1.00 85.25 355 MET A CA 1
ATOM 2837 C C . MET A 1 355 ? 5.573 5.008 -22.246 1.00 85.25 355 MET A C 1
ATOM 2839 O O . MET A 1 355 ? 5.359 5.864 -21.394 1.00 85.25 355 MET A O 1
ATOM 2843 N N . SER A 1 356 ? 5.202 5.173 -23.515 1.00 85.75 356 SER A N 1
ATOM 2844 C CA . SER A 1 356 ? 4.478 6.351 -23.998 1.00 85.75 356 SER A CA 1
ATOM 2845 C C . SER A 1 356 ? 3.104 6.456 -23.339 1.00 85.75 356 SER A C 1
ATOM 2847 O O . SER A 1 356 ? 2.738 7.533 -22.873 1.00 85.75 356 SER A O 1
ATOM 2849 N N . HIS A 1 357 ? 2.398 5.331 -23.179 1.00 82.25 357 HIS A N 1
ATOM 2850 C CA . HIS A 1 357 ? 1.149 5.279 -22.422 1.00 82.25 357 HIS A CA 1
ATOM 2851 C C . HIS A 1 357 ? 1.350 5.668 -20.948 1.00 82.25 357 HIS A C 1
ATOM 2853 O O . HIS A 1 357 ? 0.644 6.530 -20.426 1.00 82.25 357 HIS A O 1
ATOM 2859 N N . ALA A 1 358 ? 2.370 5.105 -20.292 1.00 82.06 358 ALA A N 1
ATOM 2860 C CA . ALA A 1 358 ? 2.720 5.444 -18.913 1.00 82.06 358 ALA A CA 1
ATOM 2861 C C . ALA A 1 358 ? 3.030 6.943 -18.733 1.00 82.06 358 ALA A C 1
ATOM 2863 O O . ALA A 1 358 ? 2.630 7.556 -17.740 1.00 82.06 358 ALA A O 1
ATOM 2864 N N . LEU A 1 359 ? 3.752 7.537 -19.687 1.00 84.88 359 LEU A N 1
ATOM 2865 C CA . LEU A 1 359 ? 4.102 8.957 -19.695 1.00 84.88 359 LEU A CA 1
ATOM 2866 C C . LEU A 1 359 ? 2.877 9.852 -19.922 1.00 84.88 359 LEU A C 1
ATOM 2868 O O . LEU A 1 359 ? 2.726 10.845 -19.213 1.00 84.88 359 LEU A O 1
ATOM 2872 N N . ASP A 1 360 ? 1.964 9.479 -20.820 1.00 82.75 360 ASP A N 1
ATOM 2873 C CA . ASP A 1 360 ? 0.704 10.203 -21.021 1.00 82.75 360 ASP A CA 1
ATOM 2874 C C . ASP A 1 360 ? -0.161 10.215 -19.746 1.00 82.75 360 ASP A C 1
ATOM 2876 O O . ASP A 1 360 ? -0.647 11.263 -19.308 1.00 82.75 360 ASP A O 1
ATOM 2880 N N . VAL A 1 361 ? -0.294 9.066 -19.080 1.00 76.44 361 VAL A N 1
ATOM 2881 C CA . VAL A 1 361 ? -1.046 8.948 -17.820 1.00 76.44 361 VAL A CA 1
ATOM 2882 C C . VAL A 1 361 ? -0.405 9.795 -16.719 1.00 76.44 361 VAL A C 1
ATOM 2884 O O . VAL A 1 361 ? -1.105 10.504 -15.982 1.00 76.44 361 VAL A O 1
ATOM 2887 N N . LEU A 1 362 ? 0.929 9.783 -16.630 1.00 78.00 362 LEU A N 1
ATOM 2888 C CA . LEU A 1 362 ? 1.686 10.655 -15.733 1.00 78.00 362 LEU A CA 1
ATOM 2889 C C . LEU A 1 362 ? 1.435 12.131 -16.037 1.00 78.00 362 LEU A C 1
ATOM 2891 O O . LEU A 1 362 ? 1.148 12.883 -15.110 1.00 78.00 362 LEU A O 1
ATOM 2895 N N . MET A 1 363 ? 1.495 12.543 -17.302 1.00 79.25 363 MET A N 1
ATOM 2896 C CA . MET A 1 363 ? 1.269 13.922 -17.730 1.00 79.25 363 MET A CA 1
ATOM 2897 C C . MET A 1 363 ? -0.140 14.399 -17.351 1.00 79.25 363 MET A C 1
ATOM 2899 O O . MET A 1 363 ? -0.283 15.427 -16.681 1.00 79.25 363 MET A O 1
ATOM 2903 N N . ARG A 1 364 ? -1.179 13.625 -17.695 1.00 76.75 364 ARG A N 1
ATOM 2904 C CA . ARG A 1 364 ? -2.583 13.952 -17.385 1.00 76.75 364 ARG A CA 1
ATOM 2905 C C . ARG A 1 364 ? -2.846 14.049 -15.882 1.00 76.75 364 ARG A C 1
ATOM 2907 O O . ARG A 1 364 ? -3.608 14.913 -15.443 1.00 76.75 364 ARG A O 1
ATOM 2914 N N . THR A 1 365 ? -2.214 13.186 -15.087 1.00 72.31 365 THR A N 1
ATOM 2915 C CA . THR A 1 365 ? -2.436 13.127 -13.634 1.00 72.31 365 THR A CA 1
ATOM 2916 C C . THR A 1 365 ? -1.588 14.152 -12.874 1.00 72.31 365 THR A C 1
ATOM 2918 O O . THR A 1 365 ? -2.075 14.778 -11.932 1.00 72.31 365 THR A O 1
ATOM 2921 N N . ALA A 1 366 ? -0.337 14.376 -13.287 1.00 68.00 366 ALA A N 1
ATOM 2922 C CA . ALA A 1 366 ? 0.590 15.301 -12.632 1.00 68.00 366 ALA A CA 1
ATOM 2923 C C . ALA A 1 366 ? 0.156 16.765 -12.753 1.00 68.00 366 ALA A C 1
ATOM 2925 O O . ALA A 1 366 ? 0.341 17.530 -11.814 1.00 68.00 366 ALA A O 1
ATOM 2926 N N . MET A 1 367 ? -0.502 17.154 -13.849 1.00 67.00 367 MET A N 1
ATOM 2927 C CA . MET A 1 367 ? -1.059 18.508 -13.992 1.00 67.00 367 MET A CA 1
ATOM 2928 C C . MET A 1 367 ? -2.069 18.869 -12.890 1.00 67.00 367 MET A C 1
ATOM 2930 O O . MET A 1 367 ? -2.278 20.046 -12.606 1.00 67.00 367 MET A O 1
ATOM 2934 N N . ARG A 1 368 ? -2.691 17.866 -12.258 1.00 65.06 368 ARG A N 1
ATOM 2935 C CA . ARG A 1 368 ? -3.725 18.038 -11.226 1.00 65.06 368 ARG A CA 1
ATOM 2936 C C . ARG A 1 368 ? -3.187 17.915 -9.804 1.00 65.06 368 ARG A C 1
ATOM 2938 O O . ARG A 1 368 ? -3.911 18.184 -8.854 1.00 65.06 368 ARG A O 1
ATOM 2945 N N . VAL A 1 369 ? -1.932 17.498 -9.641 1.00 60.25 369 VAL A N 1
ATOM 2946 C CA . VAL A 1 369 ? -1.350 17.213 -8.332 1.00 60.25 369 VAL A CA 1
ATOM 2947 C C . VAL A 1 369 ? 0.054 17.804 -8.261 1.00 60.25 369 VAL A C 1
ATOM 2949 O O . VAL A 1 369 ? 0.916 17.399 -9.038 1.00 60.25 369 VAL A O 1
ATOM 2952 N N . PRO A 1 370 ? 0.351 18.702 -7.307 1.00 55.81 370 PRO A N 1
ATOM 2953 C CA . PRO A 1 370 ? 1.713 19.169 -7.091 1.00 55.81 370 PRO A CA 1
ATOM 2954 C C . PRO A 1 370 ? 2.564 18.010 -6.552 1.00 55.81 370 PRO A C 1
ATOM 2956 O O . PRO A 1 370 ? 2.635 17.764 -5.350 1.00 55.81 370 PRO A O 1
ATOM 2959 N N . VAL A 1 371 ? 3.189 17.254 -7.453 1.00 56.41 371 VAL A N 1
ATOM 2960 C CA . VAL A 1 371 ? 4.112 16.175 -7.104 1.00 56.41 371 VAL A CA 1
ATOM 2961 C C . VAL A 1 371 ? 5.528 16.701 -7.265 1.00 56.41 371 VAL A C 1
ATOM 2963 O O . VAL A 1 371 ? 5.962 17.028 -8.365 1.00 56.41 371 VAL A O 1
ATOM 2966 N N . SER A 1 372 ? 6.267 16.772 -6.159 1.00 54.06 372 SER A N 1
ATOM 2967 C CA . SER A 1 372 ? 7.718 16.869 -6.238 1.00 54.06 372 SER A CA 1
ATOM 2968 C C . SER A 1 372 ? 8.243 15.577 -6.850 1.00 54.06 372 SER A C 1
ATOM 2970 O O . SER A 1 372 ? 7.866 14.476 -6.436 1.00 54.06 372 SER A O 1
ATOM 2972 N N . TRP A 1 373 ? 9.106 15.709 -7.854 1.00 54.69 373 TRP A N 1
ATOM 2973 C CA . TRP A 1 373 ? 9.886 14.590 -8.356 1.00 54.69 373 TRP A CA 1
ATOM 2974 C C . TRP A 1 373 ? 10.490 13.828 -7.176 1.00 54.69 373 TRP A C 1
ATOM 2976 O O . TRP A 1 373 ? 11.328 14.344 -6.441 1.00 54.69 373 TRP A O 1
ATOM 2986 N N . ALA A 1 374 ? 10.064 12.581 -6.992 1.00 50.91 374 ALA A N 1
ATOM 2987 C CA . ALA A 1 374 ? 10.897 11.630 -6.284 1.00 50.91 374 ALA A CA 1
ATOM 2988 C C . ALA A 1 374 ? 12.109 11.363 -7.185 1.00 50.91 374 ALA A C 1
ATOM 2990 O O . ALA A 1 374 ? 11.949 11.328 -8.404 1.00 50.91 374 ALA A O 1
ATOM 2991 N N . CYS A 1 375 ? 13.283 11.147 -6.593 1.00 57.03 375 CYS A N 1
ATOM 2992 C CA . CYS A 1 375 ? 14.618 10.975 -7.192 1.00 57.03 375 CYS A CA 1
ATOM 2993 C C . CYS A 1 375 ? 14.770 9.824 -8.227 1.00 57.03 375 CYS A C 1
ATOM 2995 O O . CYS A 1 375 ? 15.838 9.236 -8.397 1.00 57.03 375 CYS A O 1
ATOM 2997 N N . VAL A 1 376 ? 13.685 9.410 -8.875 1.00 56.62 376 VAL A N 1
ATOM 2998 C CA . VAL A 1 376 ? 13.527 8.217 -9.694 1.00 56.62 376 VAL A CA 1
ATOM 2999 C C . VAL A 1 376 ? 14.134 8.392 -11.085 1.00 56.62 376 VAL A C 1
ATOM 3001 O O . VAL A 1 376 ? 14.709 7.441 -11.610 1.00 56.62 376 VAL A O 1
ATOM 3004 N N . LEU A 1 377 ? 14.088 9.598 -11.644 1.00 61.34 377 LEU A N 1
ATOM 3005 C CA . LEU A 1 377 ? 14.727 9.958 -12.914 1.00 61.34 377 LEU A CA 1
ATOM 3006 C C . LEU A 1 377 ? 15.910 10.932 -12.721 1.00 61.34 377 LEU A C 1
ATOM 3008 O O . LEU A 1 377 ? 16.520 11.365 -13.692 1.00 61.34 377 LEU A O 1
ATOM 3012 N N . ASP A 1 378 ? 16.317 11.191 -11.473 1.00 66.75 378 ASP A N 1
ATOM 3013 C CA . ASP A 1 378 ? 17.520 11.971 -11.120 1.00 66.75 378 ASP A CA 1
ATOM 3014 C C . ASP A 1 378 ? 18.846 11.272 -11.486 1.00 66.75 378 ASP A C 1
ATOM 3016 O O . ASP A 1 378 ? 19.928 11.746 -11.143 1.00 66.75 378 ASP A O 1
ATOM 3020 N N . HIS A 1 379 ? 18.781 10.140 -12.189 1.00 76.06 379 HIS A N 1
ATOM 3021 C CA . HIS A 1 379 ? 19.945 9.422 -12.677 1.00 76.06 379 HIS A CA 1
ATOM 3022 C C . HIS A 1 379 ? 20.079 9.622 -14.197 1.00 76.06 379 HIS A C 1
ATOM 3024 O O . HIS A 1 379 ? 19.182 9.193 -14.931 1.00 76.06 379 HIS A O 1
ATOM 3030 N N . PRO A 1 380 ? 21.202 10.172 -14.700 1.00 79.81 380 PRO A N 1
ATOM 3031 C CA . PRO A 1 380 ? 21.359 10.530 -16.113 1.00 79.81 380 PRO A CA 1
ATOM 3032 C C . PRO A 1 380 ? 21.139 9.341 -17.056 1.00 79.81 380 PRO A C 1
ATOM 3034 O O . PRO A 1 380 ? 20.453 9.474 -18.064 1.00 79.81 380 PRO A O 1
ATOM 3037 N N . GLU A 1 381 ? 21.621 8.145 -16.696 1.00 78.69 381 GLU A N 1
ATOM 3038 C CA . GLU A 1 381 ? 21.405 6.935 -17.511 1.00 78.69 381 GLU A CA 1
ATOM 3039 C C . GLU A 1 381 ? 19.937 6.517 -17.646 1.00 78.69 381 GLU A C 1
ATOM 3041 O O . GLU A 1 381 ? 19.564 5.935 -18.658 1.00 78.69 381 GLU A O 1
ATOM 3046 N N . ARG A 1 382 ? 19.080 6.816 -16.661 1.00 80.81 382 ARG A N 1
ATOM 3047 C CA . ARG A 1 382 ? 17.650 6.481 -16.755 1.00 80.81 382 ARG A CA 1
ATOM 3048 C C . ARG A 1 382 ? 16.947 7.391 -17.755 1.00 80.81 382 ARG A C 1
ATOM 3050 O O . ARG A 1 382 ? 16.159 6.907 -18.559 1.00 80.81 382 ARG A O 1
ATOM 3057 N N . CYS A 1 383 ? 17.289 8.680 -17.732 1.00 81.19 383 CYS A N 1
ATOM 3058 C CA . CYS A 1 383 ? 16.802 9.663 -18.696 1.00 81.19 383 CYS A CA 1
ATOM 3059 C C . CYS A 1 383 ? 17.281 9.324 -20.119 1.00 81.19 383 CYS A C 1
ATOM 3061 O O . CYS A 1 383 ? 16.476 9.206 -21.038 1.00 81.19 383 CYS A O 1
ATOM 3063 N N . ARG A 1 384 ? 18.579 9.028 -20.280 1.00 82.25 384 ARG A N 1
ATOM 3064 C CA . ARG A 1 384 ? 19.156 8.581 -21.560 1.00 82.25 384 ARG A CA 1
ATOM 3065 C C . ARG A 1 384 ? 18.481 7.326 -22.096 1.00 82.25 384 ARG A C 1
ATOM 3067 O O . ARG A 1 384 ? 18.218 7.242 -23.287 1.00 82.25 384 ARG A O 1
ATOM 3074 N N . ALA A 1 385 ? 18.210 6.347 -21.236 1.00 82.25 385 ALA A N 1
ATOM 3075 C CA . ALA A 1 385 ? 17.548 5.113 -21.640 1.00 82.25 385 ALA A CA 1
ATOM 3076 C C . ALA A 1 385 ? 16.126 5.349 -22.149 1.00 82.25 385 ALA A C 1
ATOM 3078 O O . ALA A 1 385 ? 15.730 4.720 -23.126 1.00 82.25 385 ALA A O 1
ATOM 3079 N N . LEU A 1 386 ? 15.386 6.262 -21.517 1.00 84.25 386 LEU A N 1
ATOM 3080 C CA . LEU A 1 386 ? 14.045 6.642 -21.946 1.00 84.25 386 LEU A CA 1
ATOM 3081 C C . LEU A 1 386 ? 14.069 7.257 -23.353 1.00 84.25 386 LEU A C 1
ATOM 3083 O O . LEU A 1 386 ? 13.377 6.768 -24.239 1.00 84.25 386 LEU A O 1
ATOM 3087 N N . VAL A 1 387 ? 14.936 8.253 -23.571 1.00 86.50 387 VAL A N 1
ATOM 3088 C CA . VAL A 1 387 ? 15.085 8.933 -24.870 1.00 86.50 387 VAL A CA 1
ATOM 3089 C C . VAL A 1 387 ? 15.571 7.976 -25.955 1.00 86.50 387 VAL A C 1
ATOM 3091 O O . VAL A 1 387 ? 14.985 7.918 -27.029 1.00 86.50 387 VAL A O 1
ATOM 3094 N N . ARG A 1 388 ? 16.598 7.166 -25.670 1.00 84.00 388 ARG A N 1
ATOM 3095 C CA . ARG A 1 388 ? 17.101 6.172 -26.631 1.00 84.00 388 ARG A CA 1
ATOM 3096 C C . ARG A 1 388 ? 16.026 5.169 -27.021 1.00 84.00 388 ARG A C 1
ATOM 3098 O O . ARG A 1 388 ? 15.917 4.855 -28.192 1.00 84.00 388 ARG A O 1
ATOM 3105 N N . SER A 1 389 ? 15.226 4.698 -26.066 1.00 85.19 389 SER A N 1
ATOM 3106 C CA . SER A 1 389 ? 14.163 3.731 -26.363 1.00 85.19 389 SER A CA 1
ATOM 3107 C C . SER A 1 389 ? 13.072 4.333 -27.245 1.00 85.19 389 SER A C 1
ATOM 3109 O O . SER A 1 389 ? 12.582 3.642 -28.131 1.00 85.19 389 SER A O 1
ATOM 3111 N N . ALA A 1 390 ? 12.737 5.613 -27.045 1.00 87.62 390 ALA A N 1
ATOM 3112 C CA . ALA A 1 390 ? 11.840 6.344 -27.935 1.00 87.62 390 ALA A CA 1
ATOM 3113 C C . ALA A 1 390 ? 12.411 6.411 -29.354 1.00 87.62 390 ALA A C 1
ATOM 3115 O O . ALA A 1 390 ? 11.758 5.978 -30.294 1.00 87.62 390 ALA A O 1
ATOM 3116 N N . VAL A 1 391 ? 13.664 6.854 -29.501 1.00 87.00 391 VAL A N 1
ATOM 3117 C CA . VAL A 1 391 ? 14.325 6.959 -30.811 1.00 87.00 391 VAL A CA 1
ATOM 3118 C C . VAL A 1 391 ? 14.430 5.596 -31.499 1.00 87.00 391 VAL A C 1
ATOM 3120 O O . VAL A 1 391 ? 14.071 5.475 -32.664 1.00 87.00 391 VAL A O 1
ATOM 3123 N N . THR A 1 392 ? 14.866 4.553 -30.787 1.00 84.94 392 THR A N 1
ATOM 3124 C CA . THR A 1 392 ? 14.970 3.186 -31.321 1.00 84.94 392 THR A CA 1
ATOM 3125 C C . THR A 1 392 ? 13.624 2.657 -31.814 1.00 84.94 392 THR A C 1
ATOM 3127 O O . THR A 1 392 ? 13.577 1.964 -32.826 1.00 84.94 392 THR A O 1
ATOM 3130 N N . ALA A 1 393 ? 12.532 2.978 -31.121 1.00 84.56 393 ALA A N 1
ATOM 3131 C CA . ALA A 1 393 ? 11.192 2.544 -31.495 1.00 84.56 393 ALA A CA 1
ATOM 3132 C C . ALA A 1 393 ? 10.499 3.465 -32.517 1.00 84.56 393 ALA A C 1
ATOM 3134 O O . ALA A 1 393 ? 9.311 3.275 -32.769 1.00 84.56 393 ALA A O 1
ATOM 3135 N N . ASN A 1 394 ? 11.197 4.464 -33.081 1.00 84.56 394 ASN A N 1
ATOM 3136 C CA . ASN A 1 394 ? 10.601 5.543 -33.886 1.00 84.56 394 ASN A CA 1
ATOM 3137 C C . ASN A 1 394 ? 9.395 6.200 -33.188 1.00 84.56 394 ASN A C 1
ATOM 3139 O O . ASN A 1 394 ? 8.371 6.510 -33.793 1.00 84.56 394 ASN A O 1
ATOM 3143 N N . GLY A 1 395 ? 9.517 6.348 -31.876 1.00 83.12 395 GLY A N 1
ATOM 3144 C CA . GLY A 1 395 ? 8.506 6.865 -30.982 1.00 83.12 395 GLY A CA 1
ATOM 3145 C C . GLY A 1 395 ? 8.546 8.378 -30.827 1.00 83.12 395 GLY A C 1
ATOM 3146 O O . GLY A 1 395 ? 9.589 9.008 -30.995 1.00 83.12 395 GLY A O 1
ATOM 3147 N N . ASP A 1 396 ? 7.409 8.949 -30.433 1.00 86.44 396 ASP A N 1
ATOM 3148 C CA . ASP A 1 396 ? 7.282 10.380 -30.165 1.00 86.44 396 ASP A CA 1
ATOM 3149 C C . ASP A 1 396 ? 8.074 10.810 -28.914 1.00 86.44 396 ASP A C 1
ATOM 3151 O O . ASP A 1 396 ? 7.648 10.622 -27.771 1.00 86.44 396 ASP A O 1
ATOM 3155 N N . VAL A 1 397 ? 9.247 11.405 -29.136 1.00 86.94 397 VAL A N 1
ATOM 3156 C CA . VAL A 1 397 ? 10.121 11.917 -28.071 1.00 86.94 397 VAL A CA 1
ATOM 3157 C C . VAL A 1 397 ? 9.492 13.127 -27.363 1.00 86.94 397 VAL A C 1
ATOM 3159 O O . VAL A 1 397 ? 9.797 13.365 -26.190 1.00 86.94 397 VAL A O 1
ATOM 3162 N N . ASP A 1 398 ? 8.569 13.855 -28.000 1.00 87.56 398 ASP A N 1
ATOM 3163 C CA . ASP A 1 398 ? 7.950 15.051 -27.421 1.00 87.56 398 ASP A CA 1
ATOM 3164 C C . ASP A 1 398 ? 7.105 14.712 -26.190 1.00 87.56 398 ASP A C 1
ATOM 3166 O O . ASP A 1 398 ? 7.060 15.494 -25.236 1.00 87.56 398 ASP A O 1
ATOM 3170 N N . VAL A 1 399 ? 6.543 13.498 -26.125 1.00 86.44 399 VAL A N 1
ATOM 3171 C CA . VAL A 1 399 ? 5.852 12.978 -24.932 1.00 86.44 399 VAL A CA 1
ATOM 3172 C C . VAL A 1 399 ? 6.767 12.988 -23.704 1.00 86.44 399 VAL A C 1
ATOM 3174 O O . VAL A 1 399 ? 6.306 13.260 -22.591 1.00 86.44 399 VAL A O 1
ATOM 3177 N N . ILE A 1 400 ? 8.076 12.756 -23.872 1.00 86.94 400 ILE A N 1
ATOM 3178 C CA . ILE A 1 400 ? 9.048 12.832 -22.772 1.00 86.94 400 ILE A CA 1
ATOM 3179 C C . ILE A 1 400 ? 9.127 14.269 -22.263 1.00 86.94 400 ILE A C 1
ATOM 3181 O O . ILE A 1 400 ? 8.951 14.504 -21.068 1.00 86.94 400 ILE A O 1
ATOM 3185 N N . PHE A 1 401 ? 9.350 15.238 -23.151 1.00 87.06 401 PHE A N 1
ATOM 3186 C CA . PHE A 1 401 ? 9.494 16.646 -22.779 1.00 87.06 401 PHE A CA 1
ATOM 3187 C C . PHE A 1 401 ? 8.198 17.241 -22.220 1.00 87.06 401 PHE A C 1
ATOM 3189 O O . PHE A 1 401 ? 8.231 17.958 -21.217 1.00 87.06 401 PHE A O 1
ATOM 3196 N N . ALA A 1 402 ? 7.046 16.886 -22.790 1.00 86.25 402 ALA A N 1
ATOM 3197 C CA . ALA A 1 402 ? 5.736 17.261 -22.272 1.00 86.25 402 ALA A CA 1
ATOM 3198 C C . ALA A 1 402 ? 5.514 16.705 -20.855 1.00 86.25 402 ALA A C 1
ATOM 3200 O O . ALA A 1 402 ? 5.078 17.432 -19.958 1.00 86.25 402 ALA A O 1
ATOM 3201 N N . SER A 1 403 ? 5.924 15.457 -20.609 1.00 82.06 403 SER A N 1
ATOM 3202 C CA . SER A 1 403 ? 5.881 14.842 -19.279 1.00 82.06 403 SER A CA 1
ATOM 3203 C C . SER A 1 403 ? 6.821 15.545 -18.291 1.00 82.06 403 SER A C 1
ATOM 3205 O O . SER A 1 403 ? 6.417 15.852 -17.167 1.00 82.06 403 SER A O 1
ATOM 3207 N N . LEU A 1 404 ? 8.058 15.866 -18.695 1.00 82.19 404 LEU A N 1
ATOM 3208 C CA . LEU A 1 404 ? 9.000 16.643 -17.875 1.00 82.19 404 LEU A CA 1
ATOM 3209 C C . LEU A 1 404 ? 8.425 18.023 -17.513 1.00 82.19 404 LEU A C 1
ATOM 3211 O O . LEU A 1 404 ? 8.556 18.458 -16.364 1.00 82.19 404 LEU A O 1
ATOM 3215 N N . LYS A 1 405 ? 7.745 18.682 -18.463 1.00 83.12 405 LYS A N 1
ATOM 3216 C CA . LYS A 1 405 ? 7.060 19.971 -18.276 1.00 83.12 405 LYS A CA 1
ATOM 3217 C C . LYS A 1 405 ? 5.916 19.875 -17.280 1.00 83.12 405 LYS A C 1
ATOM 3219 O O . LYS A 1 405 ? 5.909 20.614 -16.296 1.00 83.12 405 LYS A O 1
ATOM 3224 N N . ALA A 1 406 ? 4.983 18.952 -17.506 1.00 78.19 406 ALA A N 1
ATOM 3225 C CA . ALA A 1 406 ? 3.815 18.753 -16.653 1.00 78.19 406 ALA A CA 1
ATOM 3226 C C . ALA A 1 406 ? 4.211 18.426 -15.209 1.00 78.19 406 ALA A C 1
ATOM 3228 O O . ALA A 1 406 ? 3.610 18.921 -14.258 1.00 78.19 406 ALA A O 1
ATOM 3229 N N . MET A 1 407 ? 5.282 17.650 -15.040 1.00 74.88 407 MET A N 1
ATOM 3230 C CA . MET A 1 407 ? 5.799 17.269 -13.729 1.00 74.88 407 MET A CA 1
ATOM 3231 C C . MET A 1 407 ? 6.774 18.290 -13.117 1.00 74.88 407 MET A C 1
ATOM 3233 O O . MET A 1 407 ? 7.337 18.008 -12.061 1.00 74.88 407 MET A O 1
ATOM 3237 N N . LYS A 1 408 ? 7.011 19.448 -13.755 1.00 78.06 408 LYS A N 1
ATOM 3238 C CA . LYS A 1 408 ? 7.947 20.495 -13.291 1.00 78.06 408 LYS A CA 1
ATOM 3239 C C . LYS A 1 408 ? 9.350 19.949 -12.970 1.00 78.06 408 LYS A C 1
ATOM 3241 O O . LYS A 1 408 ? 9.908 20.216 -11.904 1.00 78.06 408 LYS A O 1
ATOM 3246 N N . ALA A 1 409 ? 9.913 19.149 -13.877 1.00 77.25 409 ALA A N 1
ATOM 3247 C CA . ALA A 1 409 ? 11.209 18.502 -13.675 1.00 77.25 409 ALA A CA 1
ATOM 3248 C C . ALA A 1 409 ? 12.365 19.519 -13.504 1.00 77.25 409 ALA A C 1
ATOM 3250 O O . ALA A 1 409 ? 12.365 20.551 -14.183 1.00 77.25 409 ALA A O 1
ATOM 3251 N N . PRO A 1 410 ? 13.390 19.234 -12.670 1.00 79.81 410 PRO A N 1
ATOM 3252 C CA . PRO A 1 410 ? 14.559 20.105 -12.514 1.00 79.81 410 PRO A CA 1
ATOM 3253 C C . PRO A 1 410 ? 15.361 20.261 -13.813 1.00 79.81 410 PRO A C 1
ATOM 3255 O O . PRO A 1 410 ? 15.571 19.279 -14.525 1.00 79.81 410 PRO A O 1
ATOM 3258 N N . SER A 1 411 ? 15.926 21.447 -14.069 1.00 83.19 411 SER A N 1
ATOM 3259 C CA . SER A 1 411 ? 16.661 21.787 -15.309 1.00 83.19 411 SER A CA 1
ATOM 3260 C C . SER A 1 411 ? 17.796 20.823 -15.687 1.00 83.19 411 SER A C 1
ATOM 3262 O O . SER A 1 411 ? 18.114 20.655 -16.861 1.00 83.19 411 SER A O 1
ATOM 3264 N N . ARG A 1 412 ? 18.420 20.146 -14.715 1.00 85.50 412 ARG A N 1
ATOM 3265 C CA . ARG A 1 412 ? 19.432 19.106 -14.987 1.00 85.50 412 ARG A CA 1
ATOM 3266 C C . ARG A 1 412 ? 18.872 17.914 -15.770 1.00 85.50 412 ARG A C 1
ATOM 3268 O O . ARG A 1 412 ? 19.575 17.378 -16.616 1.00 85.50 412 ARG A O 1
ATOM 3275 N N . VAL A 1 413 ? 17.626 17.517 -15.504 1.00 83.06 413 VAL A N 1
ATOM 3276 C CA . VAL A 1 413 ? 16.987 16.364 -16.154 1.00 83.06 413 VAL A CA 1
ATOM 3277 C C . VAL A 1 413 ? 16.666 16.687 -17.609 1.00 83.06 413 VAL A C 1
ATOM 3279 O O . VAL A 1 413 ? 16.899 15.847 -18.475 1.00 83.06 413 VAL A O 1
ATOM 3282 N N . TRP A 1 414 ? 16.223 17.921 -17.869 1.00 84.50 414 TRP A N 1
ATOM 3283 C CA . TRP A 1 414 ? 16.010 18.458 -19.214 1.00 84.50 414 TRP A CA 1
ATOM 3284 C C . TRP A 1 414 ? 17.280 18.376 -20.055 1.00 84.50 414 TRP A C 1
ATOM 3286 O O . TRP A 1 414 ? 17.281 17.717 -21.089 1.00 84.50 414 TRP A O 1
ATOM 3296 N N . ARG A 1 415 ? 18.394 18.907 -19.534 1.00 87.38 415 ARG A N 1
ATOM 3297 C CA . ARG A 1 415 ? 19.697 18.855 -20.217 1.00 87.38 415 ARG A CA 1
ATOM 3298 C C . ARG A 1 415 ? 20.149 17.430 -20.536 1.00 87.38 415 ARG A C 1
ATOM 3300 O O . ARG A 1 415 ? 20.758 17.187 -21.570 1.00 87.38 415 ARG A O 1
ATOM 3307 N N . TRP A 1 416 ? 19.877 16.466 -19.652 1.00 88.69 416 TRP A N 1
ATOM 3308 C CA . TRP A 1 416 ? 20.205 15.064 -19.926 1.00 88.69 416 TRP A CA 1
ATOM 3309 C C . TRP A 1 416 ? 19.350 14.459 -21.039 1.00 88.69 416 TRP A C 1
ATOM 3311 O O . TRP A 1 416 ? 19.868 13.623 -21.777 1.00 88.69 416 TRP A O 1
ATOM 3321 N N . ALA A 1 417 ? 18.075 14.847 -21.142 1.00 86.44 417 ALA A N 1
ATOM 3322 C CA . ALA A 1 417 ? 17.178 14.390 -22.199 1.00 86.44 417 ALA A CA 1
ATOM 3323 C C . ALA A 1 417 ? 17.575 14.981 -23.561 1.00 86.44 417 ALA A C 1
ATOM 3325 O O . ALA A 1 417 ? 17.731 14.227 -24.517 1.00 86.44 417 ALA A O 1
ATOM 3326 N N . GLU A 1 418 ? 17.822 16.293 -23.620 1.00 88.62 418 GLU A N 1
ATOM 3327 C CA . GLU A 1 418 ? 18.273 17.010 -24.827 1.00 88.62 418 GLU A CA 1
ATOM 3328 C C . GLU A 1 418 ? 19.570 16.409 -25.370 1.00 88.62 418 GLU A C 1
ATOM 3330 O O . GLU A 1 418 ? 19.626 15.940 -26.504 1.00 88.62 418 GLU A O 1
ATOM 3335 N N . HIS A 1 419 ? 20.582 16.281 -24.512 1.00 88.06 419 HIS A N 1
ATOM 3336 C CA . HIS A 1 419 ? 21.859 15.690 -24.898 1.00 88.06 419 HIS A CA 1
ATOM 3337 C C . HIS A 1 419 ? 21.723 14.219 -25.335 1.00 88.06 419 HIS A C 1
ATOM 3339 O O . HIS A 1 419 ? 22.462 13.743 -26.195 1.00 88.06 419 HIS A O 1
ATOM 3345 N N . ALA A 1 420 ? 20.798 13.453 -24.743 1.00 86.69 420 ALA A N 1
ATOM 3346 C CA . ALA A 1 420 ? 20.541 12.079 -25.176 1.00 86.69 420 ALA A CA 1
ATOM 3347 C C . ALA A 1 420 ? 19.893 12.025 -26.566 1.00 86.69 420 ALA A C 1
ATOM 3349 O O . ALA A 1 420 ? 20.214 11.120 -27.341 1.00 86.69 420 ALA A O 1
ATOM 3350 N N . LEU A 1 421 ? 19.005 12.972 -26.874 1.00 87.88 421 LEU A N 1
ATOM 3351 C CA . LEU A 1 421 ? 18.351 13.086 -28.171 1.00 87.88 421 LEU A CA 1
ATOM 3352 C C . LEU A 1 421 ? 19.374 13.444 -29.249 1.00 87.88 421 LEU A C 1
ATOM 3354 O O . LEU A 1 421 ? 19.480 12.725 -30.238 1.00 87.88 421 LEU A O 1
ATOM 3358 N N . GLU A 1 422 ? 20.201 14.462 -29.004 1.00 87.31 422 GLU A N 1
ATOM 3359 C CA . GLU A 1 422 ? 21.296 14.862 -29.896 1.00 87.31 422 GLU A CA 1
ATOM 3360 C C . GLU A 1 422 ? 22.210 13.673 -30.221 1.00 87.31 422 GLU A C 1
ATOM 3362 O O . GLU A 1 422 ? 22.394 13.320 -31.386 1.00 87.31 422 GLU A O 1
ATOM 3367 N N . GLN A 1 423 ? 22.720 12.983 -29.194 1.00 83.00 423 GLN A N 1
ATOM 3368 C CA . GLN A 1 423 ? 23.593 11.817 -29.371 1.00 83.00 423 GLN A CA 1
ATOM 3369 C C . GLN A 1 423 ? 22.942 10.679 -30.162 1.00 83.00 423 GLN A C 1
ATOM 3371 O O . GLN A 1 423 ? 23.627 9.978 -30.910 1.00 83.00 423 GLN A O 1
ATOM 3376 N N . SER A 1 424 ? 21.638 10.470 -29.982 1.00 77.31 424 SER A N 1
ATOM 3377 C CA . SER A 1 424 ? 20.914 9.398 -30.666 1.00 77.31 424 SER A CA 1
ATOM 3378 C C . SER A 1 424 ? 20.710 9.744 -32.142 1.00 77.31 424 SER A C 1
ATOM 3380 O O . SER A 1 424 ? 20.985 8.900 -32.989 1.00 77.31 424 SER A O 1
ATOM 3382 N N . SER A 1 425 ? 20.378 10.999 -32.461 1.00 67.69 425 SER A N 1
ATOM 3383 C CA . SER A 1 425 ? 20.243 11.510 -33.834 1.00 67.69 425 SER A CA 1
ATOM 3384 C C . SER A 1 425 ? 21.542 11.423 -34.647 1.00 67.69 425 SER A C 1
ATOM 3386 O O . SER A 1 425 ? 21.502 11.114 -35.841 1.00 67.69 425 SER A O 1
ATOM 3388 N N . PHE A 1 426 ? 22.704 11.625 -34.009 1.00 58.12 426 PHE A N 1
ATOM 3389 C CA . PHE A 1 426 ? 24.020 11.437 -34.643 1.00 58.12 426 PHE A CA 1
ATOM 3390 C C . PHE A 1 426 ? 24.370 9.958 -34.893 1.00 58.12 426 PHE A C 1
ATOM 3392 O O . PHE A 1 426 ? 25.101 9.637 -35.832 1.00 58.12 426 PHE A O 1
ATOM 3399 N N . SER A 1 427 ? 23.858 9.038 -34.069 1.00 56.00 427 SER A N 1
ATOM 3400 C CA . SER A 1 427 ? 24.103 7.598 -34.218 1.00 56.00 427 SER A CA 1
ATOM 3401 C C . SER A 1 427 ? 23.310 7.004 -35.388 1.00 56.00 427 SER A C 1
ATOM 3403 O O . SER A 1 427 ? 23.847 6.194 -36.146 1.00 56.00 427 SER A O 1
ATOM 3405 N N . THR A 1 428 ? 22.063 7.442 -35.595 1.00 51.72 428 THR A N 1
ATOM 3406 C CA . THR A 1 428 ? 21.208 6.986 -36.707 1.00 51.72 428 THR A CA 1
ATOM 3407 C C . THR A 1 428 ? 21.746 7.443 -38.065 1.00 51.72 428 THR A C 1
ATOM 3409 O O . THR A 1 428 ? 21.765 6.665 -39.018 1.00 51.72 428 THR A O 1
ATOM 3412 N N . THR A 1 429 ? 22.285 8.666 -38.147 1.00 42.62 429 THR A N 1
ATOM 3413 C CA . THR A 1 429 ? 22.923 9.190 -39.373 1.00 42.62 429 THR A CA 1
ATOM 3414 C C . THR A 1 429 ? 24.256 8.514 -39.693 1.00 42.62 429 THR A C 1
ATOM 3416 O O . THR A 1 429 ? 24.633 8.429 -40.862 1.00 42.62 429 THR A O 1
ATOM 3419 N N . ARG A 1 430 ? 24.978 8.003 -38.688 1.00 35.47 430 ARG A N 1
ATOM 3420 C CA . ARG A 1 430 ? 26.236 7.272 -38.901 1.00 35.47 430 ARG A CA 1
ATOM 3421 C C . ARG A 1 430 ? 26.001 5.829 -39.351 1.00 35.47 430 ARG A C 1
ATOM 3423 O O . ARG A 1 430 ? 26.708 5.378 -40.243 1.00 35.47 430 ARG A O 1
ATOM 3430 N N . SER A 1 431 ? 24.980 5.153 -38.815 1.00 36.69 431 SER A N 1
ATOM 3431 C CA . SER A 1 431 ? 24.592 3.798 -39.248 1.00 36.69 431 SER A CA 1
ATOM 3432 C C . SER A 1 431 ? 24.098 3.773 -40.706 1.00 36.69 431 SER A C 1
ATOM 3434 O O . SER A 1 431 ? 24.423 2.862 -41.459 1.00 36.69 431 SER A O 1
ATOM 3436 N N . GLN A 1 432 ? 23.422 4.838 -41.160 1.00 36.16 432 GLN A N 1
ATOM 3437 C CA . GLN A 1 432 ? 23.023 4.995 -42.568 1.00 36.16 432 GLN A CA 1
ATOM 3438 C C . GLN A 1 432 ? 24.172 5.387 -43.517 1.00 36.16 432 GLN A C 1
ATOM 3440 O O . GLN A 1 432 ? 24.018 5.284 -44.731 1.00 36.16 432 GLN A O 1
ATOM 3445 N N . ARG A 1 433 ? 25.335 5.819 -43.003 1.00 34.91 433 ARG A N 1
ATOM 3446 C CA . ARG A 1 433 ? 26.510 6.195 -43.817 1.00 34.91 433 ARG A CA 1
ATOM 3447 C C . ARG A 1 433 ? 27.544 5.078 -43.992 1.00 34.91 433 ARG A C 1
ATOM 3449 O O . ARG A 1 433 ? 28.545 5.295 -44.667 1.00 34.91 433 ARG A O 1
ATOM 3456 N N . THR A 1 434 ? 27.303 3.883 -43.459 1.00 37.22 434 THR A N 1
ATOM 3457 C CA . THR A 1 434 ? 28.153 2.700 -43.676 1.00 37.22 434 THR A CA 1
ATOM 3458 C C . THR A 1 434 ? 27.380 1.562 -44.331 1.00 37.22 434 THR A C 1
ATOM 3460 O O . THR A 1 434 ? 27.258 0.488 -43.761 1.00 37.22 434 THR A O 1
ATOM 3463 N N . CYS A 1 435 ? 26.903 1.799 -45.552 1.00 31.36 435 CYS A N 1
ATOM 3464 C CA . CYS A 1 435 ? 26.697 0.749 -46.552 1.00 31.36 435 CYS A CA 1
ATOM 3465 C C . CYS A 1 435 ? 27.141 1.273 -47.929 1.00 31.36 435 CYS A C 1
ATOM 3467 O O . CYS A 1 435 ? 26.292 1.666 -48.729 1.00 31.36 435 CYS A O 1
ATOM 3469 N N . PRO A 1 436 ? 28.448 1.323 -48.245 1.00 33.22 436 PRO A N 1
ATOM 3470 C CA . PRO A 1 436 ? 28.864 1.339 -49.633 1.00 33.22 436 PRO A CA 1
ATOM 3471 C C . PRO A 1 436 ? 28.852 -0.102 -50.161 1.00 33.22 436 PRO A C 1
ATOM 3473 O O . PRO A 1 436 ? 29.483 -0.988 -49.591 1.00 33.22 436 PRO A O 1
ATOM 3476 N N . ASN A 1 437 ? 28.074 -0.307 -51.223 1.00 36.69 437 ASN A N 1
ATOM 3477 C CA . ASN A 1 437 ? 28.122 -1.392 -52.204 1.00 36.69 437 ASN A CA 1
ATOM 3478 C C . ASN A 1 437 ? 29.191 -2.481 -51.996 1.00 36.69 437 ASN A C 1
ATOM 3480 O O . ASN A 1 437 ? 30.378 -2.228 -52.174 1.00 36.69 437 ASN A O 1
ATOM 3484 N N . MET A 1 438 ? 28.746 -3.726 -51.821 1.00 30.94 438 MET A N 1
ATOM 3485 C CA . MET A 1 438 ? 29.495 -4.906 -52.267 1.00 30.94 438 MET A CA 1
ATOM 3486 C C . MET A 1 438 ? 28.587 -5.740 -53.172 1.00 30.94 438 MET A C 1
ATOM 3488 O O . MET A 1 438 ? 28.050 -6.776 -52.789 1.00 30.94 438 MET A O 1
ATOM 3492 N N . ALA A 1 439 ? 28.396 -5.241 -54.394 1.00 32.50 439 ALA A N 1
ATOM 3493 C CA . ALA A 1 439 ? 28.152 -6.107 -55.534 1.00 32.50 439 ALA A CA 1
ATOM 3494 C C . ALA A 1 439 ? 29.513 -6.662 -55.975 1.00 32.50 439 ALA A C 1
ATOM 3496 O O . ALA A 1 439 ? 30.410 -5.891 -56.301 1.00 32.50 439 ALA A O 1
ATOM 3497 N N . GLY A 1 440 ? 29.643 -7.989 -55.977 1.00 30.03 440 GLY A N 1
ATOM 3498 C CA . GLY A 1 440 ? 30.764 -8.705 -56.581 1.00 30.03 440 GLY A CA 1
ATOM 3499 C C . GLY A 1 440 ? 31.986 -8.873 -55.680 1.00 30.03 440 GLY A C 1
ATOM 3500 O O . GLY A 1 440 ? 32.852 -8.016 -55.645 1.00 30.03 440 GLY A O 1
ATOM 3501 N N . HIS A 1 441 ? 32.104 -10.031 -55.032 1.00 29.84 441 HIS A N 1
ATOM 3502 C CA . HIS A 1 441 ? 33.275 -10.887 -55.222 1.00 29.84 441 HIS A CA 1
ATOM 3503 C C . HIS A 1 441 ? 32.985 -12.313 -54.750 1.00 29.84 441 HIS A C 1
ATOM 3505 O O . HIS A 1 441 ? 32.314 -12.556 -53.750 1.00 29.84 441 HIS A O 1
ATOM 3511 N N . GLN A 1 442 ? 33.455 -13.237 -55.577 1.00 28.00 442 GLN A N 1
ATOM 3512 C CA . GLN A 1 442 ? 33.336 -14.681 -55.484 1.00 28.00 442 GLN A CA 1
ATOM 3513 C C . GLN A 1 442 ? 33.908 -15.220 -54.170 1.00 28.00 442 GLN A C 1
ATOM 3515 O O . GLN A 1 442 ? 34.895 -14.708 -53.645 1.00 28.00 442 GLN A O 1
ATOM 3520 N N . ALA A 1 443 ? 33.306 -16.305 -53.687 1.00 34.97 443 ALA A N 1
ATOM 3521 C CA . ALA A 1 443 ? 33.897 -17.162 -52.673 1.00 34.97 443 ALA A CA 1
ATOM 3522 C C . ALA A 1 443 ? 35.246 -17.729 -53.151 1.00 34.97 443 ALA A C 1
ATOM 3524 O O . ALA A 1 443 ? 35.365 -18.125 -54.313 1.00 34.97 443 ALA A O 1
ATOM 3525 N N . PRO A 1 444 ? 36.206 -17.890 -52.227 1.00 30.94 444 PRO A N 1
ATOM 3526 C CA . PRO A 1 444 ? 37.054 -19.069 -52.270 1.00 30.94 444 PRO A CA 1
ATOM 3527 C C . PRO A 1 444 ? 37.099 -19.791 -50.913 1.00 30.94 444 PRO A C 1
ATOM 3529 O O . PRO A 1 444 ? 37.379 -19.215 -49.867 1.00 30.94 444 PRO A O 1
ATOM 3532 N N . THR A 1 445 ? 36.773 -21.081 -50.988 1.00 28.95 445 THR A N 1
ATOM 3533 C CA . THR A 1 445 ? 37.411 -22.234 -50.325 1.00 28.95 445 THR A CA 1
ATOM 3534 C C . THR A 1 445 ? 38.385 -21.998 -49.158 1.00 28.95 445 THR A C 1
ATOM 3536 O O . THR A 1 445 ? 39.408 -21.333 -49.303 1.00 28.95 445 THR A O 1
ATOM 3539 N N . GLN A 1 446 ? 38.118 -22.705 -48.049 1.00 29.44 446 GLN A N 1
ATOM 3540 C CA . GLN A 1 446 ? 39.081 -23.050 -46.986 1.00 29.44 446 GLN A CA 1
ATOM 3541 C C . GLN A 1 446 ? 40.326 -23.772 -47.546 1.00 29.44 446 GLN A C 1
ATOM 3543 O O . GLN A 1 446 ? 40.215 -24.443 -48.578 1.00 29.44 446 GLN A O 1
ATOM 3548 N N . PRO A 1 447 ? 41.487 -23.701 -46.858 1.00 35.16 447 PRO A N 1
ATOM 3549 C CA . PRO A 1 447 ? 41.839 -24.767 -45.898 1.00 35.16 447 PRO A CA 1
ATOM 3550 C C . PRO A 1 447 ? 42.694 -24.330 -44.680 1.00 35.16 447 PRO A C 1
ATOM 3552 O O . PRO A 1 447 ? 43.427 -23.349 -44.739 1.00 35.16 447 PRO A O 1
ATOM 3555 N N . GLY A 1 448 ? 42.692 -25.163 -43.627 1.00 24.95 448 GLY A N 1
ATOM 3556 C CA . GLY A 1 448 ? 43.907 -25.454 -42.842 1.00 24.95 448 GLY A CA 1
ATOM 3557 C C . GLY A 1 448 ? 43.948 -25.030 -41.367 1.00 24.95 448 GLY A C 1
ATOM 3558 O O . GLY A 1 448 ? 44.043 -23.853 -41.053 1.00 24.95 448 GLY A O 1
ATOM 3559 N N . HIS A 1 449 ? 43.952 -26.033 -40.483 1.00 26.92 449 HIS A N 1
ATOM 3560 C CA . HIS A 1 449 ? 44.209 -25.997 -39.036 1.00 26.92 449 HIS A CA 1
ATOM 3561 C C . HIS A 1 449 ? 45.496 -25.267 -38.600 1.00 26.92 449 HIS A C 1
ATOM 3563 O O . HIS A 1 449 ? 46.533 -25.422 -39.241 1.00 26.92 449 HIS A O 1
ATOM 3569 N N . ASN A 1 450 ? 45.463 -24.610 -37.429 1.00 25.73 450 ASN A N 1
ATOM 3570 C CA . ASN A 1 450 ? 46.230 -25.040 -36.245 1.00 25.73 450 ASN A CA 1
ATOM 3571 C C . ASN A 1 450 ? 45.856 -24.259 -34.971 1.00 25.73 450 ASN A C 1
ATOM 3573 O O . ASN A 1 450 ? 45.346 -23.142 -35.023 1.00 25.73 450 ASN A O 1
ATOM 3577 N N . ASP A 1 451 ? 46.094 -24.937 -33.851 1.00 26.73 451 ASP A N 1
ATOM 3578 C CA . ASP A 1 451 ? 45.582 -24.736 -32.497 1.00 26.73 451 ASP A CA 1
ATOM 3579 C C . ASP A 1 451 ? 46.076 -23.489 -31.749 1.00 26.73 451 ASP A C 1
ATOM 3581 O O . ASP A 1 451 ? 47.155 -22.955 -32.005 1.00 26.73 451 ASP A O 1
ATOM 3585 N N . GLY A 1 452 ? 45.300 -23.084 -30.739 1.00 25.34 452 GLY A N 1
ATOM 3586 C CA . GLY A 1 452 ? 45.697 -22.083 -29.751 1.00 25.34 452 GLY A CA 1
ATOM 3587 C C . GLY A 1 452 ? 44.554 -21.697 -28.815 1.00 25.34 452 GLY A C 1
ATOM 3588 O O . GLY A 1 452 ? 43.817 -20.757 -29.091 1.00 25.34 452 GLY A O 1
ATOM 3589 N N . ASP A 1 453 ? 44.419 -22.459 -27.733 1.00 27.42 453 ASP A N 1
ATOM 3590 C CA . ASP A 1 453 ? 43.515 -22.310 -26.590 1.00 27.42 453 ASP A CA 1
ATOM 3591 C C . ASP A 1 453 ? 43.102 -20.881 -26.192 1.00 27.42 453 ASP A C 1
ATOM 3593 O O . ASP A 1 453 ? 43.936 -19.985 -26.081 1.00 27.42 453 ASP A O 1
ATOM 3597 N N . LEU A 1 454 ? 41.807 -20.725 -25.865 1.00 26.80 454 LEU A N 1
ATOM 3598 C CA . LEU A 1 454 ? 41.264 -20.133 -24.623 1.00 26.80 454 LEU A CA 1
ATOM 3599 C C . LEU A 1 454 ? 39.738 -19.940 -24.767 1.00 26.80 454 LEU A C 1
ATOM 3601 O O . LEU A 1 454 ? 39.243 -18.872 -25.124 1.00 26.80 454 LEU A O 1
ATOM 3605 N N . SER A 1 455 ? 38.970 -20.988 -24.458 1.00 24.31 455 SER A N 1
ATOM 3606 C CA . SER A 1 455 ? 37.518 -20.888 -24.248 1.00 24.31 455 SER A CA 1
ATOM 3607 C C . SER A 1 455 ? 37.204 -20.644 -22.768 1.00 24.31 455 SER A C 1
ATOM 3609 O O . SER A 1 455 ? 37.508 -21.511 -21.949 1.00 24.31 455 SER A O 1
ATOM 3611 N N . PRO A 1 456 ? 36.501 -19.563 -22.385 1.00 27.52 456 PRO A N 1
ATOM 3612 C CA . PRO A 1 456 ? 35.658 -19.587 -21.208 1.00 27.52 456 PRO A CA 1
ATOM 3613 C C . PRO A 1 456 ? 34.274 -20.096 -21.618 1.00 27.52 456 PRO A C 1
ATOM 3615 O O . PRO A 1 456 ? 33.531 -19.471 -22.376 1.00 27.52 456 PRO A O 1
ATOM 3618 N N . VAL A 1 457 ? 33.964 -21.276 -21.094 1.00 24.94 457 VAL A N 1
ATOM 3619 C CA . VAL A 1 457 ? 32.681 -21.972 -21.139 1.00 24.94 457 VAL A CA 1
ATOM 3620 C C . VAL A 1 457 ? 31.531 -20.997 -20.862 1.00 24.94 457 VAL A C 1
ATOM 3622 O O . VAL A 1 457 ? 31.325 -20.538 -19.739 1.00 24.94 457 VAL A O 1
ATOM 3625 N N . CYS A 1 458 ? 30.748 -20.697 -21.899 1.00 24.16 458 CYS A N 1
ATOM 3626 C CA . CYS A 1 458 ? 29.404 -20.160 -21.742 1.00 24.16 458 CYS A CA 1
ATOM 3627 C C . CYS A 1 458 ? 28.517 -21.266 -21.161 1.00 24.16 458 CYS A C 1
ATOM 3629 O O . CYS A 1 458 ? 27.915 -22.047 -21.900 1.00 24.16 458 CYS A O 1
ATOM 3631 N N . GLU A 1 459 ? 28.423 -21.337 -19.834 1.00 25.66 459 GLU A N 1
ATOM 3632 C CA . GLU A 1 459 ? 27.372 -22.107 -19.174 1.00 25.66 459 GLU A CA 1
ATOM 3633 C C . GLU A 1 459 ? 26.018 -21.469 -19.508 1.00 25.66 459 GLU A C 1
ATOM 3635 O O . GLU A 1 459 ? 25.562 -20.499 -18.895 1.00 25.66 459 GLU A O 1
ATOM 3640 N N . ARG A 1 460 ? 25.374 -22.039 -20.533 1.00 25.53 460 ARG A N 1
ATOM 3641 C CA . ARG A 1 460 ? 23.941 -21.928 -20.788 1.00 25.53 460 ARG A CA 1
ATOM 3642 C C . ARG A 1 460 ? 23.205 -22.287 -19.505 1.00 25.53 460 ARG A C 1
ATOM 3644 O O . ARG A 1 460 ? 23.063 -23.456 -19.151 1.00 25.53 460 ARG A O 1
ATOM 3651 N N . ARG A 1 461 ? 22.683 -21.272 -18.827 1.00 26.34 461 ARG A N 1
ATOM 3652 C CA . ARG A 1 461 ? 21.668 -21.469 -17.803 1.00 26.34 461 ARG A CA 1
ATOM 3653 C C . ARG A 1 461 ? 20.362 -21.801 -18.519 1.00 26.34 461 ARG A C 1
ATOM 3655 O O . ARG A 1 461 ? 19.671 -20.912 -19.005 1.00 26.34 461 ARG A O 1
ATOM 3662 N N . ASN A 1 462 ? 20.068 -23.095 -18.608 1.00 25.55 462 ASN A N 1
ATOM 3663 C CA . ASN A 1 462 ? 18.730 -23.610 -18.873 1.00 25.55 462 ASN A CA 1
ATOM 3664 C C . ASN A 1 462 ? 17.803 -23.117 -17.752 1.00 25.55 462 ASN A C 1
ATOM 3666 O O . ASN A 1 462 ? 17.687 -23.749 -16.703 1.00 25.55 462 ASN A O 1
ATOM 3670 N N . GLU A 1 463 ? 17.161 -21.970 -17.947 1.00 28.16 463 GLU A N 1
ATOM 3671 C CA . GLU A 1 463 ? 15.929 -21.663 -17.231 1.00 28.16 463 GLU A CA 1
ATOM 3672 C C . GLU A 1 463 ? 14.817 -22.456 -17.922 1.00 28.16 463 GLU A C 1
ATOM 3674 O O . GLU A 1 463 ? 14.327 -22.085 -18.985 1.00 28.16 463 GLU A O 1
ATOM 3679 N N . LEU A 1 464 ? 14.466 -23.601 -17.325 1.00 26.39 464 LEU A N 1
ATOM 3680 C CA . LEU A 1 464 ? 13.203 -24.282 -17.583 1.00 26.39 464 LEU A CA 1
ATOM 3681 C C . LEU A 1 464 ? 12.073 -23.250 -17.446 1.00 26.39 464 LEU A C 1
ATOM 3683 O O . LEU A 1 464 ? 11.764 -22.797 -16.344 1.00 26.39 464 LEU A O 1
ATOM 3687 N N . HIS A 1 465 ? 11.450 -22.886 -18.560 1.00 27.47 465 HIS A N 1
ATOM 3688 C CA . HIS A 1 465 ? 10.106 -22.320 -18.596 1.00 27.47 465 HIS A CA 1
ATOM 3689 C C . HIS A 1 465 ? 9.227 -23.284 -19.384 1.00 27.47 465 HIS A C 1
ATOM 3691 O O . HIS A 1 465 ? 8.878 -23.050 -20.535 1.00 27.47 465 HIS A O 1
ATOM 3697 N N . ASN A 1 466 ? 8.860 -24.387 -18.731 1.00 25.19 466 ASN A N 1
ATOM 3698 C CA . ASN A 1 466 ? 7.642 -25.103 -19.086 1.00 25.19 466 ASN A CA 1
ATOM 3699 C C . ASN A 1 466 ? 6.468 -24.366 -18.440 1.00 25.19 466 ASN A C 1
ATOM 3701 O O . ASN A 1 466 ? 5.981 -24.754 -17.384 1.00 25.19 466 ASN A O 1
ATOM 3705 N N . HIS A 1 467 ? 6.026 -23.294 -19.089 1.00 27.75 467 HIS A N 1
ATOM 3706 C CA . HIS A 1 467 ? 4.644 -22.844 -18.998 1.00 27.75 467 HIS A CA 1
ATOM 3707 C C . HIS A 1 467 ? 4.154 -22.580 -20.413 1.00 27.75 467 HIS A C 1
ATOM 3709 O O . HIS A 1 467 ? 4.221 -21.474 -20.940 1.00 27.75 467 HIS A O 1
ATOM 3715 N N . THR A 1 468 ? 3.678 -23.651 -21.033 1.00 24.69 468 THR A N 1
ATOM 3716 C CA . THR A 1 468 ? 2.726 -23.593 -22.132 1.00 24.69 468 THR A CA 1
ATOM 3717 C C . THR A 1 468 ? 1.470 -22.904 -21.597 1.00 24.69 468 THR A C 1
ATOM 3719 O O . THR A 1 468 ? 0.776 -23.479 -20.763 1.00 24.69 468 THR A O 1
ATOM 3722 N N . TYR A 1 469 ? 1.178 -21.685 -22.045 1.00 27.94 469 TYR A N 1
ATOM 3723 C CA . TYR A 1 469 ? -0.181 -21.146 -21.995 1.00 27.94 469 TYR A CA 1
ATOM 3724 C C . TYR A 1 469 ? -0.543 -20.530 -23.351 1.00 27.94 469 TYR A C 1
ATOM 3726 O O . TYR A 1 469 ? 0.229 -19.725 -23.878 1.00 27.94 469 TYR A O 1
ATOM 3734 N N . PRO A 1 470 ? -1.691 -20.924 -23.929 1.00 27.94 470 PRO A N 1
ATOM 3735 C CA . PRO A 1 470 ? -2.250 -20.323 -25.126 1.00 27.94 470 PRO A CA 1
ATOM 3736 C C . PRO A 1 470 ? -3.073 -19.069 -24.778 1.00 27.94 470 PRO A C 1
ATOM 3738 O O . PRO A 1 470 ? -3.509 -18.890 -23.645 1.00 27.94 470 PRO A O 1
ATOM 3741 N N . HIS A 1 471 ? -3.331 -18.268 -25.813 1.00 26.36 471 HIS A N 1
ATOM 3742 C CA . HIS A 1 471 ? -4.208 -17.091 -25.875 1.00 26.36 471 HIS A CA 1
ATOM 3743 C C . HIS A 1 471 ? -3.614 -15.751 -25.427 1.00 26.36 471 HIS A C 1
ATOM 3745 O O . HIS A 1 471 ? -3.784 -15.264 -24.313 1.00 26.36 471 HIS A O 1
ATOM 3751 N N . ALA A 1 472 ? -3.018 -15.091 -26.422 1.00 27.53 472 ALA A N 1
ATOM 3752 C CA . ALA A 1 472 ? -3.199 -13.665 -26.617 1.00 27.53 472 ALA A CA 1
ATOM 3753 C C . ALA A 1 472 ? -4.702 -13.324 -26.596 1.00 27.53 472 ALA A C 1
ATOM 3755 O O . ALA A 1 472 ? -5.465 -13.862 -27.400 1.00 27.53 472 ALA A O 1
ATOM 3756 N N . SER A 1 473 ? -5.107 -12.415 -25.711 1.00 24.48 473 SER A N 1
ATOM 3757 C CA . SER A 1 473 ? -6.328 -11.633 -25.910 1.00 24.48 473 SER A CA 1
ATOM 3758 C C . SER A 1 473 ? -5.948 -10.337 -26.632 1.00 24.48 473 SER A C 1
ATOM 3760 O O . SER A 1 473 ? -4.989 -9.679 -26.217 1.00 24.48 473 SER A O 1
ATOM 3762 N N . PRO A 1 474 ? -6.646 -9.977 -27.721 1.00 28.70 474 PRO A N 1
ATOM 3763 C CA . PRO A 1 474 ? -6.312 -8.817 -28.524 1.00 28.70 474 PRO A CA 1
ATOM 3764 C C . PRO A 1 474 ? -6.692 -7.522 -27.806 1.00 28.70 474 PRO A C 1
ATOM 3766 O O . PRO A 1 474 ? -7.666 -7.457 -27.058 1.00 28.70 474 PRO A O 1
ATOM 3769 N N . LEU A 1 475 ? -5.907 -6.485 -28.092 1.00 26.92 475 LEU A N 1
ATOM 3770 C CA . LEU A 1 475 ? -6.238 -5.077 -27.896 1.00 26.92 475 LEU A CA 1
ATOM 3771 C C . LEU A 1 475 ? -7.706 -4.826 -28.290 1.00 26.92 475 LEU A C 1
ATOM 3773 O O . LEU A 1 475 ? -8.060 -4.934 -29.463 1.00 26.92 475 LEU A O 1
ATOM 3777 N N . ILE A 1 476 ? -8.563 -4.517 -27.313 1.00 27.25 476 ILE A N 1
ATOM 3778 C CA . ILE A 1 476 ? -9.936 -4.075 -27.577 1.00 27.25 476 ILE A CA 1
ATOM 3779 C C . ILE A 1 476 ? -9.869 -2.661 -28.155 1.00 27.25 476 ILE A C 1
ATOM 3781 O O . ILE A 1 476 ? -9.287 -1.754 -27.557 1.00 27.25 476 ILE A O 1
ATOM 3785 N N . GLY A 1 477 ? -10.444 -2.526 -29.350 1.00 24.56 477 GLY A N 1
ATOM 3786 C CA . GLY A 1 477 ? -10.471 -1.317 -30.154 1.00 24.56 477 GLY A CA 1
ATOM 3787 C C . GLY A 1 477 ? -11.307 -0.190 -29.557 1.00 24.56 477 GLY A C 1
ATOM 3788 O O . GLY A 1 477 ? -12.375 -0.394 -28.981 1.00 24.56 477 GLY A O 1
ATOM 3789 N N . LEU A 1 478 ? -10.810 1.023 -29.769 1.00 26.61 478 LEU A N 1
ATOM 3790 C CA . LEU A 1 478 ? -11.586 2.251 -29.723 1.00 26.61 478 LEU A CA 1
ATOM 3791 C C . LEU A 1 478 ? -12.273 2.390 -31.086 1.00 26.61 478 LEU A C 1
ATOM 3793 O O . LEU A 1 478 ? -11.648 2.807 -32.056 1.00 26.61 478 LEU A O 1
ATOM 3797 N N . SER A 1 479 ? -13.537 1.977 -31.178 1.00 27.03 479 SER A N 1
ATOM 3798 C CA . SER A 1 479 ? -14.387 2.317 -32.318 1.00 27.03 479 SER A CA 1
ATOM 3799 C C . SER A 1 479 ? -14.826 3.774 -32.192 1.00 27.03 479 SER A C 1
ATOM 3801 O O . SER A 1 479 ? -15.537 4.137 -31.251 1.00 27.03 479 SER A O 1
ATOM 3803 N N . GLU A 1 480 ? -14.409 4.592 -33.151 1.00 27.75 480 GLU A N 1
ATOM 3804 C CA . GLU A 1 480 ? -15.005 5.890 -33.436 1.00 27.75 480 GLU A CA 1
ATOM 3805 C C . GLU A 1 480 ? -16.473 5.698 -33.833 1.00 27.75 480 GLU A C 1
ATOM 3807 O O . GLU A 1 480 ? -16.799 4.902 -34.711 1.00 27.75 480 GLU A O 1
ATOM 3812 N N . GLY A 1 481 ? -17.368 6.426 -33.171 1.00 22.05 481 GLY A N 1
ATOM 3813 C CA . GLY A 1 481 ? -18.757 6.559 -33.581 1.00 22.05 481 GLY A CA 1
ATOM 3814 C C . GLY A 1 481 ? -19.032 8.005 -33.952 1.00 22.05 481 GLY A C 1
ATOM 3815 O O . GLY A 1 481 ? -19.231 8.825 -33.059 1.00 22.05 481 GLY A O 1
ATOM 3816 N N . HIS A 1 482 ? -19.102 8.311 -35.248 1.00 25.66 482 HIS A N 1
ATOM 3817 C CA . HIS A 1 482 ? -19.781 9.503 -35.750 1.00 25.66 482 HIS A CA 1
ATOM 3818 C C . HIS A 1 482 ? -20.501 9.212 -37.074 1.00 25.66 482 HIS A C 1
ATOM 3820 O O . HIS A 1 482 ? -19.870 9.162 -38.121 1.00 25.66 482 HIS A O 1
ATOM 3826 N N . ARG A 1 483 ? -21.834 9.133 -36.933 1.00 29.42 483 ARG A N 1
ATOM 3827 C CA . ARG A 1 483 ? -22.925 9.231 -37.920 1.00 29.42 483 ARG A CA 1
ATOM 3828 C C . ARG A 1 483 ? -23.086 8.124 -38.952 1.00 29.42 483 ARG A C 1
ATOM 3830 O O . ARG A 1 483 ? -22.209 7.963 -39.820 1.00 29.42 483 ARG A O 1
#

Secondary structure (DSSP, 8-state):
-HHHHHHTT-HHHHHHHHHHHHHTTSS-HHHHHHHHHHHHTTS-TTS-HHHHHHHHHHHHHHHTPPPPHHHHHHHHHHHTHHHHHHHHHT--HHHHHHHHHHHHHHHHHHHHHHTT-SSTTS-------S-------GGG-HHHHHHHHHHHHHHHHHHHHHHHHHHHHTT-S----PSSPHHHHHHHHHHHHHHHHHHHHHHHHHHHHHHHTT----------------HHHHHHHHHHHHHTT-HHHHHHHHHHHHHH---HHHHHHHHHHHHHHHHHHTTS-TTHHHHHHHHHHHHHT-GGGTS-SSSS-HHHHHHHHHHHHHHHHHIIIIITS-HHHHHHHHHSTTSHHHHHHHHHHHHHHHTTS-----TTS-SHHHHHHHHHHHHHTT--THHHHHHHHHTT--HHHHHHHHHHHHHHHHHHHHHTT--------------------------------------PPP---------

Radius of gyration: 29.0 Å; chains: 1; bounding box: 92×51×98 Å

Sequence (483 aa):
MLRSHVQTTDWHRVDEALHVGVALGALNELDVYHYTLRRLRHETCTLDPHSNAAQVLSHMRQSGTKLDDSTLAQLMHTLVVPVRRAHRMQVSPDDMLSVTRPVRRILQTSFLWICGSGASRVHKDSQSDGVALHTSRTPLFRCALSEMLELELFLAYANHMAFVRHARKHQQRFLRQPDPPVHVRYTEPIRRKVAAIRLALDRDRRATIGSCERSKDDPDHSTAPFIAMDIPLVRLDITLQASHGAWAQACDELRAWVARDTSAPAVYEQRRAIVTLFSFACKHGRLCRLYEMLDILIISEQGHLWRDGESMAPGATLVRLWLRFVGAWTHGVGVRCGMQRREEVALGPYGWTLMSHALDVLMRTAMRVPVSWACVLDHPERCRALVRSAVTANGDVDVIFASLKAMKAPSRVWRWAEHALEQSSFSTTRSQRTCPNMAGHQAPTQPGHNDGDLSPVCERRNELHNHTYPHASPLIGLSEGHR

Organism: Malassezia globosa (strain ATCC MYA-4612 / CBS 7966) (NCBI:txid425265)

=== Feature glossary ===
The record interleaves many kinds of information about one protein. Here is each kind framed as the question it answers.

Q: What known structures does this most resemble?
A: Structural nearest neighbors (via Foldseek easy-search vs the PDB). Reported per hit: target PDB id, E-value, and alignment TM-score. A TM-score above ~0.5 is the conventional threshold for 'same fold'.

Q: Where is each backbone atom in 3D?
A: The mmCIF table is the protein's shape written out atom by atom. For each backbone N, Cα, C, and carbonyl O, it records an (x, y, z) coordinate triple in Å plus the residue type, chain letter, and residue number.

Q: What are the backbone torsion angles?
A: The φ/ψ torsion pair specifies the backbone conformation at each residue. φ rotates about the N–Cα bond, ψ about the Cα–C bond. Steric clashes forbid most of the (φ, ψ) plane — the allowed regions (α-helix basin, β-sheet basin, left-handed helix) are the Ramachandran-allowed regions.

Q: Which residues are buried vs exposed?
A: Solvent-accessible surface area (SASA) is the area in Å² traced out by the centre of a 1.4 Å probe sphere (a water molecule) rolled over the protein's van der Waals surface (Shrake–Rupley / Lee–Richards construction). Buried residues have near-zero SASA; fully exposed residues can exceed 200 Å². The total SASA scales roughly with the number of surface residues.

Q: How confident is the AlphaFold model at each residue?
A: pLDDT is the predicted lDDT-Cα score: AlphaFold's confidence that the local environment of each residue (all inter-atomic distances within 15 Å) is correctly placed. It is a per-residue number between 0 and 100, with higher meaning more reliable.

Q: What does the local fold look like, residue by residue?
A: 3Di is Foldseek's structural alphabet. Each residue is assigned one of twenty discrete states based on how its Cα sits relative to its spatial (not sequential) neighbors. Aligning 3Di strings finds structural homologs roughly as well as full 3D superposition, but orders of magnitude faster.

Q: How big and how compact is the whole molecule?
A: Radius of gyration (Rg) is the root-mean-square distance of Cα atoms from their centroid — a single number for overall size and compactness. A globular domain of N residues has Rg ≈ 2.2·N^0.38 Å; an extended or disordered chain has a much larger Rg. The Cα contact count is the number of residue pairs whose Cα atoms are within 8 Å and are more than four positions apart in sequence — a standard proxy for tertiary packing density. The bounding box is the smallest axis-aligned box enclosing all Cα atoms.

Q: Which residues are in helices, strands, or loops?
A: DSSP 8-state secondary structure assigns each residue one of H (α-helix), G (3₁₀-helix), I (π-helix), E (extended β-strand), B (isolated β-bridge), T (hydrogen-bonded turn), S (bend), or '-' (coil). The assignment is computed from backbone hydrogen-bond geometry via the Kabsch–Sander algorithm.

Q: How mobile is each atom in the crystal?
A: Crystallographic B-factors measure how much each atom's electron density is smeared out, in Å². They rise in mobile loops and surface residues and fall in the buried interior. In AlphaFold models this column is repurposed to hold pLDDT instead.

Q: What if only a Cα trace is available?
A: P-SEA three-state annotation labels each residue as helix, strand, or coil based purely on the geometry of the Cα trace. It serves as a fallback when the full backbone (and thus DSSP) is unavailable.

Q: What family and function is it annotated with?
A: Database cross-references. InterPro integrates a dozen domain/family signature databases into unified entries with residue-range hits. GO terms attach function/process/location labels with evidence codes. CATH codes position the fold in a four-level structural taxonomy. Organism is the NCBI-taxonomy species name.

Q: Are the domains correctly placed relative to each other?
A: Predicted Aligned Error (PAE) is an AlphaFold confidence matrix: entry (i, j) is the expected error in the position of residue j, in ångströms, when the prediction is superimposed on the true structure at residue i. Low PAE within a block of residues means that block is internally rigid and well-predicted; high PAE between two blocks means their relative placement is uncertain even if each block individually is confident.

Q: What do the diagnostic plots show?
A: Three diagnostic plots accompany the record. The Cα contact map visualizes the tertiary structure as a 2D adjacency matrix (8 Å cutoff, sequence-local contacts suppressed). The Ramachandran plot shows the distribution of backbone (φ, ψ) torsions, with points in the α and β basins reflecting secondary structure content. The PAE plot shows AlphaFold's inter-residue confidence as a color matrix.

Q: What is the amino-acid chain?
A: Primary structure: the covalent order of the twenty standard amino acids along the backbone. Two proteins with the same sequence will (almost always) fold to the same structure; two with 30% identity often share a fold but not the details.

Q: What do the rendered images show?
A: The six renders are orthographic views along the three Cartesian axes in both directions. Representation (cartoon, sticks, or surface) and color scheme (sequence-rainbow or by-chain) vary across proteins so the training set covers all the common visualization conventions.